Protein AF-A0A972YLS1-F1 (afdb_monomer)

Structure (mmCIF, N/CA/C/O backbone):
data_AF-A0A972YLS1-F1
#
_entry.id   AF-A0A972YLS1-F1
#
loop_
_atom_site.group_PDB
_atom_site.id
_atom_site.type_symbol
_atom_site.label_atom_id
_atom_site.label_alt_id
_atom_site.label_comp_id
_atom_site.label_asym_id
_atom_site.label_entity_id
_atom_site.label_seq_id
_atom_site.pdbx_PDB_ins_code
_atom_site.Cartn_x
_atom_site.Cartn_y
_atom_site.Cartn_z
_atom_site.occupancy
_atom_site.B_iso_or_equiv
_atom_site.auth_seq_id
_atom_site.auth_comp_id
_atom_site.auth_asym_id
_atom_site.auth_atom_id
_atom_site.pdbx_PDB_model_num
ATOM 1 N N . MET A 1 1 ? 6.551 23.654 -39.215 1.00 31.86 1 MET A N 1
ATOM 2 C CA . MET A 1 1 ? 6.642 23.480 -37.752 1.00 31.86 1 MET A CA 1
ATOM 3 C C . MET A 1 1 ? 7.076 22.045 -37.530 1.00 31.86 1 MET A C 1
ATOM 5 O O . MET A 1 1 ? 6.268 21.156 -37.745 1.00 31.86 1 MET A O 1
ATOM 9 N N . GLY A 1 2 ? 8.372 21.812 -37.316 1.00 35.03 2 GLY A N 1
ATOM 10 C CA . GLY A 1 2 ? 8.889 20.458 -37.106 1.00 35.03 2 GLY A CA 1
ATOM 11 C C . GLY A 1 2 ? 8.520 19.999 -35.703 1.00 35.03 2 GLY A C 1
ATOM 12 O O . GLY A 1 2 ? 8.729 20.754 -34.756 1.00 35.03 2 GLY A O 1
ATOM 13 N N . GLU A 1 3 ? 7.936 18.812 -35.577 1.00 37.06 3 GLU A N 1
ATOM 14 C CA . GLU A 1 3 ? 7.726 18.168 -34.283 1.00 37.06 3 GLU A CA 1
ATOM 15 C C . GLU A 1 3 ? 9.060 18.143 -33.523 1.00 37.06 3 GLU A C 1
ATOM 17 O O . GLU A 1 3 ? 10.070 17.659 -34.041 1.00 37.06 3 GLU A O 1
ATOM 22 N N . ASN A 1 4 ? 9.087 18.703 -32.310 1.00 47.91 4 ASN A N 1
ATOM 23 C CA . ASN A 1 4 ? 10.216 18.556 -31.395 1.00 47.91 4 ASN A CA 1
ATOM 24 C C . ASN A 1 4 ? 10.331 17.068 -31.040 1.00 47.91 4 ASN A C 1
ATOM 26 O O . ASN A 1 4 ? 9.698 16.597 -30.100 1.00 47.91 4 ASN A O 1
ATOM 30 N N . SER A 1 5 ? 11.098 16.306 -31.821 1.00 67.56 5 SER A N 1
ATOM 31 C CA . SER A 1 5 ? 11.339 14.894 -31.540 1.00 67.56 5 SER A CA 1
ATOM 32 C C . SER A 1 5 ? 12.106 14.782 -30.222 1.00 67.56 5 SER A C 1
ATOM 34 O O . SER A 1 5 ? 13.253 15.234 -30.145 1.00 67.56 5 SER A O 1
ATOM 36 N N . THR A 1 6 ? 11.489 14.186 -29.205 1.00 82.19 6 THR A N 1
ATOM 37 C CA . THR A 1 6 ? 12.120 13.870 -27.918 1.00 82.19 6 THR A CA 1
ATOM 38 C C . THR A 1 6 ? 13.398 13.055 -28.140 1.00 82.19 6 THR A C 1
ATOM 40 O O . THR A 1 6 ? 13.392 12.071 -28.883 1.00 82.19 6 THR A O 1
ATOM 43 N N . GLN A 1 7 ? 14.508 13.460 -27.529 1.00 91.81 7 GLN A N 1
ATOM 44 C CA . GLN A 1 7 ? 15.809 12.796 -27.603 1.00 91.81 7 GLN A CA 1
ATOM 45 C C . GLN A 1 7 ? 16.009 11.820 -26.441 1.00 91.81 7 GLN A C 1
ATOM 47 O O . GLN A 1 7 ? 16.564 10.743 -26.654 1.00 91.81 7 GLN A O 1
ATOM 52 N N . ILE A 1 8 ? 15.544 12.159 -25.234 1.00 91.88 8 ILE A N 1
ATOM 53 C CA . ILE A 1 8 ? 15.596 11.313 -24.039 1.00 91.88 8 ILE A CA 1
ATOM 54 C C . ILE A 1 8 ? 14.226 10.662 -23.848 1.00 91.88 8 ILE A C 1
ATOM 56 O O . ILE A 1 8 ? 13.275 11.275 -23.374 1.00 91.88 8 ILE A O 1
ATOM 60 N N . SER A 1 9 ? 14.129 9.376 -24.171 1.00 88.19 9 SER A N 1
ATOM 61 C CA . SER A 1 9 ? 12.915 8.596 -23.931 1.00 88.19 9 SER A CA 1
ATOM 62 C C . SER A 1 9 ? 12.669 8.402 -22.429 1.00 88.19 9 SER A C 1
ATOM 64 O O . SER A 1 9 ? 11.585 8.689 -21.922 1.00 88.19 9 SER A O 1
ATOM 66 N N . HIS A 1 10 ? 13.688 7.951 -21.691 1.00 86.81 10 HIS A N 1
ATOM 67 C CA . HIS A 1 10 ? 13.586 7.656 -20.260 1.00 86.81 10 HIS A CA 1
ATOM 68 C C . HIS A 1 10 ? 14.905 7.933 -19.538 1.00 86.81 10 HIS A C 1
ATOM 70 O O . HIS A 1 10 ? 15.981 7.829 -20.125 1.00 86.81 10 HIS A O 1
ATOM 76 N N . ALA A 1 11 ? 14.829 8.229 -18.243 1.00 89.31 11 ALA A N 1
ATOM 77 C CA . ALA A 1 11 ? 15.986 8.269 -17.360 1.00 89.31 11 ALA A CA 1
ATOM 78 C C . ALA A 1 11 ? 15.576 7.815 -15.952 1.00 89.31 11 ALA A C 1
ATOM 80 O O . ALA A 1 11 ? 14.484 8.147 -15.497 1.00 89.31 11 ALA A O 1
ATOM 81 N N . PHE A 1 12 ? 16.414 7.028 -15.275 1.00 83.81 12 PHE A N 1
ATOM 82 C CA . PHE A 1 12 ? 16.125 6.544 -13.919 1.00 83.81 12 PHE A CA 1
ATOM 83 C C . PHE A 1 12 ? 17.383 6.152 -13.143 1.00 83.81 12 PHE A C 1
ATOM 85 O O . PHE A 1 12 ? 18.420 5.829 -13.724 1.00 83.81 12 PHE A O 1
ATOM 92 N N . TRP A 1 13 ? 17.279 6.142 -11.814 1.00 83.69 13 TRP A N 1
ATOM 93 C CA . TRP A 1 13 ? 18.361 5.732 -10.921 1.00 83.69 13 TRP A CA 1
ATOM 94 C C . TRP A 1 13 ? 18.551 4.211 -10.854 1.00 83.69 13 TRP A C 1
ATOM 96 O O . TRP A 1 13 ? 17.606 3.425 -10.916 1.00 83.69 13 TRP A O 1
ATOM 106 N N . LYS A 1 14 ? 19.812 3.808 -10.701 1.00 77.12 14 LYS A N 1
ATOM 107 C CA . LYS A 1 14 ? 20.308 2.438 -10.479 1.00 77.12 14 LYS A CA 1
ATOM 108 C C . LYS A 1 14 ? 20.925 2.288 -9.094 1.00 77.12 14 LYS A C 1
ATOM 110 O O . LYS A 1 14 ? 20.751 1.248 -8.465 1.00 77.12 14 LYS A O 1
ATOM 115 N N . SER A 1 15 ? 21.594 3.326 -8.617 1.00 76.94 15 SER A N 1
ATOM 116 C CA . SER A 1 15 ? 22.037 3.522 -7.239 1.00 76.94 15 SER A CA 1
ATOM 117 C C . SER A 1 15 ? 22.037 5.028 -6.945 1.00 76.94 15 SER A C 1
ATOM 119 O O . SER A 1 15 ? 21.797 5.843 -7.836 1.00 76.94 15 SER A O 1
ATOM 121 N N . LYS A 1 16 ? 22.383 5.396 -5.713 1.00 78.00 16 LYS A N 1
ATOM 122 C CA . LYS A 1 16 ? 22.508 6.780 -5.244 1.00 78.00 16 LYS A CA 1
ATOM 123 C C . LYS A 1 16 ? 23.242 7.732 -6.199 1.00 78.00 16 LYS A C 1
ATOM 125 O O . LYS A 1 16 ? 22.870 8.888 -6.318 1.00 78.00 16 LYS A O 1
ATOM 130 N N . ASN A 1 17 ? 24.286 7.260 -6.871 1.00 86.50 17 ASN A N 1
ATOM 131 C CA . ASN A 1 17 ? 25.110 8.075 -7.762 1.00 86.50 17 ASN A CA 1
ATOM 132 C C . ASN A 1 17 ? 25.201 7.501 -9.182 1.00 86.50 17 ASN A C 1
ATOM 134 O O . ASN A 1 17 ? 26.021 7.957 -9.970 1.00 86.50 17 ASN A O 1
ATOM 138 N N . THR A 1 18 ? 24.406 6.483 -9.516 1.00 88.44 18 THR A N 1
ATOM 139 C CA . THR A 1 18 ? 24.448 5.819 -10.825 1.00 88.44 18 THR A CA 1
ATOM 140 C C . THR A 1 18 ? 23.043 5.705 -11.382 1.00 88.44 18 THR A C 1
ATOM 142 O O . THR A 1 18 ? 22.122 5.318 -10.669 1.00 88.44 18 THR A O 1
ATOM 145 N N . GLY A 1 19 ? 22.862 5.942 -12.675 1.00 89.19 19 GLY A N 1
ATOM 146 C CA . GLY A 1 19 ? 21.573 5.745 -13.335 1.00 89.19 19 GLY A CA 1
ATOM 147 C C . GLY A 1 19 ? 21.711 5.399 -14.808 1.00 89.19 19 GLY A C 1
ATOM 148 O O . GLY A 1 19 ? 22.816 5.229 -15.329 1.00 89.19 19 GLY A O 1
ATOM 149 N N . LEU A 1 20 ? 20.567 5.252 -15.469 1.00 90.81 20 LEU A N 1
ATOM 150 C CA . LEU A 1 20 ? 20.467 4.993 -16.898 1.00 90.81 20 LEU A CA 1
ATOM 151 C C . LEU A 1 20 ? 19.753 6.135 -17.607 1.00 90.81 20 LEU A C 1
ATOM 153 O O . LEU A 1 20 ? 18.802 6.706 -17.080 1.00 90.81 20 LEU A O 1
ATOM 157 N N . ILE A 1 21 ? 20.205 6.413 -18.825 1.00 94.12 21 ILE A N 1
ATOM 158 C CA . ILE A 1 21 ? 19.594 7.337 -19.777 1.00 94.12 21 ILE A CA 1
ATOM 159 C C . ILE A 1 21 ? 19.308 6.541 -21.043 1.00 94.12 21 ILE A C 1
ATOM 161 O O . ILE A 1 21 ? 20.196 5.880 -21.582 1.00 94.12 21 ILE A O 1
ATOM 165 N N . ILE A 1 22 ? 18.069 6.598 -21.505 1.00 92.50 22 ILE A N 1
ATOM 166 C CA . ILE A 1 22 ? 17.572 5.877 -22.672 1.00 92.50 22 ILE A CA 1
ATOM 167 C C . ILE A 1 22 ? 17.177 6.919 -23.699 1.00 92.50 22 ILE A C 1
ATOM 169 O O . ILE A 1 22 ? 16.265 7.715 -23.476 1.00 92.50 22 ILE A O 1
ATOM 173 N N . LEU A 1 23 ? 17.883 6.917 -24.820 1.00 93.81 23 LEU A N 1
ATOM 174 C CA . LEU A 1 23 ? 17.598 7.792 -25.942 1.00 93.81 23 LEU A CA 1
ATOM 175 C C . LEU A 1 23 ? 16.456 7.227 -26.788 1.00 93.81 23 LEU A C 1
ATOM 177 O O . LEU A 1 23 ? 16.231 6.018 -26.822 1.00 93.81 23 LEU A O 1
ATOM 181 N N . SER A 1 24 ? 15.747 8.102 -27.497 1.00 90.44 24 SER A N 1
ATOM 182 C CA . SER A 1 24 ? 14.668 7.706 -28.409 1.00 90.44 24 SER A CA 1
ATOM 183 C C . SER A 1 24 ? 15.159 6.877 -29.599 1.00 90.44 24 SER A C 1
ATOM 185 O O . SER A 1 24 ? 14.402 6.064 -30.125 1.00 90.44 24 SER A O 1
ATOM 187 N N . LYS A 1 25 ? 16.435 7.019 -29.970 1.00 91.25 25 LYS A N 1
ATOM 188 C CA . LYS A 1 25 ? 17.115 6.276 -31.037 1.00 91.25 25 LYS A CA 1
ATOM 189 C C . LYS A 1 25 ? 18.576 6.014 -30.692 1.00 91.25 25 LYS A C 1
ATOM 191 O O . LYS A 1 25 ? 19.135 6.634 -29.784 1.00 91.25 25 LYS A O 1
ATOM 196 N N . ASP A 1 26 ? 19.210 5.113 -31.431 1.00 92.69 26 ASP A N 1
ATOM 197 C CA . ASP A 1 26 ? 20.628 4.821 -31.265 1.00 92.69 26 ASP A CA 1
ATOM 198 C C . ASP A 1 26 ? 21.524 6.056 -31.445 1.00 92.69 26 ASP A C 1
ATOM 200 O O . ASP A 1 26 ? 21.317 6.914 -32.307 1.00 92.69 26 ASP A O 1
ATOM 204 N N . TRP A 1 27 ? 22.581 6.119 -30.632 1.00 92.06 27 TRP A N 1
ATOM 205 C CA . TRP A 1 27 ? 23.632 7.113 -30.801 1.00 92.06 27 TRP A CA 1
ATOM 206 C C . TRP A 1 27 ? 24.751 6.557 -31.689 1.00 92.06 27 TRP A C 1
ATOM 208 O O . TRP A 1 27 ? 25.539 5.699 -31.279 1.00 92.06 27 TRP A O 1
ATOM 218 N N . GLU A 1 28 ? 24.832 7.065 -32.918 1.00 85.00 28 GLU A N 1
ATOM 219 C CA . GLU A 1 28 ? 25.709 6.508 -33.957 1.00 85.00 28 GLU A CA 1
ATOM 220 C C . GLU A 1 28 ? 27.197 6.819 -33.762 1.00 85.00 28 GLU A C 1
ATOM 222 O O . GLU A 1 28 ? 28.062 6.064 -34.211 1.00 85.00 28 GLU A O 1
ATOM 227 N N . SER A 1 29 ? 27.541 7.900 -33.054 1.00 80.81 29 SER A N 1
ATOM 228 C CA . SER A 1 29 ? 28.949 8.250 -32.862 1.00 80.81 29 SER A CA 1
ATOM 229 C C . SER A 1 29 ? 29.641 7.241 -31.947 1.00 80.81 29 SER A C 1
ATOM 231 O O . SER A 1 29 ? 29.264 7.077 -30.788 1.00 80.81 29 SER A O 1
ATOM 233 N N . ALA A 1 30 ? 30.671 6.563 -32.458 1.00 64.44 30 ALA A N 1
ATOM 234 C CA . ALA A 1 30 ? 31.474 5.621 -31.676 1.00 64.44 30 ALA A CA 1
ATOM 235 C C . ALA A 1 30 ? 32.458 6.320 -30.720 1.00 64.44 30 ALA A C 1
ATOM 237 O O . ALA A 1 30 ? 32.847 5.733 -29.716 1.00 64.44 30 ALA A O 1
ATOM 238 N N . LYS A 1 31 ? 32.865 7.561 -31.029 1.00 64.31 31 LYS A N 1
ATOM 239 C CA . LYS A 1 31 ? 33.856 8.334 -30.251 1.00 64.31 31 LYS A CA 1
ATOM 240 C C . LYS A 1 31 ? 33.274 9.574 -29.564 1.00 64.31 31 LYS A C 1
ATOM 242 O O . LYS A 1 31 ? 33.839 10.043 -28.584 1.00 64.31 31 LYS A O 1
ATOM 247 N N . GLY A 1 32 ? 32.170 10.120 -30.072 1.00 73.50 32 GLY A N 1
ATOM 248 C CA . GLY A 1 32 ? 31.507 11.290 -29.499 1.00 73.50 32 GLY A CA 1
ATOM 249 C C . GLY A 1 32 ? 30.473 10.883 -28.460 1.00 73.50 32 GLY A C 1
ATOM 250 O O . GLY A 1 32 ? 29.642 10.013 -28.724 1.00 73.50 32 GLY A O 1
ATOM 251 N N . ARG A 1 33 ? 30.495 11.531 -27.295 1.00 82.62 33 ARG A N 1
ATOM 252 C CA . ARG A 1 33 ? 29.442 11.378 -26.285 1.00 82.62 33 ARG A CA 1
ATOM 253 C C . ARG A 1 33 ? 28.167 12.090 -26.759 1.00 82.62 33 ARG A C 1
ATOM 255 O O . ARG A 1 33 ? 28.280 13.130 -27.414 1.00 82.62 33 ARG A O 1
ATOM 262 N N . PRO A 1 34 ? 26.971 11.550 -26.470 1.00 91.06 34 PRO A N 1
ATOM 263 C CA . PRO A 1 34 ? 25.743 12.316 -26.638 1.00 91.06 34 PRO A CA 1
ATOM 264 C C . PRO A 1 34 ? 25.811 13.585 -25.773 1.00 91.06 34 PRO A C 1
ATOM 266 O O . PRO A 1 34 ? 26.491 13.573 -24.742 1.00 91.06 34 PRO A O 1
ATOM 269 N N . PRO A 1 35 ? 25.150 14.682 -26.178 1.00 93.31 35 PRO A N 1
ATOM 270 C CA . PRO A 1 35 ? 25.227 15.965 -25.487 1.00 93.31 35 PRO A CA 1
ATOM 271 C C . PRO A 1 35 ? 24.339 15.977 -24.230 1.00 93.31 35 PRO A C 1
ATOM 273 O O . PRO A 1 35 ? 23.399 16.762 -24.119 1.00 93.31 35 PRO A O 1
ATOM 276 N N . LEU A 1 36 ? 24.624 15.049 -23.319 1.00 95.06 36 LEU A N 1
ATOM 277 C CA . LEU A 1 36 ? 23.917 14.813 -22.069 1.00 95.06 36 LEU A CA 1
ATOM 278 C C . LEU A 1 36 ? 24.681 15.447 -20.909 1.00 95.06 36 LEU A C 1
ATOM 280 O O . LEU A 1 36 ? 25.903 15.320 -20.813 1.00 95.06 36 LEU A O 1
ATOM 284 N N . PHE A 1 37 ? 23.935 16.053 -19.998 1.00 94.81 37 PHE A N 1
ATOM 285 C CA . PHE A 1 37 ? 24.437 16.715 -18.804 1.00 94.81 37 PHE A CA 1
ATOM 286 C C . PHE A 1 37 ? 23.550 16.384 -17.604 1.00 94.81 37 PHE A C 1
ATOM 288 O O . PHE A 1 37 ? 22.393 15.990 -17.761 1.00 94.81 37 PHE A O 1
ATOM 295 N N . PHE A 1 38 ? 24.094 16.564 -16.407 1.00 93.56 38 PHE A N 1
ATOM 296 C CA . PHE A 1 38 ? 23.398 16.350 -15.148 1.00 93.56 38 PHE A CA 1
ATOM 297 C C . PHE A 1 38 ? 22.991 17.672 -14.494 1.00 93.56 38 PHE A C 1
ATOM 299 O O . PHE A 1 38 ? 23.802 18.590 -14.357 1.00 93.56 38 PHE A O 1
ATOM 306 N N . GLY A 1 39 ? 21.741 17.752 -14.042 1.00 88.69 39 GLY A N 1
ATOM 307 C CA . GLY A 1 39 ? 21.174 18.931 -13.397 1.00 88.69 39 GLY A CA 1
ATOM 308 C C . GLY A 1 39 ? 20.944 20.098 -14.362 1.00 88.69 39 GLY A C 1
ATOM 309 O O . GLY A 1 39 ? 21.550 20.200 -15.428 1.00 88.69 39 GLY A O 1
ATOM 310 N N . ARG A 1 40 ? 20.076 21.038 -13.972 1.00 82.94 40 ARG A N 1
ATOM 311 C CA . ARG A 1 40 ? 19.681 22.181 -14.824 1.00 82.94 40 ARG A CA 1
ATOM 312 C C . ARG A 1 40 ? 20.856 23.084 -15.211 1.00 82.94 40 ARG A C 1
ATOM 314 O O . ARG A 1 40 ? 20.868 23.647 -16.303 1.00 82.94 40 ARG A O 1
ATOM 321 N N . GLN A 1 41 ? 21.857 23.179 -14.335 1.00 82.62 41 GLN A N 1
ATOM 322 C CA . GLN A 1 41 ? 23.094 23.928 -14.583 1.00 82.62 41 GLN A CA 1
ATOM 323 C C . GLN A 1 41 ? 24.013 23.239 -15.608 1.00 82.62 41 GLN A C 1
ATOM 325 O O . GLN A 1 41 ? 24.871 23.890 -16.196 1.00 82.62 41 GLN A O 1
ATOM 330 N N . GLY A 1 42 ? 23.788 21.954 -15.900 1.00 82.38 42 GLY A N 1
ATOM 331 C CA . GLY A 1 42 ? 24.505 21.218 -16.937 1.00 82.38 42 GLY A CA 1
ATOM 332 C C . GLY A 1 42 ? 25.888 20.732 -16.504 1.00 82.38 42 GLY A C 1
ATOM 333 O O . GLY A 1 42 ? 26.857 20.905 -17.240 1.00 82.38 42 GLY A O 1
ATOM 334 N N . SER A 1 43 ? 25.985 20.117 -15.326 1.00 87.31 43 SER A N 1
ATOM 335 C CA . SER A 1 43 ? 27.220 19.498 -14.837 1.00 87.31 43 SER A CA 1
ATOM 336 C C . SER A 1 43 ? 27.597 18.267 -15.667 1.00 87.31 43 SER A C 1
ATOM 338 O O . SER A 1 43 ? 26.737 17.559 -16.196 1.00 87.31 43 SER A O 1
ATOM 340 N N . LEU A 1 44 ? 28.896 17.984 -15.768 1.00 88.56 44 LEU A N 1
ATOM 341 C CA . LEU A 1 44 ? 29.379 16.754 -16.395 1.00 88.56 44 LEU A CA 1
ATOM 342 C C . LEU A 1 44 ? 29.226 15.562 -15.443 1.00 88.56 44 LEU A C 1
ATOM 344 O O . LEU A 1 44 ? 29.407 15.688 -14.234 1.00 88.56 44 LEU A O 1
ATOM 348 N N . PHE A 1 45 ? 28.936 14.394 -16.012 1.00 93.25 45 PHE A N 1
ATOM 349 C CA . PHE A 1 45 ? 28.992 13.123 -15.291 1.00 93.25 45 PHE A CA 1
ATOM 350 C C . PHE A 1 45 ? 30.443 12.739 -14.974 1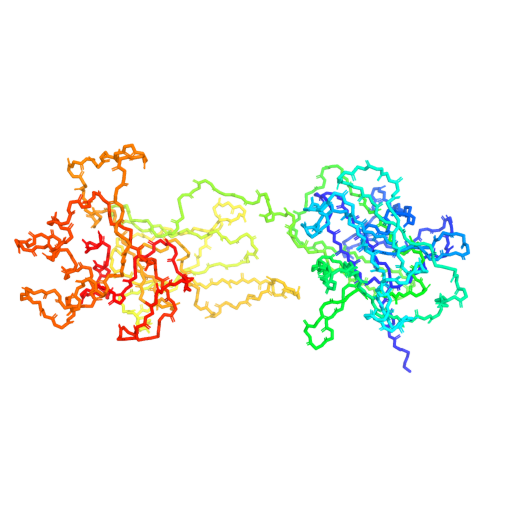.00 93.25 45 PHE A C 1
ATOM 352 O O . PHE A 1 45 ? 31.349 13.063 -15.747 1.00 93.25 45 PHE A O 1
ATOM 359 N N . ALA A 1 46 ? 30.655 11.982 -13.894 1.00 93.56 46 ALA A N 1
ATOM 360 C CA . ALA A 1 46 ? 31.945 11.355 -13.617 1.00 93.56 46 ALA A CA 1
ATOM 361 C C . ALA A 1 46 ? 32.282 10.331 -14.715 1.00 93.56 46 ALA A C 1
ATOM 363 O O . ALA A 1 46 ? 33.353 10.392 -15.322 1.00 93.56 46 ALA A O 1
ATOM 364 N N . THR A 1 47 ? 31.328 9.459 -15.057 1.00 94.56 47 THR A N 1
ATOM 365 C CA . THR A 1 47 ? 31.372 8.637 -16.275 1.00 94.56 47 THR A CA 1
ATOM 366 C C . THR A 1 47 ? 30.034 8.654 -17.004 1.00 94.56 47 THR A C 1
ATOM 368 O O . THR A 1 47 ? 28.977 8.850 -16.404 1.00 94.56 47 THR A O 1
ATOM 371 N N . LEU A 1 48 ? 30.085 8.470 -18.324 1.00 94.50 48 LEU A N 1
ATOM 372 C CA . LEU A 1 48 ? 28.913 8.313 -19.181 1.00 94.50 48 LEU A CA 1
ATOM 373 C C . LEU A 1 48 ? 29.245 7.265 -20.242 1.00 94.50 48 LEU A C 1
ATOM 375 O O . LEU A 1 48 ? 29.839 7.575 -21.278 1.00 94.50 48 LEU A O 1
ATOM 379 N N . ASP A 1 49 ? 28.872 6.026 -19.952 1.00 92.94 49 ASP A N 1
ATOM 380 C CA . ASP A 1 49 ? 29.296 4.843 -20.686 1.00 92.94 49 ASP A CA 1
ATOM 381 C C . ASP A 1 49 ? 28.114 4.238 -21.440 1.00 92.94 49 ASP A C 1
ATOM 383 O O . ASP A 1 49 ? 27.022 4.068 -20.896 1.00 92.94 49 ASP A O 1
ATOM 387 N N . ARG A 1 50 ? 28.310 3.897 -22.714 1.00 92.75 50 ARG A N 1
ATOM 388 C CA . ARG A 1 50 ? 27.300 3.154 -23.475 1.00 92.75 50 ARG A CA 1
ATOM 389 C C . ARG A 1 50 ? 27.232 1.724 -22.945 1.00 92.75 50 ARG A C 1
ATOM 391 O O . ARG A 1 50 ? 28.275 1.089 -22.806 1.00 92.75 50 ARG A O 1
ATOM 398 N N . LEU A 1 51 ? 26.026 1.208 -22.703 1.00 90.75 51 LEU A N 1
ATOM 399 C CA . LEU A 1 51 ? 25.875 -0.201 -22.338 1.00 90.75 51 LEU A CA 1
ATOM 400 C C . LEU A 1 51 ? 26.212 -1.110 -23.518 1.00 90.75 51 LEU A C 1
ATOM 402 O O . LEU A 1 51 ? 25.981 -0.769 -24.681 1.00 90.75 51 LEU A O 1
ATOM 406 N N . ASP A 1 52 ? 26.713 -2.302 -23.207 1.00 89.81 52 ASP A N 1
ATOM 407 C CA . ASP A 1 52 ? 26.786 -3.362 -24.203 1.00 89.81 52 ASP A CA 1
ATOM 408 C C . ASP A 1 52 ? 25.361 -3.711 -24.687 1.00 89.81 52 ASP A C 1
ATOM 410 O O . ASP A 1 52 ? 24.440 -3.773 -23.863 1.00 89.81 52 ASP A O 1
ATOM 414 N N . PRO A 1 53 ? 25.137 -3.965 -25.991 1.00 89.88 53 PRO A N 1
ATOM 415 C CA . PRO A 1 53 ? 23.812 -4.306 -26.503 1.00 89.88 53 PRO A CA 1
ATOM 416 C C . PRO A 1 53 ? 23.147 -5.483 -25.774 1.00 89.88 53 PRO A C 1
ATOM 418 O O . PRO A 1 53 ? 21.939 -5.449 -25.552 1.00 89.88 53 PRO A O 1
ATOM 421 N N . SER A 1 54 ? 23.910 -6.495 -25.345 1.00 87.38 54 SER A N 1
ATOM 422 C CA . SER A 1 54 ? 23.351 -7.619 -24.579 1.00 87.38 54 SER A CA 1
ATOM 423 C C . SER A 1 54 ? 22.832 -7.181 -23.207 1.00 87.38 54 SER A C 1
ATOM 425 O O . SER A 1 54 ? 21.792 -7.654 -22.747 1.00 87.38 54 SER A O 1
ATOM 427 N N . GLU A 1 55 ? 23.493 -6.208 -22.580 1.00 85.62 55 GLU A N 1
ATOM 428 C CA . GLU A 1 55 ? 23.035 -5.618 -21.330 1.00 85.62 55 GLU A CA 1
ATOM 429 C C . GLU A 1 55 ? 21.805 -4.726 -21.547 1.00 85.62 55 GLU A C 1
ATOM 431 O O . GLU A 1 55 ? 20.878 -4.769 -20.738 1.00 85.62 55 GLU A O 1
ATOM 436 N N . ALA A 1 56 ? 21.731 -3.991 -22.663 1.00 86.25 56 ALA A N 1
ATOM 437 C CA . ALA A 1 56 ? 20.528 -3.250 -23.055 1.00 86.25 56 ALA A CA 1
ATOM 438 C C . ALA A 1 56 ? 19.304 -4.179 -23.214 1.00 86.25 56 ALA A C 1
ATOM 440 O O . ALA A 1 56 ? 18.200 -3.845 -22.770 1.00 86.25 56 ALA A O 1
ATOM 441 N N . GLY A 1 57 ? 19.519 -5.398 -23.725 1.00 86.44 57 GLY A N 1
ATOM 442 C CA . GLY A 1 57 ? 18.507 -6.455 -23.801 1.00 86.44 57 GLY A CA 1
ATOM 443 C C . GLY A 1 57 ? 17.875 -6.824 -22.451 1.00 86.44 57 GLY A C 1
ATOM 444 O O . GLY A 1 57 ? 16.707 -7.212 -22.400 1.00 86.44 57 GLY A O 1
ATOM 445 N N . ARG A 1 58 ? 18.572 -6.615 -21.323 1.00 84.50 58 ARG A N 1
ATOM 446 C CA . ARG A 1 58 ? 18.007 -6.823 -19.974 1.00 84.50 58 ARG A CA 1
ATOM 447 C C . ARG A 1 58 ? 16.942 -5.797 -19.585 1.00 84.50 58 ARG A C 1
ATOM 449 O O . ARG A 1 58 ? 16.241 -6.020 -18.594 1.00 84.50 58 ARG A O 1
ATOM 456 N N . TYR A 1 59 ? 16.801 -4.706 -20.329 1.00 84.38 59 TYR A N 1
ATOM 457 C CA . TYR A 1 59 ? 15.770 -3.693 -20.105 1.00 84.38 59 TYR A CA 1
ATOM 458 C C . TYR A 1 59 ? 14.685 -3.793 -21.167 1.00 84.38 59 TYR A C 1
ATOM 460 O O . TYR A 1 59 ? 13.522 -3.965 -20.817 1.00 84.38 59 TYR A O 1
ATOM 468 N N . CYS A 1 60 ? 15.079 -3.778 -22.442 1.00 90.25 60 CYS A N 1
ATOM 469 C CA . CYS A 1 60 ? 14.132 -3.705 -23.555 1.00 90.25 60 CYS A CA 1
ATOM 470 C C . CYS A 1 60 ? 13.663 -5.074 -24.070 1.00 90.25 60 CYS A C 1
ATOM 472 O O . CYS A 1 60 ? 12.771 -5.137 -24.908 1.00 90.25 60 CYS A O 1
ATOM 474 N N . ARG A 1 61 ? 14.263 -6.177 -23.594 1.00 95.19 61 ARG A N 1
ATOM 475 C CA . ARG A 1 61 ? 14.041 -7.564 -24.061 1.00 95.19 61 ARG A CA 1
ATOM 476 C C . ARG A 1 61 ? 14.455 -7.851 -25.496 1.00 95.19 61 ARG A C 1
ATOM 478 O O . ARG A 1 61 ? 14.240 -8.964 -25.971 1.00 95.19 61 ARG A O 1
ATOM 485 N N . TYR A 1 62 ? 15.104 -6.905 -26.163 1.00 96.38 62 TYR A N 1
ATOM 486 C CA . TYR A 1 62 ? 15.746 -7.138 -27.445 1.00 96.38 62 TYR A CA 1
ATOM 487 C C . TYR A 1 62 ? 16.996 -6.274 -27.618 1.00 96.38 62 TYR A C 1
ATOM 489 O O . TYR A 1 62 ? 17.170 -5.260 -26.942 1.00 96.38 62 TYR A O 1
ATOM 497 N N . PHE A 1 63 ? 17.873 -6.694 -28.524 1.00 95.75 63 PHE A N 1
ATOM 498 C CA . PHE A 1 63 ? 19.021 -5.923 -28.999 1.00 95.75 63 PHE A CA 1
ATOM 499 C C . PHE A 1 63 ? 19.492 -6.447 -30.357 1.00 95.75 63 PHE A C 1
ATOM 501 O O . PHE A 1 63 ? 19.091 -7.528 -30.792 1.00 95.75 63 PHE A O 1
ATOM 508 N N . ARG A 1 64 ? 20.365 -5.713 -31.053 1.00 94.44 64 ARG A N 1
ATOM 509 C CA . ARG A 1 64 ? 20.930 -6.162 -32.332 1.00 94.44 64 ARG A CA 1
ATOM 510 C C . ARG A 1 64 ? 22.299 -6.793 -32.137 1.00 94.44 64 ARG A C 1
ATOM 512 O O . ARG A 1 64 ? 23.198 -6.207 -31.535 1.00 94.44 64 ARG A O 1
ATOM 519 N N . ARG A 1 65 ? 22.499 -7.958 -32.751 1.00 93.12 65 ARG A N 1
ATOM 520 C CA . ARG A 1 65 ? 23.796 -8.632 -32.835 1.00 93.12 65 ARG A CA 1
ATOM 521 C C . ARG A 1 65 ? 24.082 -9.022 -34.278 1.00 93.12 65 ARG A C 1
ATOM 523 O O . ARG A 1 65 ? 23.448 -9.920 -34.829 1.00 93.12 65 ARG A O 1
ATOM 530 N N . LYS A 1 66 ? 25.082 -8.376 -34.886 1.00 89.50 66 LYS A N 1
ATOM 531 C CA . LYS A 1 66 ? 25.431 -8.564 -36.306 1.00 89.50 66 LYS A CA 1
ATOM 532 C C . LYS A 1 66 ? 24.182 -8.372 -37.190 1.00 89.50 66 LYS A C 1
ATOM 534 O O . LYS A 1 66 ? 23.568 -7.314 -37.137 1.00 89.50 66 LYS A O 1
ATOM 539 N N . ASN A 1 67 ? 23.795 -9.389 -37.963 1.00 91.12 67 ASN A N 1
ATOM 540 C CA . ASN A 1 67 ? 22.663 -9.360 -38.893 1.00 91.12 67 ASN A CA 1
ATOM 541 C C . ASN A 1 67 ? 21.382 -9.983 -38.298 1.00 91.12 67 ASN A C 1
ATOM 543 O O . ASN A 1 67 ? 20.608 -10.648 -38.995 1.00 91.12 67 ASN A O 1
ATOM 547 N N . SER A 1 68 ? 21.177 -9.862 -36.985 1.00 94.69 68 SER A N 1
ATOM 548 C CA . SER A 1 68 ? 20.003 -10.414 -36.302 1.00 94.69 68 SER A CA 1
ATOM 549 C C . SER A 1 68 ? 19.578 -9.568 -35.108 1.00 94.69 68 SER A C 1
ATOM 551 O O . SER A 1 68 ? 20.413 -8.974 -34.422 1.00 94.69 68 SER A O 1
ATOM 553 N N . TRP A 1 69 ? 18.278 -9.576 -34.847 1.00 96.69 69 TRP A N 1
ATOM 554 C CA . TRP A 1 69 ? 17.691 -9.197 -33.573 1.00 96.69 69 TRP A CA 1
ATOM 555 C C . TRP A 1 69 ? 17.794 -10.370 -32.609 1.00 96.69 69 TRP A C 1
ATOM 557 O O . TRP A 1 69 ? 17.541 -11.514 -32.985 1.00 96.69 69 TRP A O 1
ATOM 567 N N . VAL A 1 70 ? 18.197 -10.097 -31.379 1.00 97.19 70 VAL A N 1
ATOM 568 C CA . VAL A 1 70 ? 18.201 -11.060 -30.285 1.00 97.19 70 VAL A CA 1
ATOM 569 C C . VAL A 1 70 ? 17.105 -10.640 -29.329 1.00 97.19 70 VAL A C 1
ATOM 571 O O . VAL A 1 70 ? 17.181 -9.541 -28.792 1.00 97.19 70 VAL A O 1
ATOM 574 N N . PHE A 1 71 ? 16.104 -11.492 -29.134 1.00 97.69 71 PHE A N 1
ATOM 575 C CA . PHE A 1 71 ? 15.075 -11.322 -28.110 1.00 97.69 71 PHE A CA 1
ATOM 576 C C . PHE A 1 71 ? 15.440 -12.167 -26.900 1.00 97.69 71 PHE A C 1
ATOM 578 O O . PHE A 1 71 ? 15.882 -13.303 -27.073 1.00 97.69 71 PHE A O 1
ATOM 585 N N . THR A 1 72 ? 15.282 -11.621 -25.696 1.00 95.31 72 THR A N 1
ATOM 586 C CA . THR A 1 72 ? 15.800 -12.252 -24.480 1.00 95.31 72 THR A CA 1
ATOM 587 C C . THR A 1 72 ? 14.926 -12.035 -23.250 1.00 95.31 72 THR A C 1
ATOM 589 O O . THR A 1 72 ? 14.362 -10.956 -23.060 1.00 95.31 72 THR A O 1
ATOM 592 N N . ILE A 1 73 ? 14.855 -13.056 -22.390 1.00 92.31 73 ILE A N 1
ATOM 593 C CA . ILE A 1 73 ? 14.210 -13.032 -21.068 1.00 92.31 73 ILE A CA 1
ATOM 594 C C . ILE A 1 73 ? 15.023 -13.852 -20.056 1.00 92.31 73 ILE A C 1
ATOM 596 O O . ILE A 1 73 ? 15.757 -14.757 -20.439 1.00 92.31 73 ILE A O 1
ATOM 600 N N . GLN A 1 74 ? 14.863 -13.565 -18.763 1.00 87.00 74 GLN A N 1
ATOM 601 C CA . GLN A 1 74 ? 15.453 -14.350 -17.669 1.00 87.00 74 GLN A CA 1
ATOM 602 C C . GLN A 1 74 ? 14.354 -15.114 -16.929 1.00 87.00 74 GLN A C 1
ATOM 604 O O . GLN A 1 74 ? 13.353 -14.493 -16.562 1.00 87.00 74 GLN A O 1
ATOM 609 N N . SER A 1 75 ? 14.541 -16.419 -16.697 1.00 85.62 75 SER A N 1
ATOM 610 C CA . SER A 1 75 ? 13.519 -17.283 -16.080 1.00 85.62 75 SER A CA 1
ATOM 611 C C . SER A 1 75 ? 13.144 -16.850 -14.670 1.00 85.62 75 SER A C 1
ATOM 613 O O . SER A 1 75 ? 11.962 -16.798 -14.361 1.00 85.62 75 SER A O 1
ATOM 615 N N . LYS A 1 76 ? 14.120 -16.431 -13.855 1.00 80.94 76 LYS A N 1
ATOM 616 C CA . LYS A 1 76 ? 13.942 -16.042 -12.444 1.00 80.94 76 LYS A CA 1
ATOM 617 C C . LYS A 1 76 ? 12.823 -15.026 -12.177 1.00 80.94 76 LYS A C 1
ATOM 619 O O . LYS A 1 76 ? 12.322 -14.927 -11.062 1.00 80.94 76 LYS A O 1
ATOM 624 N N . ARG A 1 77 ? 12.447 -14.226 -13.179 1.00 72.94 77 ARG A N 1
ATOM 625 C CA . ARG A 1 77 ? 11.365 -13.234 -13.067 1.00 72.94 77 ARG A CA 1
ATOM 626 C C . ARG A 1 77 ? 9.962 -13.799 -13.282 1.00 72.94 77 ARG A C 1
ATOM 628 O O . ARG A 1 77 ? 9.005 -13.086 -13.006 1.00 72.94 77 ARG A O 1
ATOM 635 N N . TYR A 1 78 ? 9.844 -15.021 -13.784 1.00 84.12 78 TYR A N 1
ATOM 636 C CA . TYR A 1 78 ? 8.588 -15.614 -14.217 1.00 84.12 78 TYR A CA 1
ATOM 637 C C . TYR A 1 78 ? 8.425 -16.976 -13.557 1.00 84.12 78 TYR A C 1
ATOM 639 O O . TYR A 1 78 ? 9.089 -17.943 -13.931 1.00 84.12 78 TYR A O 1
ATOM 647 N N . THR A 1 79 ? 7.522 -17.055 -12.583 1.00 83.25 79 THR A N 1
ATOM 648 C CA . THR A 1 79 ? 7.216 -18.299 -11.863 1.00 83.25 79 THR A CA 1
ATOM 649 C C . THR A 1 79 ? 6.762 -19.411 -12.806 1.00 83.25 79 THR A C 1
ATOM 651 O O . THR A 1 79 ? 7.086 -20.570 -12.576 1.00 83.25 79 THR A O 1
ATOM 654 N N . GLN A 1 80 ? 6.108 -19.056 -13.917 1.00 85.56 80 GLN A N 1
ATOM 655 C CA . GLN A 1 80 ? 5.698 -19.971 -14.987 1.00 85.56 80 GLN A CA 1
ATOM 656 C C . GLN A 1 80 ? 6.882 -20.690 -15.655 1.00 85.56 80 GLN A C 1
ATOM 658 O O . GLN A 1 80 ? 6.720 -21.759 -16.236 1.00 85.56 80 GLN A O 1
ATOM 663 N N . LEU A 1 81 ? 8.077 -20.090 -15.617 1.00 85.50 81 LEU A N 1
ATOM 664 C CA . LEU A 1 81 ? 9.289 -20.674 -16.191 1.00 85.50 81 LEU A CA 1
ATOM 665 C C . LEU A 1 81 ? 10.115 -21.438 -15.154 1.00 85.50 81 LEU A C 1
ATOM 667 O O . LEU A 1 81 ? 10.850 -22.340 -15.533 1.00 85.50 81 LEU A O 1
ATOM 671 N N . THR A 1 82 ? 10.017 -21.100 -13.867 1.00 82.62 82 THR A N 1
ATOM 672 C CA . THR A 1 82 ? 10.794 -21.766 -12.808 1.00 82.62 82 THR A CA 1
ATOM 673 C C . THR A 1 82 ? 10.075 -22.965 -12.188 1.00 82.62 82 THR A C 1
ATOM 675 O O . THR A 1 82 ? 10.727 -23.810 -11.581 1.00 82.62 82 THR A O 1
ATOM 678 N N . SER A 1 83 ? 8.754 -23.078 -12.351 1.00 77.75 83 SER A N 1
ATOM 679 C CA . SER A 1 83 ? 7.949 -24.203 -11.850 1.00 77.75 83 SER A CA 1
ATOM 680 C C . SER A 1 83 ? 7.995 -25.458 -12.733 1.00 77.75 83 SER A C 1
ATOM 682 O O . SER A 1 83 ? 7.455 -26.496 -12.354 1.00 77.75 83 SER A O 1
ATOM 684 N N . VAL A 1 84 ? 8.637 -25.383 -13.904 1.00 78.88 84 VAL A N 1
ATOM 685 C CA . VAL A 1 84 ? 8.707 -26.459 -14.902 1.00 78.88 84 VAL A CA 1
ATOM 686 C C . VAL A 1 84 ? 10.169 -26.783 -15.195 1.00 78.88 84 VAL A C 1
ATOM 688 O O . VAL A 1 84 ? 10.968 -25.884 -15.424 1.00 78.88 84 VAL A O 1
ATOM 691 N N . GLU A 1 85 ? 10.530 -28.067 -15.246 1.00 76.56 85 GLU A N 1
ATOM 692 C CA . GLU A 1 85 ? 11.926 -28.507 -15.428 1.00 76.56 85 GLU A CA 1
ATOM 693 C C . GLU A 1 85 ? 12.522 -28.090 -16.790 1.00 76.56 85 GLU A C 1
ATOM 695 O O . GLU A 1 85 ? 13.723 -27.866 -16.915 1.00 76.56 85 GLU A O 1
ATOM 700 N N . ARG A 1 86 ? 11.688 -27.982 -17.835 1.00 82.50 86 ARG A N 1
ATOM 701 C CA . ARG A 1 86 ? 12.097 -27.612 -19.203 1.00 82.50 86 ARG A CA 1
ATOM 702 C C . ARG A 1 86 ? 11.043 -26.736 -19.878 1.00 82.50 86 ARG A C 1
ATOM 704 O O . ARG A 1 86 ? 10.337 -27.208 -20.777 1.00 82.50 86 ARG A O 1
ATOM 711 N N . PRO A 1 87 ? 10.895 -25.473 -19.456 1.00 88.75 87 PRO A N 1
ATOM 712 C CA . PRO A 1 87 ? 9.869 -24.611 -20.008 1.00 88.75 87 PRO A CA 1
ATOM 713 C C . PRO A 1 87 ? 10.188 -24.302 -21.476 1.00 88.75 87 PRO A C 1
ATOM 715 O O . PRO A 1 87 ? 11.331 -24.029 -21.856 1.00 88.75 87 PRO A O 1
ATOM 718 N N . LYS A 1 88 ? 9.159 -24.318 -22.323 1.00 94.06 88 LYS A N 1
ATOM 719 C CA . LYS A 1 88 ? 9.252 -23.787 -23.683 1.00 94.06 88 LYS A CA 1
ATOM 720 C C . LYS A 1 88 ? 8.567 -22.435 -23.726 1.00 94.06 88 LYS A C 1
ATOM 722 O O . LYS A 1 88 ? 7.403 -22.311 -23.351 1.00 94.06 88 LYS A O 1
ATOM 727 N N . VAL A 1 89 ? 9.296 -21.445 -24.221 1.00 96.00 89 VAL A N 1
ATOM 728 C CA . VAL A 1 89 ? 8.828 -20.068 -24.343 1.00 96.00 89 VAL A CA 1
ATOM 729 C C . VAL A 1 89 ? 9.026 -19.570 -25.768 1.00 96.00 89 VAL A C 1
ATOM 731 O O . VAL A 1 89 ? 10.027 -19.878 -26.423 1.00 96.00 89 VAL A O 1
ATOM 734 N N . TYR A 1 90 ? 8.048 -18.814 -26.250 1.00 98.31 90 TYR A N 1
ATOM 735 C CA . TYR A 1 90 ? 7.966 -18.331 -27.620 1.00 98.31 90 TYR A CA 1
ATOM 736 C C . TYR A 1 90 ? 7.888 -16.807 -27.638 1.00 98.31 90 TYR A C 1
ATOM 738 O O . TYR A 1 90 ? 7.284 -16.189 -26.760 1.00 98.31 90 TYR A O 1
ATOM 746 N N . LEU A 1 91 ? 8.510 -16.206 -28.649 1.00 98.38 91 LEU A N 1
ATOM 747 C CA . LEU A 1 91 ? 8.347 -14.797 -28.980 1.00 98.38 91 LEU A CA 1
ATOM 748 C C . LEU A 1 91 ? 7.057 -14.636 -29.782 1.00 98.38 91 LEU A C 1
ATOM 750 O O . LEU A 1 91 ? 6.920 -15.250 -30.838 1.00 98.38 91 LEU A O 1
ATOM 754 N N . ALA A 1 92 ? 6.159 -13.775 -29.327 1.00 97.94 92 ALA A N 1
ATOM 755 C CA . ALA A 1 92 ? 4.882 -13.496 -29.973 1.00 97.94 92 ALA A CA 1
ATOM 756 C C . ALA A 1 92 ? 4.724 -11.984 -30.161 1.00 97.94 92 ALA A C 1
ATOM 758 O O . ALA A 1 92 ? 5.012 -11.222 -29.244 1.00 97.94 92 ALA A O 1
ATOM 759 N N . GLY A 1 93 ? 4.292 -11.537 -31.335 1.00 96.50 93 GLY A N 1
ATOM 760 C CA . GLY A 1 93 ? 4.102 -10.119 -31.626 1.00 96.50 93 GLY A CA 1
ATOM 761 C C . GLY A 1 93 ? 3.526 -9.863 -33.014 1.00 96.50 93 GLY A C 1
ATOM 762 O O . GLY A 1 93 ? 3.192 -10.795 -33.754 1.00 96.50 93 GLY A O 1
ATOM 763 N N . ASP A 1 94 ? 3.459 -8.589 -33.395 1.00 95.12 94 ASP A N 1
ATOM 764 C CA . ASP A 1 94 ? 2.830 -8.157 -34.655 1.00 95.12 94 ASP A CA 1
ATOM 765 C C . ASP A 1 94 ? 3.479 -8.789 -35.898 1.00 95.12 94 ASP A C 1
ATOM 767 O O . ASP A 1 94 ? 2.824 -9.030 -36.908 1.00 95.12 94 ASP A O 1
ATOM 771 N N . PHE A 1 95 ? 4.771 -9.116 -35.824 1.00 94.06 95 PHE A N 1
ATOM 772 C CA . PHE A 1 95 ? 5.541 -9.707 -36.923 1.00 94.06 95 PHE A CA 1
ATOM 773 C C . PHE A 1 95 ? 5.330 -11.220 -37.111 1.00 94.06 95 PHE A C 1
ATOM 775 O O . PHE A 1 95 ? 5.916 -11.806 -38.025 1.00 94.06 95 PHE A O 1
ATOM 782 N N . ASN A 1 96 ? 4.553 -11.892 -36.253 1.00 95.19 96 ASN A N 1
ATOM 783 C CA . ASN A 1 96 ? 4.364 -13.344 -36.348 1.00 95.19 96 ASN A CA 1
ATOM 784 C C . ASN A 1 96 ? 2.969 -13.869 -35.978 1.00 95.19 96 ASN A C 1
ATOM 786 O O . ASN A 1 96 ? 2.816 -15.085 -35.841 1.00 95.19 96 ASN A O 1
ATOM 790 N N . GLY A 1 97 ? 1.973 -12.986 -35.876 1.00 95.50 97 GLY A N 1
ATOM 791 C CA . GLY A 1 97 ? 0.585 -13.371 -35.603 1.00 95.50 97 GLY A CA 1
ATOM 792 C C . GLY A 1 97 ? 0.315 -13.710 -34.135 1.00 95.50 97 GLY A C 1
ATOM 793 O O . GLY A 1 97 ? -0.611 -14.462 -33.845 1.00 95.50 97 GLY A O 1
ATOM 794 N N . TRP A 1 98 ? 1.110 -13.174 -33.201 1.00 96.88 98 TRP A N 1
ATOM 795 C CA . TRP A 1 98 ? 0.915 -13.356 -31.758 1.00 96.88 98 TRP A CA 1
ATOM 796 C C . TRP A 1 98 ? 0.839 -14.836 -31.334 1.00 96.88 98 TRP A C 1
ATOM 798 O O . TRP A 1 98 ? 1.856 -15.529 -31.354 1.00 96.88 98 TRP A O 1
ATOM 808 N N . ALA A 1 99 ? -0.343 -15.326 -30.941 1.00 96.62 99 ALA A N 1
ATOM 809 C CA . ALA A 1 99 ? -0.555 -16.700 -30.478 1.00 96.62 99 ALA A CA 1
ATOM 810 C C . ALA A 1 99 ? -0.186 -17.750 -31.542 1.00 96.62 99 ALA A C 1
ATOM 812 O O . ALA A 1 99 ? 0.243 -18.850 -31.198 1.00 96.62 99 ALA A O 1
ATOM 813 N N . ASP A 1 100 ? -0.234 -17.386 -32.827 1.00 97.38 100 ASP A N 1
ATOM 814 C CA . ASP A 1 100 ? 0.187 -18.250 -33.930 1.00 97.38 100 ASP A CA 1
ATOM 815 C C . ASP A 1 100 ? 1.665 -18.658 -33.844 1.00 97.38 100 ASP A C 1
ATOM 817 O O . ASP A 1 100 ? 2.088 -19.584 -34.540 1.00 97.38 100 ASP A O 1
ATOM 821 N N . ALA A 1 101 ? 2.489 -17.965 -33.054 1.00 96.06 101 ALA A N 1
ATOM 822 C CA . ALA A 1 101 ? 3.895 -18.299 -32.857 1.00 96.06 101 ALA A CA 1
ATOM 823 C C . ALA A 1 101 ? 4.114 -19.528 -31.956 1.00 96.06 101 ALA A C 1
ATOM 825 O O . ALA A 1 101 ? 5.185 -20.142 -32.020 1.00 96.06 101 ALA A O 1
ATOM 826 N N . ILE A 1 102 ? 3.123 -19.897 -31.138 1.00 97.56 102 ILE A N 1
ATOM 827 C CA . ILE A 1 102 ? 3.218 -21.008 -30.185 1.00 97.56 102 ILE A CA 1
ATOM 828 C C . ILE A 1 102 ? 3.438 -22.320 -30.949 1.00 97.56 102 ILE A C 1
ATOM 830 O O . ILE A 1 102 ? 2.829 -22.584 -31.984 1.00 97.56 102 ILE A O 1
ATOM 834 N N . GLY A 1 103 ? 4.386 -23.130 -30.477 1.00 96.00 103 GLY A N 1
ATOM 835 C CA . GLY A 1 103 ? 4.754 -24.400 -31.110 1.00 96.00 103 GLY A CA 1
ATOM 836 C C . GLY A 1 103 ? 5.629 -24.273 -32.364 1.00 96.00 103 GLY A C 1
ATOM 837 O O . GLY A 1 103 ? 6.210 -25.269 -32.792 1.00 96.00 103 GLY A O 1
ATOM 838 N N . LYS A 1 104 ? 5.818 -23.073 -32.938 1.00 97.06 104 LYS A N 1
ATOM 839 C CA . LYS A 1 104 ? 6.668 -22.876 -34.126 1.00 97.06 104 LYS A CA 1
ATOM 840 C C . LYS A 1 104 ? 8.149 -22.766 -33.724 1.00 97.06 104 LYS A C 1
ATOM 842 O O . LYS A 1 104 ? 8.532 -21.776 -33.095 1.00 97.06 104 LYS A O 1
ATOM 847 N N . PRO A 1 105 ? 9.041 -23.683 -34.159 1.00 96.06 105 PRO A N 1
ATOM 848 C CA . PRO A 1 105 ? 10.457 -23.656 -33.765 1.00 96.06 105 PRO A CA 1
ATOM 849 C C . PRO A 1 105 ? 11.193 -22.366 -34.145 1.00 96.06 105 PRO A C 1
ATOM 851 O O . PRO A 1 105 ? 12.143 -21.973 -33.477 1.00 96.06 105 PRO A O 1
ATOM 854 N N . ALA A 1 106 ? 10.738 -21.681 -35.199 1.00 95.81 106 ALA A N 1
ATOM 855 C CA . ALA A 1 106 ? 11.308 -20.415 -35.656 1.00 95.81 106 ALA A CA 1
ATOM 856 C C . ALA A 1 106 ? 11.133 -19.248 -34.665 1.00 95.81 106 ALA A C 1
ATOM 858 O O . ALA A 1 106 ? 11.805 -18.230 -34.833 1.00 95.81 106 ALA A O 1
ATOM 859 N N . TRP A 1 107 ? 10.236 -19.387 -33.683 1.00 97.69 107 TRP A N 1
ATOM 860 C CA . TRP A 1 107 ? 9.912 -18.369 -32.680 1.00 97.69 107 TRP A CA 1
ATOM 861 C C . TRP A 1 107 ? 10.176 -18.833 -31.246 1.00 97.69 107 TRP A C 1
ATOM 863 O O . TRP A 1 107 ? 9.921 -18.089 -30.304 1.00 97.69 107 TRP A O 1
ATOM 873 N N . GLN A 1 108 ? 10.702 -20.045 -31.070 1.00 97.75 108 GLN A N 1
ATOM 874 C CA . GLN A 1 108 ? 11.016 -20.591 -29.758 1.00 97.75 108 GLN A CA 1
ATOM 875 C C . GLN A 1 108 ? 12.352 -20.035 -29.257 1.00 97.75 108 GLN A C 1
ATOM 877 O O . GLN A 1 108 ? 13.379 -20.202 -29.920 1.00 97.75 108 GLN A O 1
ATOM 882 N N . LEU A 1 109 ? 12.360 -19.438 -28.067 1.00 97.19 109 LEU A N 1
ATOM 883 C CA . LEU A 1 109 ? 13.608 -19.062 -27.416 1.00 97.19 109 LEU A CA 1
ATOM 884 C C . LEU A 1 109 ? 14.317 -20.315 -26.890 1.00 97.19 109 LEU A C 1
ATOM 886 O O . LEU A 1 109 ? 13.689 -21.306 -26.506 1.00 97.19 109 LEU A O 1
ATOM 890 N N . LYS A 1 110 ? 15.646 -20.267 -26.872 1.00 94.69 110 LYS A N 1
ATOM 891 C CA . LYS A 1 110 ? 16.510 -21.337 -26.376 1.00 94.69 110 LYS A CA 1
ATOM 892 C C . LYS A 1 110 ? 17.263 -20.860 -25.137 1.00 94.69 110 LYS A C 1
ATOM 894 O O . LYS A 1 110 ? 17.718 -19.716 -25.143 1.00 94.69 110 LYS A O 1
ATOM 899 N N . PRO A 1 111 ? 17.385 -21.693 -24.094 1.00 91.06 111 PRO A N 1
ATOM 900 C CA . PRO A 1 111 ? 18.216 -21.356 -22.949 1.00 91.06 111 PRO A CA 1
ATOM 901 C C . PRO A 1 111 ? 19.682 -21.244 -23.391 1.00 91.06 111 PRO A C 1
ATOM 903 O O . PRO A 1 111 ? 20.127 -21.982 -24.273 1.00 91.06 111 PRO A O 1
ATOM 906 N N . ILE A 1 112 ? 20.414 -20.287 -22.822 1.00 85.88 112 ILE A N 1
ATOM 907 C CA . ILE A 1 112 ? 21.862 -20.142 -23.041 1.00 85.88 112 ILE A CA 1
ATOM 908 C C . ILE A 1 112 ? 22.634 -21.130 -22.151 1.00 85.88 112 ILE A C 1
ATOM 910 O O . ILE A 1 112 ? 23.685 -21.620 -22.557 1.00 85.88 112 ILE A O 1
ATOM 914 N N . GLU A 1 113 ? 22.095 -21.430 -20.968 1.00 75.19 113 GLU A N 1
ATOM 915 C CA . GLU A 1 113 ? 22.658 -22.333 -19.955 1.00 75.19 113 GLU A CA 1
ATOM 916 C C . GLU A 1 113 ? 21.594 -23.349 -19.505 1.00 75.19 113 GLU A C 1
ATOM 918 O O . GLU A 1 113 ? 20.410 -23.011 -19.451 1.00 75.19 113 GLU A O 1
ATOM 923 N N . ASP A 1 114 ? 21.993 -24.570 -19.150 1.00 61.06 114 ASP A N 1
ATOM 924 C CA . ASP A 1 114 ? 21.086 -25.627 -18.669 1.00 61.06 114 ASP A CA 1
ATOM 925 C C . ASP A 1 114 ? 20.864 -25.531 -17.141 1.00 61.06 114 ASP A C 1
ATOM 927 O O . ASP A 1 114 ? 21.107 -26.479 -16.396 1.00 61.06 114 ASP A O 1
ATOM 931 N N . GLU A 1 115 ? 20.417 -24.364 -16.663 1.00 60.09 115 GLU A N 1
ATOM 932 C CA . GLU A 1 115 ? 20.131 -24.082 -15.245 1.00 60.09 115 GLU A CA 1
ATOM 933 C C . GLU A 1 115 ? 18.699 -23.547 -15.034 1.00 60.09 115 GLU A C 1
ATOM 935 O O . GLU A 1 115 ? 18.088 -22.971 -15.935 1.00 60.09 115 GLU A O 1
ATOM 940 N N . ILE A 1 116 ? 18.160 -23.694 -13.816 1.00 55.25 116 ILE A N 1
ATOM 941 C CA . ILE A 1 116 ? 16.796 -23.251 -13.443 1.00 55.25 116 ILE A CA 1
ATOM 942 C C . ILE A 1 116 ? 16.645 -21.712 -13.558 1.00 55.25 116 ILE A C 1
ATOM 944 O O . ILE A 1 116 ? 15.579 -21.207 -13.920 1.00 55.25 116 ILE A O 1
ATOM 948 N N . ASP A 1 117 ? 17.738 -20.961 -13.379 1.00 65.75 117 ASP A N 1
ATOM 949 C CA . ASP A 1 117 ? 17.813 -19.492 -13.477 1.00 65.75 117 ASP A CA 1
ATOM 950 C C . ASP A 1 117 ? 18.438 -19.004 -14.808 1.00 65.75 117 ASP A C 1
ATOM 952 O O . ASP A 1 117 ? 19.166 -18.010 -14.865 1.00 65.75 117 ASP A O 1
ATOM 956 N N . THR A 1 118 ? 18.150 -19.701 -15.911 1.00 81.88 118 THR A N 1
ATOM 957 C CA . THR A 1 118 ? 18.751 -19.422 -17.223 1.00 81.88 118 THR A CA 1
ATOM 958 C C . THR A 1 118 ? 18.165 -18.211 -17.966 1.00 81.88 118 THR A C 1
ATOM 960 O O . THR A 1 118 ? 17.024 -17.766 -17.781 1.00 81.88 118 THR A O 1
ATOM 963 N N . THR A 1 119 ? 18.977 -17.670 -18.875 1.00 88.69 119 THR A N 1
ATOM 964 C CA . THR A 1 119 ? 18.554 -16.676 -19.867 1.00 88.69 119 THR A CA 1
ATOM 965 C C . THR A 1 119 ? 18.108 -17.389 -21.136 1.00 88.69 119 THR A C 1
ATOM 967 O O . THR A 1 119 ? 18.845 -18.194 -21.696 1.00 88.69 119 THR A O 1
ATOM 970 N N . PHE A 1 120 ? 16.921 -17.054 -21.629 1.00 94.06 120 PHE A N 1
ATOM 971 C CA . PHE A 1 120 ? 16.405 -17.533 -22.904 1.00 94.06 120 PHE A CA 1
ATOM 972 C C . PHE A 1 120 ? 16.692 -16.506 -23.999 1.00 94.06 120 PHE A C 1
ATOM 974 O O . PHE A 1 120 ? 16.480 -15.309 -23.799 1.00 94.06 120 PHE A O 1
ATOM 981 N N . GLU A 1 121 ? 17.134 -16.967 -25.167 1.00 96.12 121 GLU A N 1
ATOM 982 C CA . GLU A 1 121 ? 17.391 -16.141 -26.346 1.00 96.12 121 GLU A CA 1
ATOM 983 C C . GLU A 1 121 ? 16.752 -16.713 -27.614 1.00 96.12 121 GLU A C 1
ATOM 985 O O . GLU A 1 121 ? 16.793 -17.912 -27.882 1.00 96.12 121 GLU A O 1
ATOM 990 N N . LEU A 1 122 ? 16.233 -15.827 -28.461 1.00 97.25 122 LEU A N 1
ATOM 991 C CA . LEU A 1 122 ? 15.895 -16.128 -29.849 1.00 97.25 122 LEU A CA 1
ATOM 992 C C . LEU A 1 122 ? 16.628 -15.159 -30.772 1.00 97.25 122 LEU A C 1
ATOM 994 O O . LEU A 1 122 ? 16.541 -13.944 -30.605 1.00 97.25 122 LEU A O 1
ATOM 998 N N . ARG A 1 123 ? 17.291 -15.696 -31.800 1.00 96.69 123 ARG A N 1
ATOM 999 C CA . ARG A 1 123 ? 17.903 -14.897 -32.868 1.00 96.69 123 ARG A CA 1
ATOM 1000 C C . ARG A 1 123 ? 17.002 -14.858 -34.092 1.00 96.69 123 ARG A C 1
ATOM 1002 O O . ARG A 1 123 ? 16.786 -15.876 -34.745 1.00 96.69 123 ARG A O 1
ATOM 1009 N N . VAL A 1 124 ? 16.534 -13.665 -34.435 1.00 96.12 124 VAL A N 1
ATOM 1010 C CA . VAL A 1 124 ? 15.674 -13.405 -35.590 1.00 96.12 124 VAL A CA 1
ATOM 1011 C C . VAL A 1 124 ? 16.471 -12.630 -36.648 1.00 96.12 124 VAL A C 1
ATOM 1013 O O . VAL A 1 124 ? 16.951 -11.532 -36.367 1.00 96.12 124 VAL A O 1
ATOM 1016 N N . PRO A 1 125 ? 16.648 -13.159 -37.873 1.00 94.50 125 PRO A N 1
ATOM 1017 C CA . PRO A 1 125 ? 17.328 -12.433 -38.947 1.00 94.50 125 PRO A CA 1
ATOM 1018 C C . PRO A 1 125 ? 16.645 -11.097 -39.274 1.00 94.50 125 PRO A C 1
ATOM 1020 O O . PRO A 1 125 ? 15.418 -11.058 -39.339 1.00 94.50 125 PRO A O 1
ATOM 1023 N N . LEU A 1 126 ? 17.415 -10.041 -39.583 1.00 91.75 126 LEU A N 1
ATOM 1024 C CA . LEU A 1 126 ? 16.861 -8.702 -39.888 1.00 91.75 126 LEU A CA 1
ATOM 1025 C C . LEU A 1 126 ? 15.815 -8.715 -41.016 1.00 91.75 126 LEU A C 1
ATOM 1027 O O . LEU A 1 126 ? 14.874 -7.938 -41.000 1.00 91.75 126 LEU A O 1
ATOM 1031 N N . LYS A 1 127 ? 15.924 -9.643 -41.974 1.00 89.69 127 LYS A N 1
ATOM 1032 C CA . LYS A 1 127 ? 14.937 -9.801 -43.056 1.00 89.69 127 LYS A CA 1
ATOM 1033 C C . LYS A 1 127 ? 13.524 -10.180 -42.585 1.00 89.69 127 LYS A C 1
ATOM 1035 O O . LYS A 1 127 ? 12.590 -10.050 -43.363 1.00 89.69 127 LYS A O 1
ATOM 1040 N N . LYS A 1 128 ? 13.375 -10.722 -41.369 1.00 88.94 128 LYS A N 1
ATOM 1041 C CA . LYS A 1 128 ? 12.072 -11.087 -40.790 1.00 88.94 128 LYS A CA 1
ATOM 1042 C C . LYS A 1 128 ? 11.446 -9.951 -39.979 1.00 88.94 128 LYS A C 1
ATOM 1044 O O . LYS A 1 128 ? 10.233 -9.931 -39.848 1.00 88.94 128 LYS A O 1
ATOM 1049 N N . ILE A 1 129 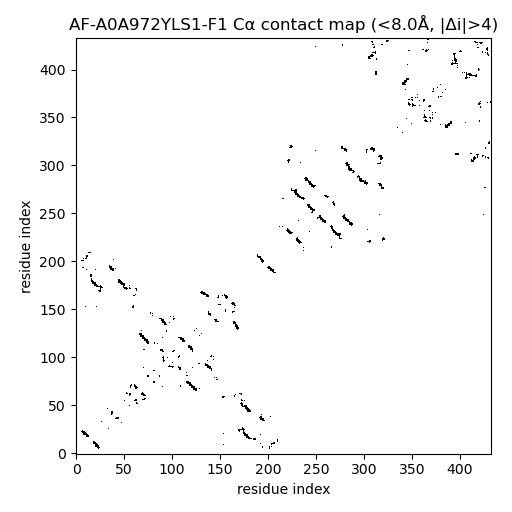? 12.271 -9.064 -39.423 1.00 90.06 129 ILE A N 1
ATOM 1050 C CA . ILE A 1 129 ? 11.850 -7.881 -38.664 1.00 90.06 129 ILE A CA 1
ATOM 1051 C C . ILE A 1 129 ? 12.768 -6.728 -39.104 1.00 90.06 129 ILE A C 1
ATOM 1053 O O . ILE A 1 129 ? 13.887 -6.609 -38.581 1.00 90.06 129 ILE A O 1
ATOM 1057 N N . PRO A 1 130 ? 12.359 -5.948 -40.121 1.00 82.38 130 PRO A N 1
ATOM 1058 C CA . PRO A 1 130 ? 13.134 -4.825 -40.638 1.00 82.38 130 PRO A CA 1
ATOM 1059 C C . PRO A 1 130 ? 13.486 -3.780 -39.568 1.00 82.38 130 PRO A C 1
ATOM 1061 O O . PRO A 1 130 ? 12.804 -3.636 -38.556 1.00 82.38 130 PRO A O 1
ATOM 1064 N N . ALA A 1 131 ? 14.586 -3.052 -39.777 1.00 79.19 131 ALA A N 1
ATOM 1065 C CA . ALA A 1 131 ? 15.117 -2.091 -38.800 1.00 79.19 131 ALA A CA 1
ATOM 1066 C C . ALA A 1 131 ? 14.379 -0.738 -38.776 1.00 79.19 131 ALA A C 1
ATOM 1068 O O . ALA A 1 131 ? 14.654 0.097 -37.927 1.00 79.19 131 ALA A O 1
ATOM 1069 N N . ASP A 1 132 ? 13.454 -0.514 -39.694 1.00 80.50 132 ASP A N 1
ATOM 1070 C CA . ASP A 1 132 ? 12.535 0.623 -39.740 1.00 80.50 132 ASP A CA 1
ATOM 1071 C C . ASP A 1 132 ? 11.163 0.287 -39.129 1.00 80.50 132 ASP A C 1
ATOM 1073 O O . ASP A 1 132 ? 10.299 1.154 -39.010 1.00 80.50 132 ASP A O 1
ATOM 1077 N N . GLN A 1 133 ? 10.955 -0.963 -38.703 1.00 87.56 133 GLN A N 1
ATOM 1078 C CA . GLN A 1 133 ? 9.690 -1.407 -38.137 1.00 87.56 133 GLN A CA 1
ATOM 1079 C C . GLN A 1 133 ? 9.527 -0.966 -36.674 1.00 87.56 133 GLN A C 1
ATOM 1081 O O . GLN A 1 133 ? 10.458 -1.040 -35.863 1.00 87.56 133 GLN A O 1
ATOM 1086 N N . ARG A 1 134 ? 8.292 -0.590 -36.328 1.00 93.25 134 ARG A N 1
ATOM 1087 C CA . ARG A 1 134 ? 7.773 -0.607 -34.956 1.00 93.25 134 ARG A CA 1
ATOM 1088 C C . ARG A 1 134 ? 6.772 -1.743 -34.812 1.00 93.25 134 ARG A C 1
ATOM 1090 O O . ARG A 1 134 ? 5.979 -1.975 -35.723 1.00 93.25 134 ARG A O 1
ATOM 1097 N N . ALA A 1 135 ? 6.845 -2.472 -33.708 1.00 95.06 135 ALA A N 1
ATOM 1098 C CA . ALA A 1 135 ? 5.977 -3.619 -33.461 1.00 95.06 135 ALA A CA 1
ATOM 1099 C C . ALA A 1 135 ? 5.806 -3.849 -31.964 1.00 95.06 135 ALA A C 1
ATOM 1101 O O . ALA A 1 135 ? 6.730 -3.617 -31.192 1.00 95.06 135 ALA A O 1
ATOM 1102 N N . GLN A 1 136 ? 4.663 -4.367 -31.551 1.00 96.94 136 GLN A N 1
ATOM 1103 C CA . GLN A 1 136 ? 4.467 -4.860 -30.198 1.00 96.94 136 GLN A CA 1
ATOM 1104 C C . GLN A 1 136 ? 4.822 -6.342 -30.110 1.00 96.94 136 GLN A C 1
ATOM 1106 O O . GLN A 1 136 ? 4.670 -7.098 -31.074 1.00 96.94 136 GLN A O 1
ATOM 1111 N N . PHE A 1 137 ? 5.323 -6.758 -28.949 1.00 97.81 137 PHE A N 1
ATOM 1112 C CA . PHE A 1 137 ? 5.629 -8.153 -28.670 1.00 97.81 137 PHE A CA 1
ATOM 1113 C C . PHE A 1 137 ? 5.530 -8.492 -27.179 1.00 97.81 137 PHE A C 1
ATOM 1115 O O . PHE A 1 137 ? 5.600 -7.630 -26.299 1.00 97.81 137 PHE A O 1
ATOM 1122 N N . LYS A 1 138 ? 5.403 -9.787 -26.901 1.00 97.12 138 LYS A N 1
ATOM 1123 C CA . LYS A 1 138 ? 5.418 -10.405 -25.577 1.00 97.12 138 LYS A CA 1
ATOM 1124 C C . LYS A 1 138 ? 6.021 -11.811 -25.685 1.00 97.12 138 LYS A C 1
ATOM 1126 O O . LYS A 1 138 ? 6.406 -12.274 -26.763 1.00 97.12 138 LYS A O 1
ATOM 1131 N N . PHE A 1 139 ? 6.122 -12.484 -24.550 1.00 97.75 139 PHE A N 1
ATOM 1132 C CA . PHE A 1 139 ? 6.562 -13.869 -24.462 1.00 97.75 139 PHE A CA 1
ATOM 1133 C C . PHE A 1 139 ? 5.425 -14.728 -23.928 1.00 97.75 139 PHE A C 1
ATOM 1135 O O . PHE A 1 139 ? 4.633 -14.267 -23.107 1.00 97.75 139 PHE A O 1
ATOM 1142 N N . VAL A 1 140 ? 5.342 -15.964 -24.405 1.00 97.44 140 VAL A N 1
ATOM 1143 C CA . VAL A 1 140 ? 4.256 -16.886 -24.067 1.00 97.44 140 VAL A CA 1
ATOM 1144 C C . VAL A 1 140 ? 4.799 -18.299 -23.892 1.00 97.44 140 VAL A C 1
ATOM 1146 O O . VAL A 1 140 ? 5.710 -18.711 -24.620 1.00 97.44 140 VAL A O 1
ATOM 1149 N N . THR A 1 141 ? 4.290 -19.028 -22.903 1.00 96.56 141 THR A N 1
ATOM 1150 C CA . THR A 1 141 ? 4.648 -20.435 -22.681 1.00 96.56 141 THR A CA 1
ATOM 1151 C C . THR A 1 141 ? 3.983 -21.342 -23.721 1.00 96.56 141 THR A C 1
ATOM 1153 O O . THR A 1 141 ? 3.049 -20.943 -24.416 1.00 96.56 141 THR A O 1
ATOM 1156 N N . GLU A 1 142 ? 4.437 -22.593 -23.839 1.00 95.38 142 GLU A N 1
ATOM 1157 C CA . GLU A 1 142 ? 3.764 -23.602 -24.680 1.00 95.38 142 GLU A CA 1
ATOM 1158 C C . GLU A 1 142 ? 2.295 -23.826 -24.284 1.00 95.38 142 GLU A C 1
ATOM 1160 O O . GLU A 1 142 ? 1.473 -24.105 -25.152 1.00 95.38 142 GLU A O 1
ATOM 1165 N N . GLY A 1 143 ? 1.958 -23.647 -23.001 1.00 93.06 143 GLY A N 1
ATOM 1166 C CA . GLY A 1 143 ? 0.592 -23.753 -22.480 1.00 93.06 143 GLY A CA 1
ATOM 1167 C C . GLY A 1 143 ? -0.300 -22.536 -22.756 1.00 93.06 143 GLY A C 1
ATOM 1168 O O . GLY A 1 143 ? -1.466 -22.555 -22.376 1.00 93.06 143 GLY A O 1
ATOM 1169 N N . GLY A 1 144 ? 0.217 -21.484 -23.404 1.00 94.94 144 GLY A N 1
ATOM 1170 C CA . GLY A 1 144 ? -0.542 -20.264 -23.702 1.00 94.94 144 GLY A CA 1
ATOM 1171 C C . GLY A 1 144 ? -0.551 -19.223 -22.579 1.00 94.94 144 GLY A C 1
ATOM 1172 O O . GLY A 1 144 ? -1.314 -18.260 -22.645 1.00 94.94 144 GLY A O 1
ATOM 1173 N N . GLU A 1 145 ? 0.300 -19.374 -21.562 1.00 94.88 145 GLU A N 1
ATOM 1174 C CA . GLU A 1 145 ? 0.418 -18.398 -20.476 1.00 94.88 145 GLU A CA 1
ATOM 1175 C C . GLU A 1 145 ? 1.318 -17.235 -20.908 1.00 94.88 145 GLU A C 1
ATOM 1177 O O . GLU A 1 145 ? 2.489 -17.419 -21.255 1.00 94.88 145 GLU A O 1
ATOM 1182 N N . TRP A 1 146 ? 0.773 -16.021 -20.899 1.00 95.38 146 TRP A N 1
ATOM 1183 C CA . TRP A 1 146 ? 1.493 -14.812 -21.291 1.00 95.38 146 TRP A CA 1
ATOM 1184 C C . TRP A 1 146 ? 2.376 -14.303 -20.152 1.00 95.38 146 TRP A C 1
ATOM 1186 O O . TRP A 1 146 ? 1.896 -14.064 -19.049 1.00 95.38 146 TRP A O 1
ATOM 1196 N N . LEU A 1 147 ? 3.658 -14.068 -20.432 1.00 94.50 147 LEU A N 1
ATOM 1197 C CA . LEU A 1 147 ? 4.617 -13.591 -19.434 1.00 94.50 147 LEU A CA 1
ATOM 1198 C C . LEU A 1 147 ? 4.538 -12.076 -19.277 1.00 94.50 147 LEU A C 1
ATOM 1200 O O . LEU A 1 147 ? 4.713 -11.351 -20.257 1.00 94.50 147 LEU A O 1
ATOM 1204 N N . ASP A 1 148 ? 4.310 -11.598 -18.057 1.00 90.56 148 ASP A N 1
ATOM 1205 C CA . ASP A 1 148 ? 4.058 -10.183 -17.789 1.00 90.56 148 ASP A CA 1
ATOM 1206 C C . ASP A 1 148 ? 5.181 -9.229 -18.203 1.00 90.56 148 ASP A C 1
ATOM 1208 O O . ASP A 1 148 ? 6.371 -9.543 -18.205 1.00 90.56 148 ASP A O 1
ATOM 1212 N N . VAL A 1 149 ? 4.776 -8.009 -18.552 1.00 90.25 149 VAL A N 1
ATOM 1213 C CA . VAL A 1 149 ? 5.692 -6.917 -18.881 1.00 90.25 149 VAL A CA 1
ATOM 1214 C C . VAL A 1 149 ? 5.897 -6.083 -17.621 1.00 90.25 149 VAL A C 1
ATOM 1216 O O . VAL A 1 149 ? 4.930 -5.495 -17.139 1.00 90.25 149 VAL A O 1
ATOM 1219 N N . PRO A 1 150 ? 7.125 -5.992 -17.079 1.00 81.12 150 PRO A N 1
ATOM 1220 C CA . PRO A 1 150 ? 7.373 -5.190 -15.888 1.00 81.12 150 PRO A CA 1
ATOM 1221 C C . PRO A 1 150 ? 7.018 -3.722 -16.124 1.00 81.12 150 PRO A C 1
ATOM 1223 O O . PRO A 1 150 ? 7.423 -3.160 -17.139 1.00 81.12 150 PRO A O 1
ATOM 1226 N N . ASP A 1 151 ? 6.381 -3.067 -15.153 1.00 76.69 151 ASP A N 1
ATOM 1227 C CA . ASP A 1 151 ? 6.069 -1.627 -15.233 1.00 76.69 151 ASP A CA 1
ATOM 1228 C C . ASP A 1 151 ? 7.317 -0.747 -15.389 1.00 76.69 151 ASP A C 1
ATOM 1230 O O . ASP A 1 151 ? 7.258 0.350 -15.933 1.00 76.69 151 ASP A O 1
ATOM 1234 N N . SER A 1 152 ? 8.472 -1.263 -14.967 1.00 73.38 152 SER A N 1
ATOM 1235 C CA . SER A 1 152 ? 9.779 -0.620 -15.125 1.00 73.38 152 SER A CA 1
ATOM 1236 C C . SER A 1 152 ? 10.435 -0.836 -16.496 1.00 73.38 152 SER A C 1
ATOM 1238 O O . SER A 1 152 ? 11.538 -0.333 -16.719 1.00 73.38 152 SER A O 1
ATOM 1240 N N . ALA A 1 153 ? 9.828 -1.608 -17.404 1.00 83.56 153 ALA A N 1
ATOM 1241 C CA . ALA A 1 153 ? 10.385 -1.826 -18.733 1.00 83.56 153 ALA A CA 1
ATOM 1242 C C . ALA A 1 153 ? 10.317 -0.524 -19.559 1.00 83.56 153 ALA A C 1
ATOM 1244 O O . ALA A 1 153 ? 9.223 -0.003 -19.775 1.00 83.56 153 ALA A O 1
ATOM 1245 N N . PRO A 1 154 ? 11.450 -0.002 -20.066 1.00 83.62 154 PRO A N 1
ATOM 1246 C CA . PRO A 1 154 ? 11.476 1.305 -20.733 1.00 83.62 154 PRO A CA 1
ATOM 1247 C C . PRO A 1 154 ? 10.684 1.386 -22.037 1.00 83.62 154 PRO A C 1
ATOM 1249 O O . PRO A 1 154 ? 10.354 2.468 -22.504 1.00 83.62 154 PRO A O 1
ATOM 1252 N N . ASN A 1 155 ? 10.431 0.238 -22.651 1.00 91.56 155 ASN A N 1
ATOM 1253 C CA . ASN A 1 155 ? 9.655 0.098 -23.871 1.00 91.56 155 ASN A CA 1
ATOM 1254 C C . ASN A 1 155 ? 8.296 -0.562 -23.599 1.00 91.56 155 ASN A C 1
ATOM 1256 O O . ASN A 1 155 ? 7.758 -1.224 -24.479 1.00 91.56 155 ASN A O 1
ATOM 1260 N N . ARG A 1 156 ? 7.754 -0.454 -22.381 1.00 92.56 156 ARG A N 1
ATOM 1261 C CA . ARG A 1 156 ? 6.395 -0.915 -22.083 1.00 92.56 156 ARG A CA 1
ATOM 1262 C C . ARG A 1 156 ? 5.373 0.012 -22.731 1.00 92.56 156 ARG A C 1
ATOM 1264 O O . ARG A 1 156 ? 5.427 1.225 -22.552 1.00 92.56 156 ARG A O 1
ATOM 1271 N N . VAL A 1 157 ? 4.382 -0.578 -23.381 1.00 92.44 157 VAL A N 1
ATOM 1272 C CA . VAL A 1 157 ? 3.177 0.097 -23.873 1.00 92.44 157 VAL A CA 1
ATOM 1273 C C . VAL A 1 157 ? 1.943 -0.630 -23.351 1.00 92.44 157 VAL A C 1
ATOM 1275 O O . VAL A 1 157 ? 1.998 -1.833 -23.102 1.00 92.44 157 VAL A O 1
ATOM 1278 N N . SER A 1 158 ? 0.842 0.096 -23.150 1.00 91.88 158 SER A N 1
ATOM 1279 C CA . SER A 1 158 ? -0.409 -0.468 -22.618 1.00 91.88 158 SER A CA 1
ATOM 1280 C C . SER A 1 158 ? -1.623 -0.078 -23.470 1.00 91.88 158 SER A C 1
ATOM 1282 O O . SER A 1 158 ? -2.504 0.656 -23.012 1.00 91.88 158 SER A O 1
ATOM 1284 N N . PRO A 1 159 ? -1.674 -0.478 -24.755 1.00 87.38 159 PRO A N 1
ATOM 1285 C CA . PRO A 1 159 ? -2.860 -0.241 -25.566 1.00 87.38 159 PRO A CA 1
ATOM 1286 C C . PRO A 1 159 ? -4.062 -0.958 -24.945 1.00 87.38 159 PRO A C 1
ATOM 1288 O O . PRO A 1 159 ? -4.023 -2.164 -24.710 1.00 87.38 159 PRO A O 1
ATOM 1291 N N . GLN A 1 160 ? -5.134 -0.208 -24.677 1.00 84.88 160 GLN A N 1
ATOM 1292 C CA . GLN A 1 160 ? -6.398 -0.755 -24.159 1.00 84.88 160 GLN A CA 1
ATOM 1293 C C . GLN A 1 160 ? -6.230 -1.555 -22.847 1.00 84.88 160 GLN A C 1
ATOM 1295 O O . GLN A 1 160 ? -6.996 -2.473 -22.572 1.00 84.88 160 GLN A O 1
ATOM 1300 N N . GLY A 1 161 ? -5.219 -1.210 -22.037 1.00 85.00 161 GLY A N 1
ATOM 1301 C CA . GLY A 1 161 ? -4.938 -1.847 -20.745 1.00 85.00 161 GLY A CA 1
ATOM 1302 C C . GLY A 1 161 ? -4.102 -3.131 -20.813 1.00 85.00 161 GLY A C 1
ATOM 1303 O O . GLY A 1 161 ? -3.786 -3.698 -19.769 1.00 85.00 161 GLY A O 1
ATOM 1304 N N . VAL A 1 162 ? -3.704 -3.590 -22.006 1.00 88.62 162 VAL A N 1
ATOM 1305 C CA . VAL A 1 162 ? -2.861 -4.786 -22.171 1.00 88.62 162 VAL A CA 1
ATOM 1306 C C . VAL A 1 162 ? -1.395 -4.387 -22.273 1.00 88.62 162 VAL A C 1
ATOM 1308 O O . VAL A 1 162 ? -0.992 -3.717 -23.218 1.00 88.62 162 VAL A O 1
ATOM 1311 N N . ASN A 1 163 ? -0.572 -4.837 -21.325 1.00 93.75 163 ASN A N 1
ATOM 1312 C CA . ASN A 1 163 ? 0.852 -4.500 -21.304 1.00 93.75 163 ASN A CA 1
ATOM 1313 C C . ASN A 1 163 ? 1.669 -5.358 -22.280 1.00 93.75 163 ASN A C 1
ATOM 1315 O O . ASN A 1 163 ? 1.722 -6.584 -22.139 1.00 93.75 163 ASN A O 1
ATOM 1319 N N . ASN A 1 164 ? 2.369 -4.683 -23.195 1.00 97.06 164 ASN A N 1
ATOM 1320 C CA . ASN A 1 164 ? 3.272 -5.253 -24.194 1.00 97.06 164 ASN A CA 1
ATOM 1321 C C . ASN A 1 164 ? 4.635 -4.548 -24.167 1.00 97.06 164 ASN A C 1
ATOM 1323 O O . ASN A 1 164 ? 4.758 -3.417 -23.693 1.00 97.06 164 ASN A O 1
ATOM 1327 N N . PHE A 1 165 ? 5.663 -5.207 -24.700 1.00 96.38 165 PHE A N 1
ATOM 1328 C CA . PHE A 1 165 ? 6.896 -4.529 -25.083 1.00 96.38 165 PHE A CA 1
ATOM 1329 C C . PHE A 1 165 ? 6.724 -3.920 -26.474 1.00 96.38 165 PHE A C 1
ATOM 1331 O O . PHE A 1 165 ? 6.096 -4.513 -27.348 1.00 96.38 165 PHE A O 1
ATOM 1338 N N . GLU A 1 166 ? 7.332 -2.766 -26.702 1.00 95.81 166 GLU A N 1
ATOM 1339 C CA . GLU A 1 166 ? 7.423 -2.122 -28.002 1.00 95.81 166 GLU A CA 1
ATOM 1340 C C . GLU A 1 166 ? 8.839 -2.294 -28.562 1.00 95.81 166 GLU A C 1
ATOM 1342 O O . GLU A 1 166 ? 9.854 -1.977 -27.933 1.00 95.81 166 GLU A O 1
ATOM 1347 N N . PHE A 1 167 ? 8.915 -2.855 -29.755 1.00 95.62 167 PHE A N 1
ATOM 1348 C CA . PHE A 1 167 ? 10.115 -2.959 -30.558 1.00 95.62 167 PHE A CA 1
ATOM 1349 C C . PHE A 1 167 ? 10.262 -1.701 -31.415 1.00 95.62 167 PHE A C 1
ATOM 1351 O O . PHE A 1 167 ? 9.329 -1.311 -32.118 1.00 95.62 167 PHE A O 1
ATOM 1358 N N . HIS A 1 168 ? 11.460 -1.119 -31.399 1.00 93.25 168 HIS A N 1
ATOM 1359 C CA . HIS A 1 168 ? 11.857 0.008 -32.236 1.00 93.25 168 HIS A CA 1
ATOM 1360 C C . HIS A 1 168 ? 13.116 -0.379 -33.005 1.00 93.25 168 HIS A C 1
ATOM 1362 O O . HIS A 1 168 ? 14.187 -0.542 -32.422 1.00 93.25 168 HIS A O 1
ATOM 1368 N N . GLY A 1 169 ? 13.031 -0.512 -34.326 1.00 90.81 169 GLY A N 1
ATOM 1369 C CA . GLY A 1 169 ? 14.192 -0.936 -35.112 1.00 90.81 169 GLY A CA 1
ATOM 1370 C C . GLY A 1 169 ? 15.374 0.058 -35.106 1.00 90.81 169 GLY A C 1
ATOM 1371 O O . GLY A 1 169 ? 16.523 -0.350 -35.293 1.00 90.81 169 GLY A O 1
ATOM 1372 N N . GLU A 1 170 ? 15.129 1.333 -34.780 1.00 89.94 170 GLU A N 1
ATOM 1373 C CA . GLU A 1 170 ? 16.165 2.362 -34.567 1.00 89.94 170 GLU A CA 1
ATOM 1374 C C . GLU A 1 170 ? 16.895 2.234 -33.213 1.00 89.94 170 GLU A C 1
ATOM 1376 O O . GLU A 1 170 ? 17.849 2.965 -32.938 1.00 89.94 170 GLU A O 1
ATOM 1381 N N . GLN A 1 171 ? 16.464 1.305 -32.357 1.00 92.62 171 GLN A N 1
ATOM 1382 C CA . GLN A 1 171 ? 16.998 1.054 -31.021 1.00 92.62 171 GLN A CA 1
ATOM 1383 C C . GLN A 1 171 ? 17.742 -0.285 -30.987 1.00 92.62 171 GLN A C 1
ATOM 1385 O O . GLN A 1 171 ? 17.333 -1.265 -30.369 1.00 92.62 171 GLN A O 1
ATOM 1390 N N . SER A 1 172 ? 18.915 -0.342 -31.614 1.00 91.75 172 SER A N 1
ATOM 1391 C CA . SER A 1 172 ? 19.690 -1.579 -31.755 1.00 91.75 172 SER A CA 1
ATOM 1392 C C . SER A 1 172 ? 20.437 -2.026 -30.486 1.00 91.75 172 SER A C 1
ATOM 1394 O O . SER A 1 172 ? 21.189 -3.002 -30.507 1.00 91.75 172 SER A O 1
ATOM 1396 N N . GLY A 1 173 ? 20.207 -1.333 -29.370 1.00 90.62 173 GLY A N 1
ATOM 1397 C CA . GLY A 1 173 ? 20.906 -1.495 -28.093 1.00 90.62 173 GLY A CA 1
ATOM 1398 C C . GLY A 1 173 ? 22.013 -0.461 -27.863 1.00 90.62 173 GLY A C 1
ATOM 1399 O O . GLY A 1 173 ? 22.718 -0.550 -26.866 1.00 90.62 173 GLY A O 1
ATOM 1400 N N . LYS A 1 174 ? 22.178 0.532 -28.753 1.00 91.94 174 LYS A N 1
ATOM 1401 C CA . LYS A 1 174 ? 23.187 1.604 -28.619 1.00 91.94 174 LYS A CA 1
ATOM 1402 C C . LYS A 1 174 ? 22.615 2.923 -28.083 1.00 91.94 174 LYS A C 1
ATOM 1404 O O . LYS A 1 174 ? 23.330 3.922 -28.024 1.00 91.94 174 LYS A O 1
ATOM 1409 N N . HIS A 1 175 ? 21.338 2.934 -27.726 1.00 93.19 175 HIS A N 1
ATOM 1410 C CA . HIS A 1 175 ? 20.590 4.087 -27.228 1.00 93.19 175 HIS A CA 1
ATOM 1411 C C . HIS A 1 175 ? 20.603 4.199 -25.695 1.00 93.19 175 HIS A C 1
ATOM 1413 O O . HIS A 1 175 ? 20.110 5.191 -25.169 1.00 93.19 175 HIS A O 1
ATOM 1419 N N . ILE A 1 176 ? 21.160 3.222 -24.964 1.00 93.19 176 ILE A N 1
ATOM 1420 C CA . ILE A 1 176 ? 21.198 3.245 -23.494 1.00 93.19 176 ILE A CA 1
ATOM 1421 C C . ILE A 1 176 ? 22.602 3.585 -22.994 1.00 93.19 176 ILE A C 1
ATOM 1423 O O . ILE A 1 176 ? 23.593 2.951 -23.367 1.00 93.19 176 ILE A O 1
ATOM 1427 N N . PHE A 1 177 ? 22.665 4.569 -22.104 1.00 94.56 177 PHE A N 1
ATOM 1428 C CA . PHE A 1 177 ? 23.876 5.025 -21.439 1.00 94.56 177 PHE A CA 1
ATOM 1429 C C . PHE A 1 177 ? 23.736 4.881 -19.928 1.00 94.56 177 PHE A C 1
ATOM 1431 O O . PHE A 1 177 ? 22.686 5.170 -19.359 1.00 94.56 177 PHE A O 1
ATOM 1438 N N . ARG A 1 178 ? 24.813 4.455 -19.275 1.00 93.88 178 ARG A N 1
ATOM 1439 C CA . ARG A 1 178 ? 24.979 4.494 -17.828 1.00 93.88 178 ARG A CA 1
ATOM 1440 C C . ARG A 1 178 ? 25.739 5.747 -17.467 1.00 93.88 178 ARG A C 1
ATOM 1442 O O . ARG A 1 178 ? 26.812 5.978 -18.014 1.00 93.88 178 ARG A O 1
ATOM 1449 N N . PHE A 1 179 ? 25.207 6.518 -16.534 1.00 95.00 179 PHE A N 1
ATOM 1450 C CA . PHE A 1 179 ? 25.947 7.622 -15.947 1.00 95.00 179 PHE A CA 1
ATOM 1451 C C . PHE A 1 179 ? 26.369 7.288 -14.523 1.00 95.00 179 PHE A C 1
ATOM 1453 O O . PHE A 1 179 ? 25.653 6.576 -13.816 1.00 95.00 179 PHE A O 1
ATOM 1460 N N . THR A 1 180 ? 27.505 7.837 -14.107 1.00 94.44 180 THR A N 1
ATOM 1461 C CA . THR A 1 180 ? 27.933 7.886 -12.709 1.00 94.44 180 THR A CA 1
ATOM 1462 C C . THR A 1 180 ? 28.211 9.331 -12.308 1.00 94.44 180 THR A C 1
ATOM 1464 O O . THR A 1 180 ? 28.650 10.151 -13.119 1.00 94.44 180 THR A O 1
ATOM 1467 N N . LEU A 1 181 ? 27.922 9.656 -11.056 1.00 93.25 181 LEU A N 1
ATOM 1468 C CA . LEU A 1 181 ? 28.226 10.929 -10.411 1.00 93.25 181 LEU A CA 1
ATOM 1469 C C . LEU A 1 181 ? 29.363 10.730 -9.408 1.00 93.25 181 LEU A C 1
ATOM 1471 O O . LEU A 1 181 ? 29.865 9.617 -9.236 1.00 93.25 181 LEU A O 1
ATOM 1475 N N . ALA A 1 182 ? 29.785 11.816 -8.763 1.00 91.06 182 ALA A N 1
ATOM 1476 C CA . ALA A 1 182 ? 30.825 11.753 -7.748 1.00 91.06 182 ALA A CA 1
ATOM 1477 C C . ALA A 1 182 ? 30.470 10.719 -6.648 1.00 91.06 182 ALA A C 1
ATOM 1479 O O . ALA A 1 182 ? 29.288 10.541 -6.333 1.00 91.06 182 ALA A O 1
ATOM 1480 N N . PRO A 1 183 ? 31.448 9.987 -6.082 1.00 85.94 183 PRO A N 1
ATOM 1481 C CA . PRO A 1 183 ? 31.186 8.979 -5.048 1.00 85.94 183 PRO A CA 1
ATOM 1482 C C . PRO A 1 183 ? 30.463 9.516 -3.805 1.00 85.94 183 PRO A C 1
ATOM 1484 O O . PRO A 1 183 ? 29.713 8.782 -3.172 1.00 85.94 183 PRO A O 1
ATOM 1487 N N . ASP A 1 184 ? 30.676 10.789 -3.488 1.00 85.88 184 ASP A N 1
ATOM 1488 C CA . ASP A 1 184 ? 30.079 11.548 -2.389 1.00 85.88 184 ASP A CA 1
ATOM 1489 C C . ASP A 1 184 ? 28.786 12.285 -2.785 1.00 85.88 184 ASP A C 1
ATOM 1491 O O . ASP A 1 184 ? 28.257 13.070 -2.003 1.00 85.88 184 ASP A O 1
ATOM 1495 N N . PHE A 1 185 ? 28.255 12.042 -3.989 1.00 84.88 185 PHE A N 1
ATOM 1496 C CA . PHE A 1 185 ? 27.002 12.648 -4.425 1.00 84.88 185 PHE A CA 1
ATOM 1497 C C . PHE A 1 185 ? 25.813 12.152 -3.587 1.00 84.88 185 PHE A C 1
ATOM 1499 O O . PHE A 1 185 ? 25.556 10.949 -3.481 1.00 84.88 185 PHE A O 1
ATOM 1506 N N . GLU A 1 186 ? 25.046 13.104 -3.060 1.00 78.38 186 GLU A N 1
ATOM 1507 C CA . GLU A 1 186 ? 23.793 12.889 -2.339 1.00 78.38 186 GLU A CA 1
ATOM 1508 C C . GLU A 1 186 ? 22.618 13.397 -3.188 1.00 78.38 186 GLU A C 1
ATOM 1510 O O . GLU A 1 186 ? 22.534 14.605 -3.427 1.00 78.38 186 GLU A O 1
ATOM 1515 N N . PRO A 1 187 ? 21.700 12.521 -3.640 1.00 75.62 187 PRO A N 1
ATOM 1516 C CA . PRO A 1 187 ? 20.454 12.957 -4.254 1.00 75.62 187 PRO A CA 1
ATOM 1517 C C . PRO A 1 187 ? 19.626 13.788 -3.269 1.00 75.62 187 PRO A C 1
ATOM 1519 O O . PRO A 1 187 ? 19.350 13.360 -2.150 1.00 75.62 187 PRO A O 1
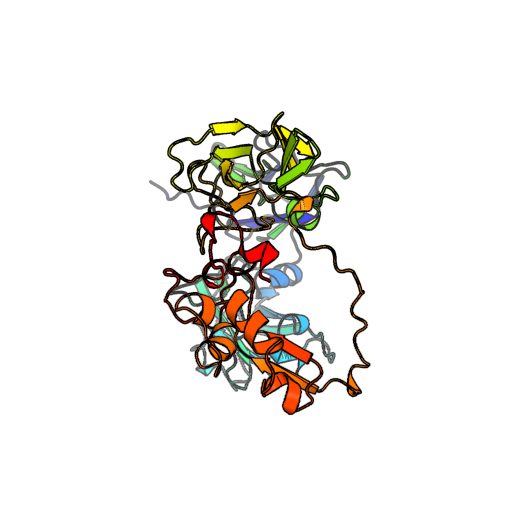ATOM 1522 N N . VAL A 1 188 ? 19.198 14.959 -3.714 1.00 72.50 188 VAL A N 1
ATOM 1523 C CA . VAL A 1 188 ? 18.292 15.886 -3.034 1.00 72.50 188 VAL A CA 1
ATOM 1524 C C . VAL A 1 188 ? 16.878 15.863 -3.633 1.00 72.50 188 VAL A C 1
ATOM 1526 O O . VAL A 1 188 ? 15.983 16.522 -3.110 1.00 72.50 188 VAL A O 1
ATOM 1529 N N . GLY A 1 189 ? 16.658 15.097 -4.707 1.00 69.06 189 GLY A N 1
ATOM 1530 C CA . GLY A 1 189 ? 15.351 14.782 -5.287 1.00 69.06 189 GLY A CA 1
ATOM 1531 C C . GLY A 1 189 ? 15.005 15.582 -6.542 1.00 69.06 189 GLY A C 1
ATOM 1532 O O . GLY A 1 189 ? 14.217 15.131 -7.356 1.00 69.06 189 GLY A O 1
ATOM 1533 N N . ASN A 1 190 ? 15.614 16.739 -6.789 1.00 73.44 190 ASN A N 1
ATOM 1534 C CA . ASN A 1 190 ? 15.291 17.568 -7.960 1.00 73.44 190 ASN A CA 1
ATOM 1535 C C . ASN A 1 190 ? 16.209 17.312 -9.172 1.00 73.44 190 ASN A C 1
ATOM 1537 O O . ASN A 1 190 ? 16.387 18.188 -10.029 1.00 73.44 190 ASN A O 1
ATOM 1541 N N . GLU A 1 191 ? 16.835 16.137 -9.231 1.00 86.25 191 GLU A N 1
ATOM 1542 C CA . GLU A 1 191 ? 17.803 15.822 -10.270 1.00 86.25 191 GLU A CA 1
ATOM 1543 C C . GLU A 1 191 ? 17.135 15.628 -11.629 1.00 86.25 191 GLU A C 1
ATOM 1545 O O . GLU A 1 191 ? 16.039 15.089 -11.758 1.00 86.25 191 GLU A O 1
ATOM 1550 N N . CYS A 1 192 ? 17.846 16.026 -12.678 1.00 90.75 192 CYS A N 1
ATOM 1551 C CA . CYS A 1 192 ? 17.400 15.863 -14.051 1.00 90.75 192 CYS A CA 1
ATOM 1552 C C . CYS A 1 192 ? 18.580 15.580 -14.977 1.00 90.75 192 CYS A C 1
ATOM 1554 O O . CYS A 1 192 ? 19.737 15.877 -14.668 1.00 90.75 192 CYS A O 1
ATOM 1556 N N . ILE A 1 193 ? 18.267 15.016 -16.133 1.00 94.50 193 ILE A N 1
ATOM 1557 C CA . ILE A 1 193 ? 19.167 14.846 -17.262 1.00 94.50 193 ILE A CA 1
ATOM 1558 C C . ILE A 1 193 ? 18.815 15.902 -18.298 1.00 94.50 193 ILE A C 1
ATOM 1560 O O . ILE A 1 193 ? 17.655 16.056 -18.671 1.00 94.50 193 ILE A O 1
ATOM 1564 N N . VAL A 1 194 ? 19.823 16.621 -18.774 1.00 94.38 194 VAL A N 1
ATOM 1565 C CA . VAL A 1 194 ? 19.666 17.672 -19.775 1.00 94.38 194 VAL A CA 1
ATOM 1566 C C . VAL A 1 194 ? 20.330 17.229 -21.067 1.00 94.38 194 VAL A C 1
ATOM 1568 O O . VAL A 1 194 ? 21.517 16.918 -21.082 1.00 94.38 194 VAL A O 1
ATOM 1571 N N . TRP A 1 195 ? 19.587 17.239 -22.165 1.00 94.12 195 TRP A N 1
ATOM 1572 C CA . TRP A 1 195 ? 20.141 17.189 -23.511 1.00 94.12 195 TRP A CA 1
ATOM 1573 C C . TRP A 1 195 ? 20.318 18.616 -24.031 1.00 94.12 195 TRP A C 1
ATOM 1575 O O . TRP A 1 195 ? 19.371 19.400 -23.983 1.00 94.12 195 TRP A O 1
ATOM 1585 N N . ARG A 1 196 ? 21.502 18.972 -24.547 1.00 92.19 196 ARG A N 1
ATOM 1586 C CA . ARG A 1 196 ? 21.764 20.321 -25.089 1.00 92.19 196 ARG A CA 1
ATOM 1587 C C . ARG A 1 196 ? 22.600 20.298 -26.364 1.00 92.19 196 ARG A C 1
ATOM 1589 O O . ARG A 1 196 ? 23.801 20.051 -26.314 1.00 92.19 196 ARG A O 1
ATOM 1596 N N . ARG A 1 197 ? 22.006 20.638 -27.510 1.00 88.25 197 ARG A N 1
ATOM 1597 C CA . ARG A 1 197 ? 22.716 20.722 -28.799 1.00 88.25 197 ARG A CA 1
ATOM 1598 C C . ARG A 1 197 ? 22.379 22.025 -29.521 1.00 88.25 197 ARG A C 1
ATOM 1600 O O . ARG A 1 197 ? 21.278 22.165 -30.046 1.00 88.25 197 ARG A O 1
ATOM 1607 N N . GLY A 1 198 ? 23.342 22.947 -29.588 1.00 85.50 198 GLY A N 1
ATOM 1608 C CA . GLY A 1 198 ? 23.074 24.313 -30.056 1.00 85.50 198 GLY A CA 1
ATOM 1609 C C . GLY A 1 198 ? 22.038 24.977 -29.147 1.00 85.50 198 GLY A C 1
ATOM 1610 O O . GLY A 1 198 ? 22.170 24.892 -27.927 1.00 85.50 198 GLY A O 1
ATOM 1611 N N . ASP A 1 199 ? 20.982 25.533 -29.740 1.00 82.94 199 ASP A N 1
ATOM 1612 C CA . ASP A 1 199 ? 19.876 26.175 -29.011 1.00 82.94 199 ASP A CA 1
ATOM 1613 C C . ASP A 1 199 ? 18.795 25.185 -28.530 1.00 82.94 199 ASP A C 1
ATOM 1615 O O . ASP A 1 199 ? 17.883 25.558 -27.795 1.00 82.94 199 ASP A O 1
ATOM 1619 N N . SER A 1 200 ? 18.875 23.908 -28.926 1.00 86.50 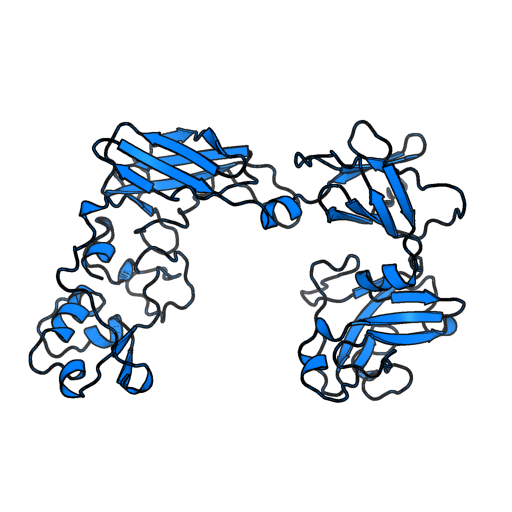200 SER A N 1
ATOM 1620 C CA . SER A 1 200 ? 17.915 22.880 -28.510 1.00 86.50 200 SER A CA 1
ATOM 1621 C C . SER A 1 200 ? 18.272 22.336 -27.127 1.00 86.50 200 SER A C 1
ATOM 1623 O O . SER A 1 200 ? 19.358 21.774 -26.937 1.00 86.50 200 SER A O 1
ATOM 1625 N N . VAL A 1 201 ? 17.343 22.487 -26.178 1.00 89.94 201 VAL A N 1
ATOM 1626 C CA . VAL A 1 201 ? 17.436 21.966 -24.810 1.00 89.94 201 VAL A CA 1
ATOM 1627 C C . VAL A 1 201 ? 16.224 21.093 -24.507 1.00 89.94 201 VAL A C 1
ATOM 1629 O O . VAL A 1 201 ? 15.088 21.510 -24.707 1.00 89.94 201 VAL A O 1
ATOM 1632 N N . GLU A 1 202 ? 16.475 19.905 -23.973 1.00 92.62 202 GLU A N 1
ATOM 1633 C CA . GLU A 1 202 ? 15.455 19.005 -23.439 1.00 92.62 202 GLU A CA 1
ATOM 1634 C C . GLU A 1 202 ? 15.863 18.580 -22.028 1.00 92.62 202 GLU A C 1
ATOM 1636 O O . GLU A 1 202 ? 17.039 18.330 -21.765 1.00 92.62 202 GLU A O 1
ATOM 1641 N N . ILE A 1 203 ? 14.900 18.532 -21.108 1.00 89.62 203 ILE A N 1
ATOM 1642 C CA . ILE A 1 203 ? 15.121 18.191 -19.701 1.00 89.62 203 ILE A CA 1
ATOM 1643 C C . ILE A 1 203 ? 14.245 16.990 -19.361 1.00 89.62 203 ILE A C 1
ATOM 1645 O O . ILE A 1 203 ? 13.047 16.995 -19.642 1.00 89.62 203 ILE A O 1
ATOM 1649 N N . ARG A 1 204 ? 14.843 15.974 -18.739 1.00 89.12 204 ARG A N 1
ATOM 1650 C CA . ARG A 1 204 ? 14.158 14.786 -18.231 1.00 89.12 204 ARG A CA 1
ATOM 1651 C C . ARG A 1 204 ? 14.456 14.629 -16.747 1.00 89.12 204 ARG A C 1
ATOM 1653 O O . ARG A 1 204 ? 15.597 14.353 -16.382 1.00 89.12 204 ARG A O 1
ATOM 1660 N N . ASP A 1 205 ? 13.451 14.802 -15.902 1.00 85.75 205 ASP A N 1
ATOM 1661 C CA . ASP A 1 205 ? 13.612 14.644 -14.456 1.00 85.75 205 ASP A CA 1
ATOM 1662 C C . ASP A 1 205 ? 13.881 13.176 -14.086 1.00 85.75 205 ASP A C 1
ATOM 1664 O O . ASP A 1 205 ? 13.388 12.250 -14.739 1.00 85.75 205 ASP A O 1
ATOM 1668 N N . LEU A 1 206 ? 14.699 12.956 -13.054 1.00 82.62 206 LEU A N 1
ATOM 1669 C CA . LEU A 1 206 ? 14.980 11.628 -12.522 1.00 82.62 206 LEU A CA 1
ATOM 1670 C C . LEU A 1 206 ? 13.965 11.277 -11.412 1.00 82.62 206 LEU A C 1
ATOM 1672 O O . LEU A 1 206 ? 13.728 12.074 -10.503 1.00 82.62 206 LEU A O 1
ATOM 1676 N N . PRO A 1 207 ? 13.363 10.075 -11.438 1.00 69.06 207 PRO A N 1
ATOM 1677 C CA . PRO A 1 207 ? 12.367 9.661 -10.451 1.00 69.06 207 PRO A CA 1
ATOM 1678 C C . PRO A 1 207 ? 12.990 9.477 -9.061 1.00 69.06 207 PRO A C 1
ATOM 1680 O O . PRO A 1 207 ? 14.036 8.856 -8.931 1.00 69.06 207 PRO A O 1
ATOM 1683 N N . HIS A 1 208 ? 12.323 9.914 -7.991 1.00 67.88 208 HIS A N 1
ATOM 1684 C CA . HIS A 1 208 ? 12.868 9.928 -6.617 1.00 67.88 208 HIS A CA 1
ATOM 1685 C C . HIS A 1 208 ? 12.960 8.538 -5.930 1.00 67.88 208 HIS A C 1
ATOM 1687 O O . HIS A 1 208 ? 13.109 8.437 -4.712 1.00 67.88 208 HIS A O 1
ATOM 1693 N N . THR A 1 209 ? 12.801 7.434 -6.664 1.00 53.62 209 THR A N 1
ATOM 1694 C CA . THR A 1 209 ? 12.330 6.151 -6.104 1.00 53.62 209 THR A CA 1
ATOM 1695 C C . THR A 1 209 ? 13.334 5.386 -5.243 1.00 53.62 209 THR A C 1
ATOM 1697 O O . THR A 1 209 ? 12.914 4.579 -4.419 1.00 53.62 209 THR A O 1
ATOM 1700 N N . GLN A 1 210 ? 14.640 5.631 -5.356 1.00 53.69 210 GLN A N 1
ATOM 1701 C CA . GLN A 1 210 ? 15.623 4.897 -4.544 1.00 53.69 210 GLN A CA 1
ATOM 1702 C C . GLN A 1 210 ? 15.721 5.376 -3.098 1.00 53.69 210 GLN A C 1
ATOM 1704 O O . GLN A 1 210 ? 15.988 4.562 -2.218 1.00 53.69 210 GLN A O 1
ATOM 1709 N N . PHE A 1 211 ? 15.430 6.652 -2.838 1.00 60.47 211 PHE A N 1
ATOM 1710 C CA . PHE A 1 211 ? 15.319 7.167 -1.475 1.00 60.47 211 PHE A CA 1
ATOM 1711 C C . PHE A 1 211 ? 14.235 6.417 -0.690 1.00 60.47 211 PHE A C 1
ATOM 1713 O O . PHE A 1 211 ? 14.475 6.028 0.449 1.00 60.47 211 PHE A O 1
ATOM 1720 N N . LEU A 1 212 ? 13.092 6.116 -1.320 1.00 64.06 212 LEU A N 1
ATOM 1721 C CA . LEU A 1 212 ? 11.947 5.467 -0.667 1.00 64.06 212 LEU A CA 1
ATOM 1722 C C . LEU A 1 212 ? 12.248 4.063 -0.133 1.00 64.06 212 LEU A C 1
ATOM 1724 O O . LEU A 1 212 ? 11.689 3.686 0.887 1.00 64.06 212 LEU A O 1
ATOM 1728 N N . LEU A 1 213 ? 13.134 3.303 -0.786 1.00 65.62 213 LEU A N 1
ATOM 1729 C CA . LEU A 1 213 ? 13.501 1.953 -0.331 1.00 65.62 213 LEU A CA 1
ATOM 1730 C C . LEU A 1 213 ? 14.443 1.964 0.882 1.00 65.62 213 LEU A C 1
ATOM 1732 O O . LEU A 1 213 ? 14.589 0.949 1.555 1.00 65.62 213 LEU A O 1
ATOM 1736 N N . SER A 1 214 ? 15.098 3.096 1.142 1.00 71.19 214 SER A N 1
ATOM 1737 C CA . SER A 1 214 ? 15.984 3.297 2.297 1.00 71.19 214 SER A CA 1
ATOM 1738 C C . SER A 1 214 ? 15.391 4.207 3.373 1.00 71.19 214 SER A C 1
ATOM 1740 O O . SER A 1 214 ? 15.895 4.235 4.496 1.00 71.19 214 SER A O 1
ATOM 1742 N N . ALA A 1 215 ? 14.355 4.977 3.032 1.00 78.50 215 ALA A N 1
ATOM 1743 C CA . ALA A 1 215 ? 13.694 5.887 3.945 1.00 78.50 215 ALA A CA 1
ATOM 1744 C C . ALA A 1 215 ? 12.979 5.070 5.020 1.00 78.50 215 ALA A C 1
ATOM 1746 O O . ALA A 1 215 ? 12.108 4.254 4.739 1.00 78.50 215 ALA A O 1
ATOM 1747 N N . GLN A 1 216 ? 13.361 5.311 6.263 1.00 88.25 216 GLN A N 1
ATOM 1748 C CA . GLN A 1 216 ? 12.786 4.674 7.433 1.00 88.25 216 GLN A CA 1
ATOM 1749 C C . GLN A 1 216 ? 12.833 5.660 8.591 1.00 88.25 216 GLN A C 1
ATOM 1751 O O . GLN A 1 216 ? 13.600 6.624 8.572 1.00 88.25 216 GLN A O 1
ATOM 1756 N N . THR A 1 217 ? 12.036 5.389 9.609 1.00 91.31 217 THR A N 1
ATOM 1757 C CA . THR A 1 217 ? 12.078 6.084 10.889 1.00 91.31 217 THR A CA 1
ATOM 1758 C C . THR A 1 217 ? 11.803 5.068 11.988 1.00 91.31 217 THR A C 1
ATOM 1760 O O . THR A 1 217 ? 11.121 4.068 11.761 1.00 91.31 217 THR A O 1
ATOM 1763 N N . LYS A 1 218 ? 12.375 5.294 13.170 1.00 95.06 218 LYS A N 1
ATOM 1764 C CA . LYS A 1 218 ? 12.101 4.489 14.372 1.00 95.06 218 LYS A CA 1
ATOM 1765 C C . LYS A 1 218 ? 11.161 5.200 15.343 1.00 95.06 218 LYS A C 1
ATOM 1767 O O . LYS A 1 218 ? 10.864 4.660 16.405 1.00 95.06 218 LYS A O 1
ATOM 1772 N N . LEU A 1 219 ? 10.741 6.418 15.010 1.00 95.88 219 LEU A N 1
ATOM 1773 C CA . LEU A 1 219 ? 9.831 7.193 15.837 1.00 95.88 219 LEU A CA 1
ATOM 1774 C C . LEU A 1 219 ? 8.437 6.534 15.840 1.00 95.88 219 LEU A C 1
ATOM 1776 O O . LEU A 1 219 ? 8.034 5.975 14.8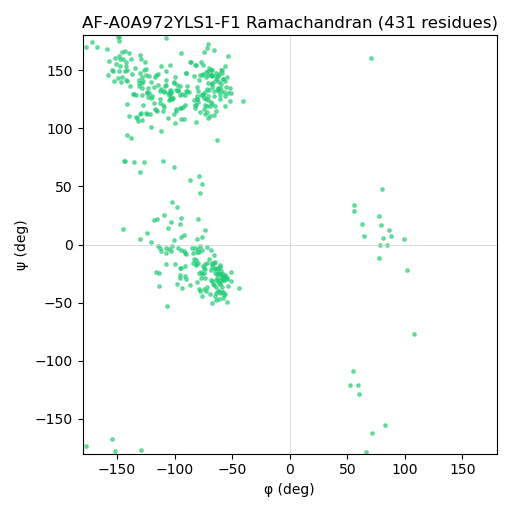19 1.00 95.88 219 LEU A O 1
ATOM 1780 N N . PRO A 1 220 ? 7.675 6.592 16.947 1.00 95.56 220 PRO A N 1
ATOM 1781 C CA . PRO A 1 220 ? 6.298 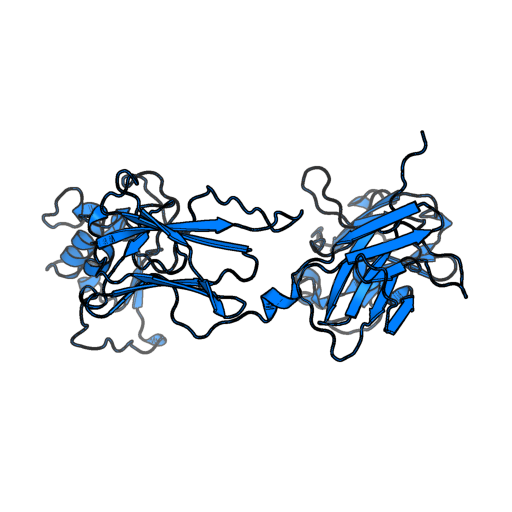6.099 16.957 1.00 95.56 220 PRO A CA 1
ATOM 1782 C C . PRO A 1 220 ? 5.409 6.944 16.034 1.00 95.56 220 PRO A C 1
ATOM 1784 O O . PRO A 1 220 ? 5.476 8.169 16.065 1.00 95.56 220 PRO A O 1
ATOM 1787 N N . MET A 1 221 ? 4.603 6.320 15.181 1.00 97.75 221 MET A N 1
ATOM 1788 C CA . MET A 1 221 ? 3.759 7.034 14.214 1.00 97.75 221 MET A CA 1
ATOM 1789 C C . MET A 1 221 ? 2.341 7.276 14.745 1.00 97.75 221 MET A C 1
ATOM 1791 O O . MET A 1 221 ? 1.911 6.653 15.716 1.00 97.75 221 MET A O 1
ATOM 1795 N N . GLY A 1 222 ? 1.625 8.175 14.073 1.00 98.06 222 GLY A N 1
ATOM 1796 C CA . GLY A 1 222 ? 0.230 8.506 14.331 1.00 98.06 222 GLY A CA 1
ATOM 1797 C C . GLY A 1 222 ? 0.024 9.514 15.459 1.00 98.06 222 GLY A C 1
ATOM 1798 O O . GLY A 1 222 ? 0.911 10.322 15.753 1.00 98.06 222 GLY A O 1
ATOM 1799 N N . ALA A 1 223 ? -1.159 9.492 16.078 1.00 98.25 223 ALA A N 1
ATOM 1800 C CA . ALA A 1 223 ? -1.508 10.350 17.210 1.00 98.25 223 ALA A CA 1
ATOM 1801 C C . ALA A 1 223 ? -1.172 9.683 18.558 1.00 98.25 223 ALA A C 1
ATOM 1803 O O . ALA A 1 223 ? -1.697 8.621 18.907 1.00 98.25 223 ALA A O 1
ATOM 1804 N N . THR A 1 224 ? -0.305 10.324 19.342 1.00 97.75 224 THR A N 1
ATOM 1805 C CA . THR A 1 224 ? 0.103 9.867 20.680 1.00 97.75 224 THR A CA 1
ATOM 1806 C C . THR A 1 224 ? -0.260 10.911 21.725 1.00 97.75 224 THR A C 1
ATOM 1808 O O . THR A 1 224 ? 0.095 12.076 21.582 1.00 97.75 224 THR A O 1
ATOM 1811 N N . VAL A 1 225 ? -0.965 10.486 22.774 1.00 98.12 225 VAL A N 1
ATOM 1812 C CA . VAL A 1 225 ? -1.364 11.340 23.900 1.00 98.12 225 VAL A CA 1
ATOM 1813 C C . VAL A 1 225 ? -0.480 11.030 25.102 1.00 98.12 225 VAL A C 1
ATOM 1815 O O . VAL A 1 225 ? -0.423 9.878 25.543 1.00 98.12 225 VAL A O 1
ATOM 1818 N N . GLU A 1 226 ? 0.168 12.058 25.646 1.00 96.62 226 GLU A N 1
ATOM 1819 C CA . GLU A 1 226 ? 1.014 11.990 26.839 1.00 96.62 226 GLU A CA 1
ATOM 1820 C C . GLU A 1 226 ? 0.671 13.154 27.778 1.00 96.62 226 GLU A C 1
ATOM 1822 O O . GLU A 1 226 ? 0.946 14.317 27.486 1.00 96.62 226 GLU A O 1
ATOM 1827 N N . GLY A 1 227 ? 0.040 12.849 28.917 1.00 95.31 227 GLY A N 1
ATOM 1828 C CA . GLY A 1 227 ? -0.412 13.871 29.866 1.00 95.31 227 GLY A CA 1
ATOM 1829 C C . GLY A 1 227 ? -1.396 14.855 29.223 1.00 95.31 227 GLY A C 1
ATOM 1830 O O . GLY A 1 227 ? -2.447 14.446 28.727 1.00 95.31 227 GLY A O 1
ATOM 1831 N N . ASP A 1 228 ? -1.029 16.137 29.228 1.00 97.00 228 ASP A N 1
ATOM 1832 C CA . ASP A 1 228 ? -1.804 17.236 28.640 1.00 97.00 228 ASP A CA 1
ATOM 1833 C C . ASP A 1 228 ? -1.359 17.589 27.212 1.00 97.00 228 ASP A C 1
ATOM 1835 O O . ASP A 1 228 ? -1.668 18.671 26.725 1.00 97.00 228 ASP A O 1
ATOM 1839 N N . GLN A 1 229 ? -0.625 16.704 26.531 1.00 98.31 229 GLN A N 1
ATOM 1840 C CA . GLN A 1 229 ? -0.120 16.936 25.178 1.00 98.31 229 GLN A CA 1
ATOM 1841 C C . GLN A 1 229 ? -0.537 15.830 24.209 1.00 98.31 229 GLN A C 1
ATOM 1843 O O . GLN A 1 229 ? -0.691 14.664 24.581 1.00 98.31 229 GLN A O 1
ATOM 1848 N N . THR A 1 230 ? -0.672 16.204 22.937 1.00 98.75 230 THR A N 1
ATOM 1849 C CA . THR A 1 230 ? -0.898 15.273 21.829 1.00 98.75 230 THR A CA 1
ATOM 1850 C C . THR A 1 230 ? 0.129 15.521 20.734 1.00 98.75 230 THR A C 1
ATOM 1852 O O . THR A 1 230 ? 0.183 16.611 20.160 1.00 98.75 230 THR A O 1
ATOM 1855 N N . THR A 1 231 ? 0.927 14.508 20.414 1.00 98.69 231 THR A N 1
ATOM 1856 C CA . THR A 1 231 ? 1.893 14.537 19.314 1.00 98.69 231 THR A CA 1
ATOM 1857 C C . THR A 1 231 ? 1.333 13.790 18.114 1.00 98.69 231 THR A C 1
ATOM 1859 O O . THR A 1 231 ? 0.954 12.624 18.216 1.00 98.69 231 THR A O 1
ATOM 1862 N N . PHE A 1 232 ? 1.316 14.454 16.962 1.00 98.81 232 PHE A N 1
ATOM 1863 C CA . PHE A 1 232 ? 0.978 13.857 15.675 1.00 98.81 232 PHE A CA 1
ATOM 1864 C C . PHE A 1 232 ? 2.253 13.629 14.879 1.00 98.81 232 PHE A C 1
ATOM 1866 O O . PHE A 1 232 ? 3.050 14.560 14.730 1.00 98.81 232 PHE A O 1
ATOM 1873 N N . ARG A 1 233 ? 2.421 12.430 14.314 1.00 98.56 233 ARG A N 1
ATOM 1874 C CA . ARG A 1 233 ? 3.580 12.103 13.481 1.00 98.56 233 ARG A CA 1
ATOM 1875 C C . ARG A 1 233 ? 3.183 11.347 12.215 1.00 98.56 233 ARG A C 1
ATOM 1877 O O . ARG A 1 233 ? 2.497 10.335 12.292 1.00 98.56 233 ARG A O 1
ATOM 1884 N N . LEU A 1 234 ? 3.658 11.819 11.060 1.00 98.38 234 LEU A N 1
ATOM 1885 C CA . LEU A 1 234 ? 3.380 11.220 9.751 1.00 98.38 234 LEU A CA 1
ATOM 1886 C C . LEU A 1 234 ? 4.675 10.965 8.972 1.00 98.38 234 LEU A C 1
ATOM 1888 O O . LEU A 1 234 ? 5.486 11.873 8.768 1.00 98.38 234 LEU A O 1
ATOM 1892 N N . PHE A 1 235 ? 4.840 9.740 8.476 1.00 96.19 235 PHE A N 1
ATOM 1893 C CA . PHE A 1 235 ? 5.907 9.392 7.541 1.00 96.19 235 PHE A CA 1
ATOM 1894 C C . PHE A 1 235 ? 5.508 9.796 6.114 1.00 96.19 235 PHE A C 1
ATOM 1896 O O . PHE A 1 235 ? 4.666 9.160 5.483 1.00 96.19 235 PHE A O 1
ATOM 1903 N N . ALA A 1 236 ? 6.104 10.872 5.601 1.00 92.56 236 ALA A N 1
ATOM 1904 C CA . ALA A 1 236 ? 5.802 11.422 4.279 1.00 92.56 236 ALA A CA 1
ATOM 1905 C C . ALA A 1 236 ? 7.077 11.978 3.606 1.00 92.56 236 ALA A C 1
ATOM 1907 O O . ALA A 1 236 ? 7.236 13.196 3.472 1.00 92.56 236 ALA A O 1
ATOM 1908 N N . PRO A 1 237 ? 7.997 11.097 3.160 1.00 85.62 237 PRO A N 1
ATOM 1909 C CA . PRO A 1 237 ? 9.320 11.471 2.644 1.00 85.62 237 PRO A CA 1
ATOM 1910 C C . PRO A 1 237 ? 9.316 12.351 1.394 1.00 85.62 237 PRO A C 1
ATOM 1912 O O . PRO A 1 237 ? 10.272 13.079 1.149 1.00 85.62 237 PRO A O 1
ATOM 1915 N N . ARG A 1 238 ? 8.249 12.281 0.594 1.00 80.81 238 ARG A N 1
ATOM 1916 C CA . ARG A 1 238 ? 8.104 13.065 -0.641 1.00 80.81 238 ARG A CA 1
ATOM 1917 C C . ARG A 1 238 ? 7.333 14.371 -0.456 1.00 80.81 238 ARG A C 1
ATOM 1919 O O . ARG A 1 238 ? 7.153 15.084 -1.433 1.00 80.81 238 ARG A O 1
ATOM 1926 N N . ALA A 1 239 ? 6.794 14.627 0.734 1.00 87.44 239 ALA A N 1
ATOM 1927 C CA . ALA A 1 239 ? 5.993 15.819 0.962 1.00 87.44 239 ALA A CA 1
ATOM 1928 C C . ALA A 1 239 ? 6.886 17.065 1.072 1.00 87.44 239 ALA A C 1
ATOM 1930 O O . ALA A 1 239 ? 7.991 17.014 1.629 1.00 87.44 239 ALA A O 1
ATOM 1931 N N . ASP A 1 240 ? 6.350 18.186 0.601 1.00 84.25 240 ASP A N 1
ATOM 1932 C CA . ASP A 1 240 ? 6.896 19.534 0.788 1.00 84.25 240 ASP A CA 1
ATOM 1933 C C . ASP A 1 240 ? 6.237 20.242 1.983 1.00 84.25 240 ASP A C 1
ATOM 1935 O O . ASP A 1 240 ? 6.798 21.174 2.567 1.00 84.25 240 ASP A O 1
ATOM 1939 N N . GLY A 1 241 ? 5.056 19.771 2.389 1.00 91.12 241 GLY A N 1
ATOM 1940 C CA . GLY A 1 241 ? 4.324 20.269 3.544 1.00 91.12 241 GLY A CA 1
ATOM 1941 C C . GLY A 1 241 ? 3.339 19.238 4.075 1.00 91.12 241 GLY A C 1
ATOM 1942 O O . GLY A 1 241 ? 2.732 18.490 3.314 1.00 91.12 241 GLY A O 1
ATOM 1943 N N . VAL A 1 242 ? 3.153 19.218 5.393 1.00 97.94 242 VAL A N 1
ATOM 1944 C CA . VAL A 1 242 ? 2.072 18.464 6.031 1.00 97.94 242 VAL A CA 1
ATOM 1945 C C . VAL A 1 242 ? 1.347 19.377 7.010 1.00 97.94 242 VAL A C 1
ATOM 1947 O O . VAL A 1 242 ? 1.971 20.131 7.765 1.00 97.94 242 VAL A O 1
ATOM 1950 N N . ARG A 1 243 ? 0.017 19.318 6.992 1.00 98.44 243 ARG A N 1
ATOM 1951 C CA . ARG A 1 243 ? -0.844 19.923 8.008 1.00 98.44 243 ARG A CA 1
ATOM 1952 C C . ARG A 1 243 ? -1.649 18.831 8.698 1.00 98.44 243 ARG A C 1
ATOM 1954 O O . ARG A 1 243 ? -2.203 17.968 8.023 1.00 98.44 243 ARG A O 1
ATOM 1961 N N . VAL A 1 244 ? -1.740 18.902 10.021 1.00 98.56 244 VAL A N 1
ATOM 1962 C CA . VAL A 1 244 ? -2.761 18.175 10.779 1.00 98.56 244 VAL A CA 1
ATOM 1963 C C . VAL A 1 244 ? -3.997 19.063 10.895 1.00 98.56 244 VAL A C 1
ATOM 1965 O O . VAL A 1 244 ? -3.887 20.273 11.128 1.00 98.56 244 VAL A O 1
ATOM 1968 N N . CYS A 1 245 ? -5.158 18.457 10.690 1.00 98.00 245 CYS A N 1
ATOM 1969 C CA . CYS A 1 245 ? -6.469 19.071 10.826 1.00 98.00 245 CYS A CA 1
ATOM 1970 C C . CYS A 1 245 ? -7.194 18.317 11.935 1.00 98.00 245 CYS A C 1
ATOM 1972 O O . CYS A 1 245 ? -7.311 17.102 11.817 1.00 98.00 245 CYS A O 1
ATOM 1974 N N . TYR A 1 246 ? -7.631 18.988 12.998 1.00 98.44 246 TYR A N 1
ATOM 1975 C CA . TYR A 1 246 ? -8.310 18.328 14.119 1.00 98.44 246 TYR A CA 1
ATOM 1976 C C . TYR A 1 246 ? -9.451 19.172 14.689 1.00 98.44 246 TYR A C 1
ATOM 1978 O O . TYR A 1 246 ? -9.416 20.398 14.591 1.00 98.44 246 TYR A O 1
ATOM 1986 N N . GLY A 1 247 ? -10.446 18.519 15.286 1.00 98.06 247 GLY A N 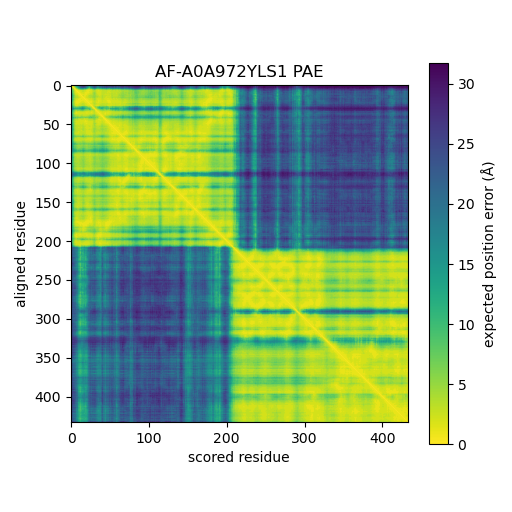1
ATOM 1987 C CA . GLY A 1 247 ? -11.646 19.149 15.846 1.00 98.06 247 GLY A CA 1
ATOM 1988 C C . GLY A 1 247 ? -12.437 18.183 16.730 1.00 98.06 247 GLY A C 1
ATOM 1989 O O . GLY A 1 247 ? -12.137 16.991 16.782 1.00 98.06 247 GLY A O 1
ATOM 1990 N N . LYS A 1 248 ? -13.430 18.693 17.458 1.00 97.50 248 LYS A N 1
ATOM 1991 C CA . LYS A 1 248 ? -14.341 17.890 18.285 1.00 97.50 248 LYS A CA 1
ATOM 1992 C C . LYS A 1 248 ? -15.500 17.305 17.497 1.00 97.50 248 LYS A C 1
ATOM 1994 O O . LYS A 1 248 ? -16.155 16.417 18.024 1.00 97.50 248 LYS A O 1
ATOM 1999 N N . ASN A 1 249 ? -15.777 17.806 16.295 1.00 95.94 249 ASN A N 1
ATOM 2000 C CA . ASN A 1 249 ? -16.873 17.328 15.461 1.00 95.94 249 ASN A CA 1
ATOM 2001 C C . ASN A 1 249 ? -16.326 16.542 14.261 1.00 95.94 249 ASN A C 1
ATOM 2003 O O . ASN A 1 249 ? -15.381 16.981 13.601 1.00 95.94 249 ASN A O 1
ATOM 2007 N N . SER A 1 250 ? -16.939 15.398 13.947 1.00 92.25 250 SER A N 1
ATOM 2008 C CA . SER A 1 250 ? -16.518 14.536 12.832 1.00 92.25 250 SER A CA 1
ATOM 2009 C C . SER A 1 250 ? -16.768 15.158 11.452 1.00 92.25 250 SER A C 1
ATOM 2011 O O . SER A 1 250 ? -16.075 14.829 10.491 1.00 92.25 250 SER A O 1
ATOM 2013 N N . ASP A 1 251 ? -17.691 16.119 11.353 1.00 89.56 251 ASP A N 1
ATOM 2014 C CA . ASP A 1 251 ? -18.031 16.855 10.126 1.00 89.56 251 ASP A CA 1
ATOM 2015 C C . ASP A 1 251 ? -17.065 18.009 9.785 1.00 89.56 251 ASP A C 1
ATOM 2017 O O . ASP A 1 251 ? -17.294 18.757 8.833 1.00 89.56 251 ASP A O 1
ATOM 2021 N N . SER A 1 252 ? -15.985 18.166 10.558 1.00 87.56 252 SER A N 1
ATOM 2022 C CA . SER A 1 252 ? -14.994 19.243 10.422 1.00 87.56 252 SER A CA 1
ATOM 2023 C C . SER A 1 252 ? -15.536 20.666 10.636 1.00 87.56 252 SER A C 1
ATOM 2025 O O . SER A 1 252 ? -14.864 21.635 10.277 1.00 87.56 252 SER A O 1
ATOM 2027 N N . SER A 1 253 ? -16.709 20.838 11.253 1.00 92.62 253 SER A N 1
ATOM 2028 C CA . SER A 1 253 ? -17.297 22.163 11.516 1.00 92.62 253 SER A CA 1
ATOM 2029 C C . SER A 1 253 ? -16.468 23.047 12.459 1.00 92.62 253 SER A C 1
ATOM 2031 O O . SER A 1 253 ? -16.549 24.273 12.369 1.00 92.62 253 SER A O 1
ATOM 2033 N N . ASP A 1 254 ? -15.643 22.456 13.329 1.00 96.62 254 ASP A N 1
ATOM 2034 C CA . ASP A 1 254 ? -14.758 23.153 14.272 1.00 96.62 254 ASP A CA 1
ATOM 2035 C C . ASP A 1 254 ? -13.259 22.926 13.989 1.00 96.62 254 ASP A C 1
ATOM 2037 O O . ASP A 1 254 ? -12.404 23.103 14.862 1.00 96.62 254 ASP A O 1
ATOM 2041 N N . VAL A 1 255 ? -12.928 22.545 12.751 1.00 96.00 255 VAL A N 1
ATOM 2042 C CA . VAL A 1 255 ? -11.575 22.133 12.369 1.00 96.00 255 VAL A CA 1
ATOM 2043 C C . VAL A 1 255 ? -10.523 23.226 12.589 1.00 96.00 255 VAL A C 1
ATOM 2045 O O . VAL A 1 255 ? -10.638 24.373 12.151 1.00 96.00 255 VAL A O 1
ATOM 2048 N N . THR A 1 256 ? -9.424 22.832 13.223 1.00 97.44 256 THR A N 1
ATOM 2049 C CA . THR A 1 256 ? -8.211 23.628 13.386 1.00 97.44 256 THR A CA 1
ATOM 2050 C C . THR A 1 256 ? -7.091 23.065 12.522 1.00 97.44 256 THR A C 1
ATOM 2052 O O . THR A 1 256 ? -6.787 21.877 12.573 1.00 97.44 256 THR A O 1
ATOM 2055 N N . TYR A 1 257 ? -6.419 23.943 11.774 1.00 96.94 257 TYR A N 1
ATOM 2056 C CA . TYR A 1 257 ? -5.267 23.592 10.942 1.00 96.94 257 TYR A CA 1
ATOM 2057 C C . TYR A 1 257 ? -3.959 23.941 11.652 1.00 96.94 257 TYR A C 1
ATOM 2059 O O . TYR A 1 257 ? -3.776 25.061 12.154 1.00 96.94 257 TYR A O 1
ATOM 2067 N N . ARG A 1 258 ? -3.005 23.008 11.649 1.00 98.31 258 ARG A N 1
ATOM 2068 C CA . ARG A 1 258 ? -1.642 23.247 12.135 1.00 98.31 258 ARG A CA 1
ATOM 2069 C C . ARG A 1 258 ? -0.608 22.672 11.180 1.00 98.31 258 ARG A C 1
ATOM 2071 O O . ARG A 1 258 ? -0.683 21.511 10.791 1.00 98.31 258 ARG A O 1
ATOM 2078 N N . ARG A 1 259 ? 0.371 23.499 10.808 1.00 97.94 259 ARG A N 1
ATOM 2079 C CA . ARG A 1 259 ? 1.504 23.079 9.979 1.00 97.94 259 ARG A CA 1
ATOM 2080 C C . ARG A 1 259 ? 2.481 22.269 10.822 1.00 97.94 259 ARG A C 1
ATOM 2082 O O . ARG A 1 259 ? 2.895 22.723 11.883 1.00 97.94 259 ARG A O 1
ATOM 2089 N N . MET A 1 260 ? 2.845 21.098 10.325 1.00 98.50 260 MET A N 1
ATOM 2090 C CA . MET A 1 260 ? 3.842 20.224 10.933 1.00 98.50 260 MET A CA 1
ATOM 2091 C C . MET A 1 260 ? 5.242 20.625 10.462 1.00 98.50 260 MET A C 1
ATOM 2093 O O . MET A 1 260 ? 5.407 21.233 9.400 1.00 98.50 260 MET A O 1
ATOM 2097 N N . HIS A 1 261 ? 6.257 20.278 11.244 1.00 95.44 261 HIS A N 1
ATOM 2098 C CA . HIS A 1 261 ? 7.660 20.483 10.896 1.00 95.44 261 HIS A CA 1
ATOM 2099 C C . HIS A 1 261 ? 8.346 19.135 10.662 1.00 95.44 261 HIS A C 1
ATOM 2101 O O . HIS A 1 261 ? 7.913 18.112 11.186 1.00 95.44 261 HIS A O 1
ATOM 2107 N N . LYS A 1 262 ? 9.406 19.109 9.848 1.00 90.94 262 LYS A N 1
ATOM 2108 C CA . LYS A 1 262 ? 10.204 17.891 9.664 1.00 90.94 262 LYS A CA 1
ATOM 2109 C C . LYS A 1 262 ? 11.048 17.655 10.915 1.00 90.94 262 LYS A C 1
ATOM 2111 O O . LYS A 1 262 ? 11.865 18.506 11.256 1.00 90.94 262 LYS A O 1
ATOM 2116 N N . VAL A 1 263 ? 10.856 16.510 11.565 1.00 93.12 263 VAL A N 1
ATOM 2117 C CA . VAL A 1 263 ? 11.709 16.042 12.674 1.00 93.12 263 VAL A CA 1
ATOM 2118 C C . VAL A 1 263 ? 12.869 15.187 12.149 1.00 93.12 263 VAL A C 1
ATOM 2120 O O . VAL A 1 263 ? 13.973 15.219 12.681 1.00 93.12 263 VAL A O 1
ATOM 2123 N N . GLU A 1 264 ? 12.645 14.494 11.032 1.00 85.94 264 GLU A N 1
ATOM 2124 C CA . GLU A 1 264 ? 13.641 13.754 10.252 1.00 85.94 264 GLU A CA 1
ATOM 2125 C C . GLU A 1 264 ? 13.355 13.988 8.754 1.00 85.94 264 GLU A C 1
ATOM 2127 O O . GLU A 1 264 ? 12.249 14.421 8.414 1.00 85.94 264 GLU A O 1
ATOM 2132 N N . PRO A 1 265 ? 14.281 13.682 7.819 1.00 78.25 265 PRO A N 1
ATOM 2133 C CA . PRO A 1 265 ? 14.053 13.891 6.381 1.00 78.25 265 PRO A CA 1
ATOM 2134 C C . PRO A 1 265 ? 12.744 13.287 5.849 1.00 78.25 265 PRO A C 1
ATOM 2136 O O . PRO A 1 265 ? 12.136 13.838 4.929 1.00 78.25 265 PRO A O 1
ATOM 2139 N N . SER A 1 266 ? 12.307 12.183 6.458 1.00 87.00 266 SER A N 1
ATOM 2140 C CA . SER A 1 266 ? 11.148 11.393 6.041 1.00 87.00 266 SER A CA 1
ATOM 2141 C C . SER A 1 266 ? 9.896 11.603 6.901 1.00 87.00 266 SER A C 1
ATOM 2143 O O . SER A 1 266 ? 8.840 11.058 6.577 1.00 87.00 266 SER A O 1
ATOM 2145 N N . THR A 1 267 ? 10.004 12.365 7.992 1.00 94.44 267 THR A N 1
ATOM 2146 C CA . THR A 1 267 ? 9.045 12.319 9.101 1.00 94.44 267 THR A CA 1
ATOM 2147 C C . THR A 1 267 ? 8.628 13.718 9.527 1.00 94.44 267 THR A C 1
ATOM 2149 O O . THR A 1 267 ? 9.467 14.577 9.809 1.00 94.44 267 THR A O 1
ATOM 2152 N N . TRP A 1 268 ? 7.319 13.928 9.608 1.00 98.12 268 TRP A N 1
ATOM 2153 C CA . TRP A 1 268 ? 6.691 15.183 10.001 1.00 98.12 268 TRP A CA 1
ATOM 2154 C C . TRP A 1 268 ? 6.094 15.062 11.389 1.00 98.12 268 TRP A C 1
ATOM 2156 O O . TRP A 1 268 ? 5.491 14.038 11.700 1.00 98.12 268 TRP A O 1
ATOM 2166 N N . GLU A 1 269 ? 6.205 16.117 12.186 1.00 98.62 269 GLU A N 1
ATOM 2167 C CA . GLU A 1 269 ? 5.746 16.144 13.567 1.00 98.62 269 GLU A CA 1
ATOM 2168 C C . GLU A 1 269 ? 5.112 17.486 13.944 1.00 98.62 269 GLU A C 1
ATOM 2170 O O . GLU A 1 269 ? 5.472 18.551 13.433 1.00 98.62 269 GLU A O 1
ATOM 2175 N N . ILE A 1 270 ? 4.161 17.429 14.869 1.00 98.75 270 ILE A N 1
ATOM 2176 C CA . ILE A 1 270 ? 3.788 18.558 15.715 1.00 98.75 270 ILE A CA 1
ATOM 2177 C C . ILE A 1 270 ? 3.294 18.043 17.067 1.00 98.75 270 ILE A C 1
ATOM 2179 O O . ILE A 1 270 ? 2.583 17.040 17.123 1.00 98.75 270 ILE A O 1
ATOM 2183 N N . THR A 1 271 ? 3.620 18.766 18.134 1.00 98.69 271 THR A N 1
ATOM 2184 C CA . THR A 1 271 ? 3.020 18.579 19.458 1.00 98.69 271 THR A CA 1
ATOM 2185 C C . THR A 1 271 ? 2.049 19.718 19.733 1.00 98.69 271 THR A C 1
ATOM 2187 O O . THR A 1 271 ? 2.375 20.887 19.524 1.00 98.69 271 THR A O 1
ATOM 2190 N N . ILE A 1 272 ? 0.842 19.365 20.160 1.00 98.62 272 ILE A N 1
ATOM 2191 C CA . ILE A 1 272 ? -0.192 20.288 20.613 1.00 98.62 272 ILE A CA 1
ATOM 2192 C C . ILE A 1 272 ? -0.240 20.217 22.136 1.00 98.62 272 ILE A C 1
ATOM 2194 O O . ILE A 1 272 ? -0.347 19.123 22.690 1.00 98.62 272 ILE A O 1
ATOM 2198 N N . ASP A 1 273 ? -0.206 21.375 22.797 1.00 98.06 273 ASP A N 1
ATOM 2199 C CA . ASP A 1 273 ? -0.312 21.515 24.258 1.00 98.06 273 ASP A CA 1
ATOM 2200 C C . ASP A 1 273 ? -1.757 21.329 24.749 1.00 98.06 273 ASP A C 1
ATOM 2202 O O . ASP A 1 273 ? -2.339 22.190 25.409 1.00 98.06 273 ASP A O 1
ATOM 2206 N N . GLN A 1 274 ? -2.369 20.223 24.332 1.00 98.19 274 GLN A N 1
ATOM 2207 C CA . GLN A 1 274 ? -3.685 19.788 24.763 1.00 98.19 274 GLN A CA 1
ATOM 2208 C C . GLN A 1 274 ? -3.800 18.262 24.660 1.00 98.19 274 GLN A C 1
ATOM 2210 O O . GLN A 1 274 ? -3.362 17.652 23.679 1.00 98.19 274 GLN A O 1
ATOM 2215 N N . ASN A 1 275 ? -4.456 17.645 25.641 1.00 98.12 275 ASN A N 1
ATOM 2216 C CA . ASN A 1 275 ? -4.943 16.278 25.522 1.00 98.12 275 ASN A CA 1
ATOM 2217 C C . ASN A 1 275 ? -6.161 16.262 24.585 1.00 98.12 275 ASN A C 1
ATOM 2219 O O . ASN A 1 275 ? -7.204 16.842 24.902 1.00 98.12 275 ASN A O 1
ATOM 2223 N N . LEU A 1 276 ? -6.002 15.641 23.417 1.00 98.31 276 LEU A N 1
ATOM 2224 C CA . LEU A 1 276 ? -7.017 15.590 22.366 1.00 98.31 276 LEU A CA 1
ATOM 2225 C C . LEU A 1 276 ? -7.737 14.236 22.312 1.00 98.31 276 LEU A C 1
ATOM 2227 O O . LEU A 1 276 ? -8.312 13.913 21.282 1.00 98.31 276 LEU A O 1
ATOM 2231 N N . ASP A 1 277 ? -7.709 13.427 23.374 1.00 98.00 277 ASP A N 1
ATOM 2232 C CA . ASP A 1 277 ? -8.434 12.150 23.410 1.00 98.00 277 ASP A CA 1
ATOM 2233 C C . ASP A 1 277 ? -9.913 12.314 23.013 1.00 98.00 277 ASP A C 1
ATOM 2235 O O . ASP A 1 277 ? -10.609 13.212 23.495 1.00 98.00 277 ASP A O 1
ATOM 2239 N N . GLY A 1 278 ? -10.376 11.464 22.097 1.00 97.44 278 GLY A N 1
ATOM 2240 C CA . GLY A 1 278 ? -11.718 11.509 21.516 1.00 97.44 278 GLY A CA 1
ATOM 2241 C C . GLY A 1 278 ? -11.936 12.569 20.430 1.00 97.44 278 GLY A C 1
ATOM 2242 O O . GLY A 1 278 ? -13.038 12.650 19.900 1.00 97.44 278 GLY A O 1
ATOM 2243 N N . TRP A 1 279 ? -10.934 13.381 20.079 1.00 98.31 279 TRP A N 1
ATOM 2244 C CA . TRP A 1 279 ? -11.052 14.342 18.977 1.00 98.31 279 TRP A CA 1
ATOM 2245 C C . TRP A 1 279 ? -10.792 13.674 17.631 1.00 98.31 279 TRP A C 1
ATOM 2247 O O . TRP A 1 279 ? -10.038 12.704 17.528 1.00 98.31 279 TRP A O 1
ATOM 2257 N N . TYR A 1 280 ? -11.362 14.250 16.580 1.00 98.56 280 TYR A N 1
ATOM 2258 C CA . TYR A 1 280 ? -11.189 13.787 15.212 1.00 98.56 280 TYR A CA 1
ATOM 2259 C C . TYR A 1 280 ? -10.001 14.469 14.555 1.00 98.56 280 TYR A C 1
ATOM 2261 O O . TYR A 1 280 ? -9.718 15.638 14.833 1.00 98.56 280 TYR A O 1
ATOM 2269 N N . TYR A 1 281 ? -9.319 13.762 13.657 1.00 98.62 281 TYR A N 1
ATOM 2270 C CA . TYR A 1 281 ? -8.223 14.332 12.888 1.00 98.62 281 TYR A CA 1
ATOM 2271 C C . TYR A 1 281 ? -8.025 13.697 11.507 1.00 98.62 281 TYR A C 1
ATOM 2273 O O . TYR A 1 281 ? -8.359 12.539 11.253 1.00 98.62 281 TYR A O 1
ATOM 2281 N N . THR A 1 282 ? -7.433 14.485 10.611 1.00 98.12 282 THR A N 1
ATOM 2282 C CA . THR A 1 282 ? -6.929 14.076 9.294 1.00 98.12 282 THR A CA 1
ATOM 2283 C C . THR A 1 282 ? -5.636 14.824 8.969 1.00 98.12 282 THR A C 1
ATOM 2285 O O . THR A 1 282 ? -5.290 15.826 9.604 1.00 98.12 282 THR A O 1
ATOM 2288 N N . TYR A 1 283 ? -4.921 14.371 7.943 1.00 98.25 283 TYR A N 1
ATOM 2289 C CA . TYR A 1 283 ? -3.793 15.094 7.369 1.00 98.25 283 TYR A CA 1
ATOM 2290 C C . TYR A 1 283 ? -4.162 15.762 6.041 1.00 98.25 283 TYR A C 1
ATOM 2292 O O . TYR A 1 283 ? -5.065 15.337 5.319 1.00 98.25 283 TYR A O 1
ATOM 2300 N N . ARG A 1 284 ? -3.429 16.827 5.714 1.00 96.56 284 ARG A N 1
ATOM 2301 C CA . ARG A 1 284 ? -3.302 17.386 4.364 1.00 96.56 284 ARG A CA 1
ATOM 2302 C C . ARG A 1 284 ? -1.840 17.338 3.970 1.00 96.56 284 ARG A C 1
ATOM 2304 O O . ARG A 1 284 ? -0.995 17.843 4.712 1.00 96.56 284 ARG A O 1
ATOM 2311 N N . VAL A 1 285 ? -1.550 16.733 2.824 1.00 94.75 285 VAL A N 1
ATOM 2312 C CA . VAL A 1 285 ? -0.179 16.491 2.370 1.00 94.75 285 VAL A CA 1
ATOM 2313 C C . VAL A 1 285 ? 0.062 17.252 1.074 1.00 94.75 285 VAL A C 1
ATOM 2315 O O . VAL A 1 285 ? -0.571 17.005 0.053 1.00 94.75 285 VAL A O 1
ATOM 2318 N N . GLU A 1 286 ? 0.993 18.191 1.128 1.00 88.44 286 GLU A N 1
ATOM 2319 C CA . GLU A 1 286 ? 1.405 19.034 0.013 1.00 88.44 286 GLU A CA 1
ATOM 2320 C C . GLU A 1 286 ? 2.690 18.485 -0.604 1.00 88.44 286 GLU A C 1
ATOM 2322 O O . GLU A 1 286 ? 3.575 17.992 0.101 1.00 88.44 286 GLU A O 1
ATOM 2327 N N . GLY A 1 287 ? 2.813 18.604 -1.921 1.00 80.94 287 GLY A N 1
ATOM 2328 C CA . GLY A 1 287 ? 4.016 18.202 -2.629 1.00 80.94 287 GLY A CA 1
ATOM 2329 C C . GLY A 1 287 ? 3.950 18.494 -4.122 1.00 80.94 287 GLY A C 1
ATOM 2330 O O . GLY A 1 287 ? 2.891 18.811 -4.669 1.00 80.94 287 GLY A O 1
ATOM 2331 N N . HIS A 1 288 ? 5.081 18.350 -4.799 1.00 70.12 288 HIS A N 1
ATOM 2332 C CA . HIS A 1 288 ? 5.137 18.389 -6.255 1.00 70.12 288 HIS A CA 1
ATOM 2333 C C . HIS A 1 288 ? 4.530 17.124 -6.895 1.00 70.12 288 HIS A C 1
ATOM 2335 O O . HIS A 1 288 ? 5.010 16.002 -6.710 1.00 70.12 288 HIS A O 1
ATOM 2341 N N . THR A 1 289 ? 3.482 17.308 -7.701 1.00 59.53 289 THR A N 1
ATOM 2342 C CA . THR A 1 289 ? 2.875 16.256 -8.534 1.00 59.53 289 THR A CA 1
ATOM 2343 C C . THR A 1 289 ? 3.732 16.033 -9.779 1.00 59.53 289 THR A C 1
ATOM 2345 O O . THR A 1 289 ? 3.864 16.922 -10.617 1.00 59.53 289 THR A O 1
ATOM 2348 N N . LEU A 1 290 ? 4.335 14.848 -9.879 1.00 54.19 290 LEU A N 1
ATOM 2349 C CA . LEU A 1 290 ? 5.127 14.392 -11.022 1.00 54.19 290 LEU A CA 1
ATOM 2350 C C . LEU A 1 290 ? 4.386 13.209 -11.653 1.00 54.19 290 LEU A C 1
ATOM 2352 O O . LEU A 1 290 ? 3.739 12.427 -10.956 1.00 54.19 290 LEU A O 1
ATOM 2356 N N . GLU A 1 291 ? 4.477 13.058 -12.971 1.00 43.28 291 GLU A N 1
ATOM 2357 C CA . GLU A 1 291 ? 3.828 11.944 -13.667 1.00 43.28 291 GLU A CA 1
ATOM 2358 C C . GLU A 1 291 ? 4.273 10.579 -13.093 1.00 43.28 291 GLU A C 1
ATOM 2360 O O . GLU A 1 291 ? 5.438 10.371 -12.745 1.00 43.28 291 GLU A O 1
ATOM 2365 N N . GLY A 1 292 ? 3.336 9.631 -12.985 1.00 61.06 292 GLY A N 1
ATOM 2366 C CA . GLY A 1 292 ? 3.599 8.258 -12.547 1.00 61.06 292 GLY A CA 1
ATOM 2367 C C . GLY A 1 292 ? 3.070 7.934 -11.149 1.00 61.06 292 GLY A C 1
ATOM 2368 O O . GLY A 1 292 ? 2.076 7.230 -11.033 1.00 61.06 292 GLY A O 1
ATOM 2369 N N . THR A 1 293 ? 3.743 8.386 -10.082 1.00 54.84 293 THR A N 1
ATOM 2370 C CA . THR A 1 293 ? 3.447 7.933 -8.697 1.00 54.84 293 THR A CA 1
ATOM 2371 C C . THR A 1 293 ? 3.265 9.052 -7.669 1.00 54.84 293 THR A C 1
ATOM 2373 O O . THR A 1 293 ? 3.139 8.763 -6.474 1.00 54.84 293 THR A O 1
ATOM 2376 N N . SER A 1 294 ? 3.288 10.326 -8.062 1.00 58.47 294 SER A N 1
ATOM 2377 C CA . SER A 1 294 ? 2.981 11.448 -7.166 1.00 58.47 294 SER A CA 1
ATOM 2378 C C . SER A 1 294 ? 1.724 12.166 -7.639 1.00 58.47 294 SER A C 1
ATOM 2380 O O . SER A 1 294 ? 1.709 12.776 -8.696 1.00 58.47 294 SER A O 1
ATOM 2382 N N . HIS A 1 295 ? 0.679 12.102 -6.816 1.00 70.81 295 HIS A N 1
ATOM 2383 C CA . HIS A 1 295 ? -0.581 12.821 -6.986 1.00 70.81 295 HIS A CA 1
ATOM 2384 C C . HIS A 1 295 ? -0.862 13.590 -5.695 1.00 70.81 295 HIS A C 1
ATOM 2386 O O . HIS A 1 295 ? -1.694 13.184 -4.889 1.00 70.81 295 HIS A O 1
ATOM 2392 N N . PHE A 1 296 ? -0.085 14.641 -5.440 1.00 77.06 296 PHE A N 1
ATOM 2393 C CA . PHE A 1 296 ? -0.300 15.463 -4.257 1.00 77.06 296 PHE A CA 1
ATOM 2394 C C . PHE A 1 296 ? -1.487 16.393 -4.475 1.00 77.06 296 PHE A C 1
ATOM 2396 O O . PHE A 1 296 ? -1.536 17.135 -5.458 1.00 77.06 296 PHE A O 1
ATOM 2403 N N . ASP A 1 297 ? -2.403 16.373 -3.515 1.00 82.94 297 ASP A N 1
ATOM 2404 C CA . ASP A 1 297 ? -3.489 17.330 -3.378 1.00 82.94 297 ASP A CA 1
ATOM 2405 C C . ASP A 1 297 ? -3.519 17.802 -1.919 1.00 82.94 297 ASP A C 1
ATOM 2407 O O . ASP A 1 297 ? -3.932 17.080 -1.013 1.00 82.94 297 ASP A O 1
ATOM 2411 N N . GLY A 1 298 ? -3.066 19.038 -1.692 1.00 86.75 298 GLY A N 1
ATOM 2412 C CA . GLY A 1 298 ? -3.024 19.646 -0.361 1.00 86.75 298 GLY A CA 1
ATOM 2413 C C . GLY A 1 298 ? -4.403 19.950 0.236 1.00 86.75 298 GLY A C 1
ATOM 2414 O O . GLY A 1 298 ? -4.473 20.406 1.377 1.00 86.75 298 GLY A O 1
ATOM 2415 N N . MET A 1 299 ? -5.489 19.737 -0.510 1.00 85.94 299 MET A N 1
ATOM 2416 C CA . MET A 1 299 ? -6.863 19.854 -0.021 1.00 85.94 299 MET A CA 1
ATOM 2417 C C . MET A 1 299 ? -7.487 18.499 0.315 1.00 85.94 299 MET A C 1
ATOM 2419 O O . MET A 1 299 ? -8.464 18.466 1.065 1.00 85.94 299 MET A O 1
ATOM 2423 N N . PHE A 1 300 ? -6.906 17.398 -0.167 1.00 89.44 300 PHE A N 1
ATOM 2424 C CA . PHE A 1 300 ? -7.425 16.052 0.039 1.00 89.44 300 PHE A CA 1
ATOM 2425 C C . PHE A 1 300 ? -7.205 15.547 1.471 1.00 89.44 300 PHE A C 1
ATOM 2427 O O . PHE A 1 300 ? -6.098 15.617 2.010 1.00 89.44 300 PHE A O 1
ATOM 2434 N N . GLU A 1 301 ? -8.268 15.009 2.070 1.00 92.50 301 GLU A N 1
ATOM 2435 C CA . GLU A 1 301 ? -8.270 14.385 3.395 1.00 92.50 301 GLU A CA 1
ATOM 2436 C C . GLU A 1 301 ? -7.538 13.053 3.389 1.00 92.50 301 GLU A C 1
ATOM 2438 O O . GLU A 1 301 ? -8.030 12.059 2.865 1.00 92.50 301 GLU A O 1
ATOM 2443 N N . VAL A 1 302 ? -6.360 13.025 4.009 1.00 94.88 302 VAL A N 1
ATOM 2444 C CA . VAL A 1 302 ? -5.610 11.788 4.206 1.00 94.88 302 VAL A CA 1
ATOM 2445 C C . VAL A 1 302 ? -5.870 11.285 5.621 1.00 94.88 302 VAL A C 1
ATOM 2447 O O . VAL A 1 302 ? -5.490 11.936 6.598 1.00 94.88 302 VAL A O 1
ATOM 2450 N N . MET A 1 303 ? -6.519 10.127 5.730 1.00 95.94 303 MET A N 1
ATOM 2451 C CA . MET A 1 303 ? -6.632 9.397 6.991 1.00 95.94 303 MET A CA 1
ATOM 2452 C C . MET A 1 303 ? -5.244 8.940 7.448 1.00 95.94 303 MET A C 1
ATOM 2454 O O . MET A 1 303 ? -4.414 8.533 6.634 1.00 95.94 303 MET A O 1
ATOM 2458 N N . ASP A 1 304 ? -4.989 9.013 8.751 1.00 97.81 304 ASP A N 1
ATOM 2459 C CA . ASP A 1 304 ? -3.743 8.527 9.333 1.00 97.81 304 ASP A CA 1
ATOM 2460 C C . ASP A 1 304 ? -3.630 6.998 9.176 1.00 97.81 304 ASP A C 1
ATOM 2462 O O . ASP A 1 304 ? -4.463 6.271 9.727 1.00 97.81 304 ASP A O 1
ATOM 2466 N N . PRO A 1 305 ? -2.597 6.482 8.479 1.00 97.12 305 PRO A N 1
ATOM 2467 C CA . PRO A 1 305 ? -2.377 5.042 8.358 1.00 97.12 305 PRO A CA 1
ATOM 2468 C C . PRO A 1 305 ? -2.159 4.338 9.702 1.00 97.12 305 PRO A C 1
ATOM 2470 O O . PRO A 1 305 ? -2.299 3.124 9.763 1.00 97.12 305 PRO A O 1
ATOM 2473 N N . TYR A 1 306 ? -1.802 5.085 10.751 1.00 97.94 306 TYR A N 1
ATOM 2474 C CA . TYR A 1 306 ? -1.578 4.608 12.117 1.00 97.94 306 TYR A CA 1
ATOM 2475 C C . TYR A 1 306 ? -2.712 4.996 13.080 1.00 97.94 306 TYR A C 1
ATOM 2477 O O . TYR A 1 306 ? -2.536 4.913 14.299 1.00 97.94 306 TYR A O 1
ATOM 2485 N N . ALA A 1 307 ? -3.869 5.429 12.565 1.00 97.94 307 ALA A N 1
ATOM 2486 C CA . ALA A 1 307 ? -5.037 5.688 13.399 1.00 97.94 307 ALA A CA 1
ATOM 2487 C C . ALA A 1 307 ? -5.419 4.428 14.191 1.00 97.94 307 ALA A C 1
ATOM 2489 O O . ALA A 1 307 ? -5.541 3.341 13.630 1.00 97.94 307 ALA A O 1
ATOM 2490 N N . LYS A 1 308 ? -5.627 4.586 15.500 1.00 97.00 308 LYS A N 1
ATOM 2491 C CA . LYS A 1 308 ? -6.091 3.502 16.388 1.00 97.00 308 LYS A CA 1
ATOM 2492 C C . LYS A 1 308 ? -7.607 3.295 16.321 1.00 97.00 308 LYS A C 1
ATOM 2494 O O . LYS A 1 308 ? -8.111 2.282 16.791 1.00 97.00 308 LYS A O 1
ATOM 2499 N N . ALA A 1 309 ? -8.318 4.287 15.799 1.00 97.75 309 ALA A N 1
ATOM 2500 C CA . ALA A 1 309 ? -9.744 4.275 15.527 1.00 97.75 309 ALA A CA 1
ATOM 2501 C C . ALA A 1 309 ? -10.043 5.279 14.406 1.00 97.75 309 ALA A C 1
ATOM 2503 O O . ALA A 1 309 ? -9.370 6.310 14.296 1.00 97.75 309 ALA A O 1
ATOM 2504 N N . CYS A 1 310 ? -11.073 5.013 13.613 1.00 97.12 310 CYS A N 1
ATOM 2505 C CA . CYS A 1 310 ? -11.598 5.925 12.603 1.00 97.12 310 CYS A CA 1
ATOM 2506 C C . CYS A 1 310 ? -13.111 5.740 12.442 1.00 97.12 310 CYS A C 1
ATOM 2508 O O . CYS A 1 310 ? -13.717 4.891 13.099 1.00 97.12 310 CYS A O 1
ATOM 2510 N N . LEU A 1 311 ? -13.713 6.588 11.611 1.00 95.06 311 LEU A N 1
ATOM 2511 C CA . LEU A 1 311 ? -15.123 6.523 11.247 1.00 95.06 311 LEU A CA 1
ATOM 2512 C C . LEU A 1 311 ? -15.276 6.141 9.780 1.00 95.06 311 LEU A C 1
ATOM 2514 O O . LEU A 1 311 ? -15.193 6.994 8.896 1.00 95.06 311 LEU A O 1
ATOM 2518 N N . GLY A 1 312 ? -15.515 4.862 9.516 1.00 92.12 312 GLY A N 1
ATOM 2519 C CA . GLY A 1 312 ? -15.734 4.374 8.165 1.00 92.12 312 GLY A CA 1
ATOM 2520 C C . GLY A 1 312 ? -14.506 4.478 7.260 1.00 92.12 312 GLY A C 1
ATOM 2521 O O . GLY A 1 312 ? -13.435 4.997 7.602 1.00 92.12 312 GLY A O 1
ATOM 2522 N N . PHE A 1 313 ? -14.712 4.066 6.012 1.00 89.81 313 PHE A N 1
ATOM 2523 C CA . PHE A 1 313 ? -13.641 3.924 5.029 1.00 89.81 313 PHE A CA 1
ATOM 2524 C C . PHE A 1 313 ? -12.917 5.213 4.603 1.00 89.81 313 PHE A C 1
ATOM 2526 O O . PHE A 1 313 ? -11.859 5.151 3.972 1.00 89.81 313 PHE A O 1
ATOM 2533 N N . ARG A 1 314 ? -13.482 6.391 4.900 1.00 90.19 314 ARG A N 1
ATOM 2534 C CA . ARG A 1 314 ? -12.873 7.705 4.607 1.00 90.19 314 ARG A CA 1
ATOM 2535 C C . ARG A 1 314 ? -12.352 8.424 5.850 1.00 90.19 314 ARG A C 1
ATOM 2537 O O . ARG A 1 314 ? -11.755 9.491 5.709 1.00 90.19 314 ARG A O 1
ATOM 2544 N N . GLY A 1 315 ? -12.544 7.855 7.037 1.00 92.56 315 GLY A N 1
ATOM 2545 C CA . GLY A 1 315 ? -12.313 8.552 8.293 1.00 92.56 315 GLY A CA 1
ATOM 2546 C C . GLY A 1 315 ? -13.368 9.638 8.577 1.00 92.56 315 GLY A C 1
ATOM 2547 O O . GLY A 1 315 ? -14.432 9.649 7.957 1.00 92.56 315 GLY A O 1
ATOM 2548 N N . PRO A 1 316 ? -13.082 10.581 9.496 1.00 96.62 316 PRO A N 1
ATOM 2549 C CA . PRO A 1 316 ? -11.763 10.913 10.050 1.00 96.62 316 PRO A CA 1
ATOM 2550 C C . PRO A 1 316 ? -11.197 9.853 11.009 1.00 96.62 316 PRO A C 1
ATOM 2552 O O . PRO A 1 316 ? -11.896 8.933 11.428 1.00 96.62 316 PRO A O 1
ATOM 2555 N N . GLY A 1 317 ? -9.914 9.985 11.363 1.00 97.88 317 GLY A N 1
ATOM 2556 C CA . GLY A 1 317 ? -9.330 9.245 12.485 1.00 97.88 317 GLY A CA 1
ATOM 2557 C C . GLY A 1 317 ? -9.773 9.843 13.821 1.00 97.88 317 GLY A C 1
ATOM 2558 O O . GLY A 1 317 ? -10.077 11.033 13.888 1.00 97.88 317 GLY A O 1
ATOM 2559 N N . VAL A 1 318 ? -9.777 9.044 14.888 1.00 98.31 318 VAL A N 1
ATOM 2560 C CA . VAL A 1 318 ? -10.056 9.487 16.262 1.00 98.31 318 VAL A CA 1
ATOM 2561 C C . VAL A 1 318 ? -8.784 9.355 17.093 1.00 98.31 318 VAL A C 1
ATOM 2563 O O . VAL A 1 318 ? -8.100 8.330 17.058 1.00 98.31 318 VAL A O 1
ATOM 2566 N N . VAL A 1 319 ? -8.434 10.396 17.844 1.00 98.31 319 VAL A N 1
ATOM 2567 C CA . VAL A 1 319 ? -7.319 10.348 18.793 1.00 98.31 319 VAL A CA 1
ATOM 2568 C C . VAL A 1 319 ? -7.721 9.455 19.966 1.00 98.31 319 VAL A C 1
ATOM 2570 O O . VAL A 1 319 ? -8.732 9.699 20.619 1.00 98.31 319 VAL A O 1
ATOM 2573 N N . VAL A 1 320 ? -6.917 8.429 20.248 1.00 97.50 320 VAL A N 1
ATOM 2574 C CA . VAL A 1 320 ? -7.172 7.465 21.329 1.00 97.50 320 VAL A CA 1
ATOM 2575 C C . VAL A 1 320 ? -6.008 7.472 22.313 1.00 97.50 320 VAL A C 1
ATOM 2577 O O . VAL A 1 320 ? -4.888 7.041 21.993 1.00 97.50 320 VAL A O 1
ATOM 2580 N N . ALA A 1 321 ? -6.271 7.946 23.530 1.00 96.06 321 ALA A N 1
ATOM 2581 C CA . ALA A 1 321 ? -5.296 7.944 24.607 1.00 96.06 321 ALA A CA 1
ATOM 2582 C C . ALA A 1 321 ? -4.962 6.512 25.068 1.00 96.06 321 ALA A C 1
ATOM 2584 O O . ALA A 1 321 ? -5.844 5.652 25.126 1.00 96.06 321 ALA A O 1
ATOM 2585 N N . PRO A 1 322 ? -3.708 6.235 25.480 1.00 90.31 322 PRO A N 1
ATOM 2586 C CA . PRO A 1 322 ? -3.298 4.900 25.927 1.00 90.31 322 PRO A CA 1
ATOM 2587 C C . PRO A 1 322 ? -4.149 4.314 27.064 1.00 90.31 322 PRO A C 1
ATOM 2589 O O . PRO A 1 322 ? -4.268 3.097 27.170 1.00 90.31 322 PRO A O 1
ATOM 2592 N N . GLY A 1 323 ? -4.746 5.165 27.908 1.00 88.25 323 GLY A N 1
ATOM 2593 C CA . GLY A 1 323 ? -5.598 4.745 29.025 1.00 88.25 323 GLY A CA 1
ATOM 2594 C C . GLY A 1 323 ? -6.922 4.093 28.615 1.00 88.25 323 GLY A C 1
ATOM 2595 O O . GLY A 1 323 ? -7.531 3.431 29.450 1.00 88.25 323 GLY A O 1
ATOM 2596 N N . ARG A 1 324 ? -7.346 4.250 27.356 1.00 89.12 324 ARG A N 1
ATOM 2597 C CA . ARG A 1 324 ? -8.579 3.653 26.826 1.00 89.12 324 ARG A CA 1
ATOM 2598 C C . ARG A 1 324 ? -8.434 2.178 26.469 1.00 89.12 324 ARG A C 1
ATOM 2600 O O . ARG A 1 324 ? -9.414 1.447 26.483 1.00 89.12 324 ARG A O 1
ATOM 2607 N N . MET A 1 325 ? -7.214 1.720 26.186 1.00 82.44 325 MET A N 1
ATOM 2608 C CA . MET A 1 325 ? -6.988 0.314 25.864 1.00 82.44 325 MET A CA 1
ATOM 2609 C C . MET A 1 325 ? -7.124 -0.547 27.131 1.00 82.44 325 MET A C 1
ATOM 2611 O O . MET A 1 325 ? -6.427 -0.288 28.124 1.00 82.44 325 MET A O 1
ATOM 2615 N N . PRO A 1 326 ? -7.988 -1.578 27.130 1.00 76.00 326 PRO A N 1
ATOM 2616 C CA . PRO A 1 326 ? -8.201 -2.410 28.303 1.00 76.00 326 PRO A CA 1
ATOM 2617 C C . PRO A 1 326 ? -6.911 -3.139 28.695 1.00 76.00 326 PRO A C 1
ATOM 2619 O O . PRO A 1 326 ? -6.239 -3.771 27.880 1.00 76.00 326 PRO A O 1
ATOM 2622 N N . ARG A 1 327 ? -6.555 -3.087 29.984 1.00 78.94 327 ARG A N 1
ATOM 2623 C CA . ARG A 1 327 ? -5.420 -3.860 30.504 1.00 78.94 327 ARG A CA 1
ATOM 2624 C C . ARG A 1 327 ? -5.808 -5.331 30.619 1.00 78.94 327 ARG A C 1
ATOM 2626 O O . ARG A 1 327 ? -6.661 -5.691 31.430 1.00 78.94 327 ARG A O 1
ATOM 2633 N N . ILE A 1 328 ? -5.132 -6.183 29.857 1.00 79.38 328 ILE A N 1
ATOM 2634 C CA . ILE A 1 328 ? -5.257 -7.638 29.962 1.00 79.38 328 ILE A CA 1
ATOM 2635 C C . ILE A 1 328 ? -4.635 -8.086 31.296 1.00 79.38 328 ILE A C 1
ATOM 2637 O O . ILE A 1 328 ? -3.424 -8.005 31.490 1.00 79.38 328 ILE A O 1
ATOM 2641 N N . SER A 1 329 ? -5.465 -8.536 32.239 1.00 77.00 329 SER A N 1
ATOM 2642 C CA . SER A 1 329 ? -5.020 -8.945 33.583 1.00 77.00 329 SER A CA 1
ATOM 2643 C C . SER A 1 329 ? -4.358 -10.325 33.620 1.00 77.00 329 SER A C 1
ATOM 2645 O O . SER A 1 329 ? -3.576 -10.607 34.527 1.00 77.00 329 SER A O 1
ATOM 2647 N N . LYS A 1 330 ? -4.662 -11.183 32.640 1.00 82.44 330 LYS A N 1
ATOM 2648 C CA . LYS A 1 330 ? -4.049 -12.500 32.448 1.00 82.44 330 LYS A CA 1
ATOM 2649 C C . LYS A 1 330 ? -3.577 -12.616 31.002 1.00 82.44 330 LYS A C 1
ATOM 2651 O O . LYS A 1 330 ? -4.438 -12.626 30.122 1.00 82.44 330 LYS A O 1
ATOM 2656 N N . PRO A 1 331 ? -2.262 -12.686 30.746 1.00 80.19 331 PRO A N 1
ATOM 2657 C CA . PRO A 1 331 ? -1.750 -12.922 29.404 1.00 80.19 331 PRO A CA 1
ATOM 2658 C C . PRO A 1 331 ? -2.355 -14.210 28.842 1.00 80.19 331 PRO A C 1
ATOM 2660 O O . PRO A 1 331 ? -2.451 -15.209 29.554 1.00 80.19 331 PRO A O 1
ATOM 2663 N N . PHE A 1 332 ? -2.789 -14.176 27.586 1.00 82.88 332 PHE A N 1
ATOM 2664 C CA . PHE A 1 332 ? -3.200 -15.384 26.884 1.00 82.88 332 PHE A CA 1
ATOM 2665 C C . PHE A 1 332 ? -1.953 -16.189 26.507 1.00 82.88 332 PHE A C 1
ATOM 2667 O O . PHE A 1 332 ? -1.042 -15.657 25.873 1.00 82.88 332 PHE A O 1
ATOM 2674 N N . GLU A 1 333 ? -1.917 -17.463 26.889 1.00 87.38 333 GLU A N 1
ATOM 2675 C CA . GLU A 1 333 ? -0.913 -18.418 26.425 1.00 87.38 333 GLU A CA 1
ATOM 2676 C C . GLU A 1 333 ? -1.542 -19.265 25.321 1.00 87.38 333 GLU A C 1
ATOM 2678 O O . GLU A 1 333 ? -2.479 -20.027 25.568 1.00 87.38 333 GLU A O 1
ATOM 2683 N N . ALA A 1 334 ? -1.057 -19.097 24.090 1.00 87.12 334 ALA A N 1
ATOM 2684 C CA . ALA A 1 334 ? -1.545 -19.876 22.963 1.00 87.12 334 ALA A CA 1
ATOM 2685 C C . ALA A 1 334 ? -1.147 -21.355 23.129 1.00 87.12 334 ALA A C 1
ATOM 2687 O O . ALA A 1 334 ? 0.009 -21.632 23.470 1.00 87.12 334 ALA A O 1
ATOM 2688 N N . PRO A 1 335 ? -2.061 -22.309 22.873 1.00 90.31 335 PRO A N 1
ATOM 2689 C CA . PRO A 1 335 ? -1.715 -23.725 22.863 1.00 90.31 335 PRO A CA 1
ATOM 2690 C C . PRO A 1 335 ? -0.750 -24.043 21.707 1.00 90.31 335 PRO A C 1
ATOM 2692 O O . PRO A 1 335 ? -0.558 -23.236 20.791 1.00 90.31 335 PRO A O 1
ATOM 2695 N N . SER A 1 336 ? -0.143 -25.234 21.725 1.00 94.88 336 SER A N 1
ATOM 2696 C CA . SER A 1 336 ? 0.686 -25.684 20.603 1.00 94.88 336 SER A CA 1
ATOM 2697 C C . SER A 1 336 ? -0.139 -25.720 19.318 1.00 94.88 336 SER A C 1
ATOM 2699 O O . SER A 1 336 ? -1.320 -26.050 19.337 1.00 94.88 336 SER A O 1
ATOM 2701 N N . TRP A 1 337 ? 0.485 -25.448 18.172 1.00 94.12 337 TRP A N 1
ATOM 2702 C CA . TRP A 1 337 ? -0.231 -25.366 16.892 1.00 94.12 337 TRP A CA 1
ATOM 2703 C C . TRP A 1 337 ? -1.017 -26.640 16.521 1.00 94.12 337 TRP A C 1
ATOM 2705 O O . TRP A 1 337 ? -2.035 -26.546 15.849 1.00 94.12 337 TRP A O 1
ATOM 2715 N N . HIS A 1 338 ? -0.572 -27.819 16.972 1.00 95.69 338 HIS A N 1
ATOM 2716 C CA . HIS A 1 338 ? -1.257 -29.101 16.759 1.00 95.69 338 HIS A CA 1
ATOM 2717 C C . HIS A 1 338 ? -2.402 -29.367 17.748 1.00 95.69 338 HIS A C 1
ATOM 2719 O O . HIS A 1 338 ? -3.203 -30.266 17.510 1.00 95.69 338 HIS A O 1
ATOM 2725 N N . ASP A 1 339 ? -2.483 -28.591 18.829 1.00 95.81 339 ASP A N 1
ATOM 2726 C CA . ASP A 1 339 ? -3.582 -28.631 19.794 1.00 95.81 339 ASP A CA 1
ATOM 2727 C C . ASP A 1 339 ? -4.700 -27.645 19.414 1.00 95.81 339 ASP A C 1
ATOM 2729 O O . ASP A 1 339 ? -5.747 -27.628 20.059 1.00 95.81 339 ASP A O 1
ATOM 2733 N N . LEU A 1 340 ? -4.495 -26.798 18.396 1.00 95.44 340 LEU A N 1
ATOM 2734 C CA . LEU A 1 340 ? -5.488 -25.824 17.953 1.00 95.44 340 LEU A CA 1
ATOM 2735 C C . LEU A 1 340 ? -6.667 -26.510 17.259 1.00 95.44 340 LEU A C 1
ATOM 2737 O O . LEU A 1 340 ? -6.513 -27.235 16.278 1.00 95.44 340 LEU A O 1
ATOM 2741 N N . VAL A 1 341 ? -7.863 -26.185 17.733 1.00 94.94 341 VAL A N 1
ATOM 2742 C CA . VAL A 1 341 ? -9.133 -26.483 17.082 1.00 94.94 341 VAL A CA 1
ATOM 2743 C C . VAL A 1 341 ? -9.809 -25.141 16.840 1.00 94.94 341 VAL A C 1
ATOM 2745 O O . VAL A 1 341 ? -10.329 -24.519 17.770 1.00 94.94 341 VAL A O 1
ATOM 2748 N N . ILE A 1 342 ? -9.716 -24.676 15.595 1.00 95.19 342 ILE A N 1
ATOM 2749 C CA . ILE A 1 342 ? -10.069 -23.316 15.187 1.00 95.19 342 ILE A CA 1
ATOM 2750 C C . ILE A 1 342 ? -11.485 -23.300 14.612 1.00 95.19 342 ILE A C 1
ATOM 2752 O O . ILE A 1 342 ? -11.816 -24.107 13.742 1.00 95.19 342 ILE A O 1
ATOM 2756 N N . MET A 1 343 ? -12.301 -22.355 15.073 1.00 96.06 343 MET A N 1
ATOM 2757 C CA . MET A 1 343 ? -13.568 -21.996 14.441 1.00 96.06 343 MET A CA 1
ATOM 2758 C C . MET A 1 343 ? -13.415 -20.659 13.723 1.00 96.06 343 MET A C 1
ATOM 2760 O O . MET A 1 343 ? -13.322 -19.621 14.377 1.00 96.06 343 MET A O 1
ATOM 2764 N N . GLU A 1 344 ? -13.403 -20.681 12.393 1.00 97.62 344 GLU A N 1
ATOM 2765 C CA . GLU A 1 344 ? -13.526 -19.454 11.608 1.00 97.62 344 GLU A CA 1
ATOM 2766 C C . GLU A 1 344 ? -14.958 -18.916 11.717 1.00 97.62 344 GLU A C 1
ATOM 2768 O O . GLU A 1 344 ? -15.929 -19.678 11.648 1.00 97.62 344 GLU A O 1
ATOM 2773 N N . GLY A 1 345 ? -15.104 -17.602 11.857 1.00 96.56 345 GLY A N 1
ATOM 2774 C CA . GLY A 1 345 ? -16.386 -16.969 11.608 1.00 96.56 345 GLY A CA 1
ATOM 2775 C C . GLY A 1 345 ? -16.356 -15.454 11.612 1.00 96.56 345 GLY A C 1
ATOM 2776 O O . GLY A 1 345 ? -15.355 -14.796 11.893 1.00 96.56 345 GLY A O 1
ATOM 2777 N N . HIS A 1 346 ? -17.505 -14.901 11.260 1.00 97.75 346 HIS A N 1
ATOM 2778 C CA . HIS A 1 346 ? -17.701 -13.478 11.075 1.00 97.75 346 HIS A CA 1
ATOM 2779 C C . HIS A 1 346 ? -18.376 -12.859 12.306 1.00 97.75 346 HIS A C 1
ATOM 2781 O O . HIS A 1 346 ? -19.298 -13.450 12.874 1.00 97.75 346 HIS A O 1
ATOM 2787 N N . VAL A 1 347 ? -17.950 -11.655 12.713 1.00 97.25 347 VAL A N 1
ATOM 2788 C CA . VAL A 1 347 ? -18.460 -10.973 13.923 1.00 97.25 347 VAL A CA 1
ATOM 2789 C C . VAL A 1 347 ? -19.984 -10.846 13.886 1.00 97.25 347 VAL A C 1
ATOM 2791 O O . VAL A 1 347 ? -20.668 -11.247 14.832 1.00 97.25 347 VAL A O 1
ATOM 2794 N N . ARG A 1 348 ? -20.525 -10.350 12.767 1.00 95.62 348 ARG A N 1
ATOM 2795 C CA . ARG A 1 348 ? -21.972 -10.177 12.582 1.00 95.62 348 ARG A CA 1
ATOM 2796 C C . ARG A 1 348 ? -22.705 -11.514 12.524 1.00 95.62 348 ARG A C 1
ATOM 2798 O O . ARG A 1 348 ? -23.807 -11.606 13.047 1.00 95.62 348 ARG A O 1
ATOM 2805 N N . ASP A 1 349 ? -22.102 -12.558 11.965 1.00 96.81 349 ASP A N 1
ATOM 2806 C CA . ASP A 1 349 ? -22.764 -13.861 11.805 1.00 96.81 349 ASP A CA 1
ATOM 2807 C C . ASP A 1 349 ? -22.894 -14.573 13.150 1.00 96.81 349 ASP A C 1
ATOM 2809 O O . ASP A 1 349 ? -23.943 -15.140 13.464 1.00 96.81 349 ASP A O 1
ATOM 2813 N N . PHE A 1 350 ? -21.858 -14.479 13.987 1.00 96.31 350 PHE A N 1
ATOM 2814 C CA . PHE A 1 350 ? -21.903 -14.990 15.351 1.00 96.31 350 PHE A CA 1
ATOM 2815 C C . PHE A 1 350 ? -22.928 -14.259 16.224 1.00 96.31 350 PHE A C 1
ATOM 2817 O O . PHE A 1 350 ? -23.567 -14.893 17.065 1.00 96.31 350 PHE A O 1
ATOM 2824 N N . ALA A 1 351 ? -23.095 -12.946 16.043 1.00 96.06 351 ALA A N 1
ATOM 2825 C CA . ALA A 1 351 ? -23.982 -12.134 16.873 1.00 96.06 351 ALA A CA 1
ATOM 2826 C C . ALA A 1 351 ? -25.447 -12.117 16.387 1.00 96.06 351 ALA A C 1
ATOM 2828 O O . ALA A 1 351 ? -26.366 -12.105 17.212 1.00 96.06 351 ALA A O 1
ATOM 2829 N N . ALA A 1 352 ? -25.691 -12.152 15.071 1.00 95.88 352 ALA A N 1
ATOM 2830 C CA . ALA A 1 352 ? -26.996 -11.869 14.464 1.00 95.88 352 ALA A CA 1
ATOM 2831 C C . ALA A 1 352 ? -28.128 -12.747 15.005 1.00 95.88 352 ALA A C 1
ATOM 2833 O O . ALA A 1 352 ? -29.215 -12.250 15.313 1.00 95.88 352 ALA A O 1
ATOM 2834 N N . HIS A 1 353 ? -27.868 -14.041 15.178 1.00 95.38 353 HIS A N 1
ATOM 2835 C CA . HIS A 1 353 ? -28.853 -15.023 15.637 1.00 95.38 353 HIS A CA 1
ATOM 2836 C C . HIS A 1 353 ? -28.478 -15.675 16.967 1.00 95.38 353 HIS A C 1
ATOM 2838 O O . HIS A 1 353 ? -29.004 -16.737 17.299 1.00 95.38 353 HIS A O 1
ATOM 2844 N N . ALA A 1 354 ? -27.608 -15.035 17.756 1.00 95.56 354 ALA A N 1
ATOM 2845 C CA . ALA A 1 354 ? -27.301 -15.510 19.097 1.00 95.56 354 ALA A CA 1
ATOM 2846 C C . ALA A 1 354 ? -28.611 -15.630 19.918 1.00 95.56 354 ALA A C 1
ATOM 2848 O O . ALA A 1 354 ? -29.384 -14.659 19.962 1.00 95.56 354 ALA A O 1
ATOM 2849 N N . PRO A 1 355 ? -28.889 -16.794 20.545 1.00 95.56 355 PRO A N 1
ATOM 2850 C CA . PRO A 1 355 ? -30.112 -17.081 21.301 1.00 95.56 355 PRO A CA 1
ATOM 2851 C C . PRO A 1 355 ? -30.089 -16.448 22.703 1.00 95.56 355 PRO A C 1
ATOM 2853 O O . PRO A 1 355 ? -30.435 -17.075 23.701 1.00 95.56 355 PRO A O 1
ATOM 2856 N N . ILE A 1 356 ? -29.658 -15.193 22.776 1.00 96.31 356 ILE A N 1
ATOM 2857 C CA . ILE A 1 356 ? -29.637 -14.362 23.977 1.00 96.31 356 ILE A CA 1
ATOM 2858 C C . ILE A 1 356 ? -30.282 -13.010 23.671 1.00 96.31 356 ILE A C 1
ATOM 2860 O O . ILE A 1 356 ? -30.449 -12.632 22.506 1.00 96.31 356 ILE A O 1
ATOM 2864 N N . ASP A 1 357 ? -30.658 -12.289 24.723 1.00 96.50 357 ASP A N 1
ATOM 2865 C CA . ASP A 1 357 ? -31.223 -10.951 24.586 1.00 96.50 357 ASP A CA 1
ATOM 2866 C C . ASP A 1 357 ? -30.129 -9.954 24.172 1.00 96.50 357 ASP A C 1
ATOM 2868 O O . ASP A 1 357 ? -29.163 -9.724 24.905 1.00 96.50 357 ASP A O 1
ATOM 2872 N N . LEU A 1 358 ? -30.273 -9.415 22.961 1.00 96.94 358 LEU A N 1
ATOM 2873 C CA . LEU A 1 358 ? -29.375 -8.454 22.325 1.00 96.94 358 LEU A CA 1
ATOM 2874 C C . LEU A 1 358 ? -30.226 -7.412 21.613 1.00 96.94 358 LEU A C 1
ATOM 2876 O O . LEU A 1 358 ? -31.175 -7.766 20.903 1.00 96.94 358 LEU A O 1
ATOM 2880 N N . ASN A 1 359 ? -29.848 -6.143 21.752 1.00 96.00 359 ASN A N 1
ATOM 2881 C CA . ASN A 1 359 ? -30.457 -5.085 20.953 1.00 96.00 359 ASN A CA 1
ATOM 2882 C C . ASN A 1 359 ? -30.009 -5.168 19.477 1.00 96.00 359 ASN A C 1
ATOM 2884 O O . ASN A 1 359 ? -29.134 -5.958 19.113 1.00 96.00 359 ASN A O 1
ATOM 2888 N N . GLU A 1 360 ? -30.622 -4.354 18.616 1.00 93.75 360 GLU A N 1
ATOM 2889 C CA . GLU A 1 360 ? -30.363 -4.389 17.172 1.00 93.75 360 GLU A CA 1
ATOM 2890 C C . GLU A 1 360 ? -28.887 -4.148 16.817 1.00 93.75 360 GLU A C 1
ATOM 2892 O O . GLU A 1 360 ? -28.349 -4.845 15.957 1.00 93.75 360 GLU A O 1
ATOM 2897 N N . GLN A 1 361 ? -28.220 -3.212 17.497 1.00 92.75 361 GLN A N 1
ATOM 2898 C CA . GLN A 1 361 ? -26.818 -2.890 17.234 1.00 92.75 361 GLN A CA 1
ATOM 2899 C C . GLN A 1 361 ? -25.878 -3.974 17.770 1.00 92.75 361 GLN A C 1
ATOM 2901 O O . GLN A 1 361 ? -24.920 -4.359 17.107 1.00 92.75 361 GLN A O 1
ATOM 2906 N N . GLU A 1 362 ? -26.182 -4.548 18.935 1.00 96.44 362 GLU A N 1
ATOM 2907 C CA . GLU A 1 362 ? -25.409 -5.658 19.494 1.00 96.44 362 GLU A CA 1
ATOM 2908 C C . GLU A 1 362 ? -25.425 -6.880 18.573 1.00 96.44 362 GLU A C 1
ATOM 2910 O O . GLU A 1 362 ? -24.409 -7.555 18.440 1.00 96.44 362 GLU A O 1
ATOM 2915 N N . ARG A 1 363 ? -26.526 -7.131 17.856 1.00 96.50 363 ARG A N 1
ATOM 2916 C CA . ARG A 1 363 ? -26.602 -8.203 16.848 1.00 96.50 363 ARG A CA 1
ATOM 2917 C C . ARG A 1 363 ? -25.689 -7.991 15.636 1.00 96.50 363 ARG A C 1
ATOM 2919 O O . ARG A 1 363 ? -25.562 -8.906 14.826 1.00 96.50 363 ARG A O 1
ATOM 2926 N N . LYS A 1 364 ? -25.067 -6.819 15.493 1.00 94.81 364 LYS A N 1
ATOM 2927 C CA . LYS A 1 364 ? -24.217 -6.470 14.350 1.00 94.81 364 LYS A CA 1
ATOM 2928 C C . LYS A 1 364 ? -22.723 -6.439 14.681 1.00 94.81 364 LYS A C 1
ATOM 2930 O O . LYS A 1 364 ? -21.937 -6.313 13.751 1.00 94.81 364 LYS A O 1
ATOM 2935 N N . GLY A 1 365 ? -22.321 -6.571 15.950 1.00 96.00 365 GLY A N 1
ATOM 2936 C CA . GLY A 1 365 ? -20.993 -6.111 16.356 1.00 96.00 365 GLY A CA 1
ATOM 2937 C C . GLY A 1 365 ? -20.342 -6.776 17.569 1.00 96.00 365 GLY A C 1
ATOM 2938 O O . GLY A 1 365 ? -20.775 -7.818 18.074 1.00 96.00 365 GLY A O 1
ATOM 2939 N N . TYR A 1 366 ? -19.268 -6.140 18.038 1.00 97.19 366 TYR A N 1
ATOM 2940 C CA . TYR A 1 366 ? -18.345 -6.665 19.045 1.00 97.19 366 TYR A CA 1
ATOM 2941 C C . TYR A 1 366 ? -19.023 -6.947 20.386 1.00 97.19 366 TYR A C 1
ATOM 2943 O O . TYR A 1 366 ? -18.861 -8.035 20.947 1.00 97.19 366 TYR A O 1
ATOM 2951 N N . SER A 1 367 ? -19.837 -6.012 20.891 1.00 96.62 367 SER A N 1
ATOM 2952 C CA . SER A 1 367 ? -20.554 -6.194 22.159 1.00 96.62 367 SER A CA 1
ATOM 2953 C C . SER A 1 367 ? -21.449 -7.445 22.166 1.00 96.62 367 SER A C 1
ATOM 2955 O O . SER A 1 367 ? -21.428 -8.215 23.134 1.00 96.62 367 SER A O 1
ATOM 2957 N N . GLY A 1 368 ? -22.191 -7.712 21.083 1.00 97.12 368 GLY A N 1
ATOM 2958 C CA . GLY A 1 368 ? -23.042 -8.902 20.994 1.00 97.12 368 GLY A CA 1
ATOM 2959 C C . GLY A 1 368 ? -22.245 -10.194 20.898 1.00 97.12 368 GLY A C 1
ATOM 2960 O O . GLY A 1 368 ? -22.552 -11.141 21.625 1.00 97.12 368 GLY A O 1
ATOM 2961 N N . LEU A 1 369 ? -21.170 -10.217 20.103 1.00 96.88 369 LEU A N 1
ATOM 2962 C CA . LEU A 1 369 ? -20.242 -11.350 20.066 1.00 96.88 369 LEU A CA 1
ATOM 2963 C C . LEU A 1 369 ? -19.650 -11.625 21.458 1.00 96.88 369 LEU A C 1
ATOM 2965 O O . LEU A 1 369 ? -19.664 -12.760 21.933 1.00 96.88 369 LEU A O 1
ATOM 2969 N N . ARG A 1 370 ? -19.197 -10.588 22.169 1.00 94.75 370 ARG A N 1
ATOM 2970 C CA . ARG A 1 370 ? -18.647 -10.703 23.527 1.00 94.75 370 ARG A CA 1
ATOM 2971 C C . ARG A 1 370 ? -19.663 -11.258 24.523 1.00 94.75 370 ARG A C 1
ATOM 2973 O O . ARG A 1 370 ? -19.295 -12.074 25.373 1.00 94.75 370 ARG A O 1
ATOM 2980 N N . LYS A 1 371 ? -20.926 -10.822 24.454 1.00 96.19 371 LYS A N 1
ATOM 2981 C CA . LYS A 1 371 ? -22.015 -11.380 25.272 1.00 96.19 371 LYS A CA 1
ATOM 2982 C C . LYS A 1 371 ? -22.273 -12.841 24.911 1.00 96.19 371 LYS A C 1
ATOM 2984 O O . LYS A 1 371 ? -22.359 -13.671 25.814 1.00 96.19 371 LYS A O 1
ATOM 2989 N N . TRP A 1 372 ? -22.316 -13.166 23.620 1.00 95.81 372 TRP A N 1
ATOM 2990 C CA . TRP A 1 372 ? -22.562 -14.524 23.145 1.00 95.81 372 TRP A CA 1
ATOM 2991 C C . TRP A 1 372 ? -21.461 -15.506 23.552 1.00 95.81 372 TRP A C 1
ATOM 2993 O O . TRP A 1 372 ? -21.752 -16.589 24.053 1.00 95.81 372 TRP A O 1
ATOM 3003 N N . LEU A 1 373 ? -20.193 -15.101 23.459 1.00 92.62 373 LEU A N 1
ATOM 3004 C CA . LEU A 1 373 ? -19.058 -15.887 23.947 1.00 92.62 373 LEU A CA 1
ATOM 3005 C C . LEU A 1 373 ? -19.107 -16.110 25.464 1.00 92.62 373 LEU A C 1
ATOM 3007 O O . LEU A 1 373 ? -18.515 -17.061 25.968 1.00 92.62 373 LEU A O 1
ATOM 3011 N N . LYS A 1 374 ? -19.781 -15.249 26.235 1.00 92.06 374 LYS A N 1
ATOM 3012 C CA . LYS A 1 374 ? -19.881 -15.359 27.700 1.00 92.06 374 LYS A CA 1
ATOM 3013 C C . LYS A 1 374 ? -21.126 -16.095 28.188 1.00 92.06 374 LYS A C 1
ATOM 3015 O O . LYS A 1 374 ? -21.089 -16.575 29.317 1.00 92.06 374 LYS A O 1
ATOM 3020 N N . ALA A 1 375 ? -22.164 -16.199 27.366 1.00 94.94 375 ALA A N 1
ATOM 3021 C CA . ALA A 1 375 ? -23.430 -16.820 27.728 1.00 94.94 375 ALA A CA 1
ATOM 3022 C C . ALA A 1 375 ? -23.295 -18.324 28.032 1.00 94.94 375 ALA A C 1
ATOM 3024 O O . ALA A 1 375 ? -22.479 -19.027 27.428 1.00 94.94 375 ALA A O 1
ATOM 3025 N N . GLU A 1 376 ? -24.126 -18.817 28.955 1.00 92.00 376 GLU A N 1
ATOM 3026 C CA . GLU A 1 376 ? -24.445 -20.247 29.029 1.00 92.00 376 GLU A CA 1
ATOM 3027 C C . GLU A 1 376 ? -25.174 -20.672 27.747 1.00 92.00 376 GLU A C 1
ATOM 3029 O O . GLU A 1 376 ? -25.941 -19.891 27.182 1.00 92.00 376 GLU A O 1
ATOM 3034 N N . GLY A 1 377 ? -24.918 -21.890 27.263 1.00 91.50 377 GLY A N 1
ATOM 3035 C CA . GLY A 1 377 ? -25.489 -22.369 25.999 1.00 91.50 377 GLY A CA 1
ATOM 3036 C C . GLY A 1 377 ? -24.756 -21.893 24.741 1.00 91.50 377 GLY A C 1
ATOM 3037 O O . GLY A 1 377 ? -25.236 -22.117 23.631 1.00 91.50 377 GLY A O 1
ATOM 3038 N N . SER A 1 378 ? -23.615 -21.204 24.877 1.00 93.81 378 SER A N 1
ATOM 3039 C CA . SER A 1 378 ? -22.821 -20.771 23.724 1.00 93.81 378 SER A CA 1
ATOM 3040 C C . SER A 1 378 ? -22.250 -21.969 22.969 1.00 93.81 378 SER A C 1
ATOM 3042 O O . SER A 1 378 ? -21.328 -22.619 23.465 1.00 93.81 378 SER A O 1
ATOM 3044 N N . TYR A 1 379 ? -22.730 -22.229 21.746 1.00 92.06 379 TYR A N 1
ATOM 3045 C CA . TYR A 1 379 ? -22.239 -23.357 20.938 1.00 92.06 379 TYR A CA 1
ATOM 3046 C C . TYR A 1 379 ? -20.730 -23.272 20.674 1.00 92.06 379 TYR A C 1
ATOM 3048 O O . TYR A 1 379 ? -20.074 -24.300 20.549 1.00 92.06 379 TYR A O 1
ATOM 3056 N N . ILE A 1 380 ? -20.163 -22.058 20.638 1.00 90.75 380 ILE A N 1
ATOM 3057 C CA . ILE A 1 380 ? -18.722 -21.842 20.452 1.00 90.75 380 ILE A CA 1
ATOM 3058 C C . ILE A 1 380 ? -17.957 -22.465 21.629 1.00 90.75 380 ILE A C 1
ATOM 3060 O O . ILE A 1 380 ? -16.936 -23.113 21.439 1.00 90.75 380 ILE A O 1
ATOM 3064 N N . LYS A 1 381 ? -18.478 -22.339 22.855 1.00 88.12 381 LYS A N 1
ATOM 3065 C CA . LYS A 1 381 ? -17.893 -22.986 24.036 1.00 88.12 381 LYS A CA 1
ATOM 3066 C C . LYS A 1 381 ? -18.204 -24.477 24.103 1.00 88.12 381 LYS A C 1
ATOM 3068 O O . LYS A 1 381 ? -17.319 -25.266 24.413 1.00 88.12 381 LYS A O 1
ATOM 3073 N N . GLU A 1 382 ? -19.449 -24.863 23.837 1.00 93.69 382 GLU A N 1
ATOM 3074 C CA . GLU A 1 382 ? -19.900 -26.253 23.983 1.00 93.69 382 GLU A CA 1
ATOM 3075 C C . GLU A 1 382 ? -19.266 -27.200 22.961 1.00 93.69 382 GLU A C 1
ATOM 3077 O O . GLU A 1 382 ? -19.026 -28.364 23.273 1.00 93.69 382 GLU A O 1
ATOM 3082 N N . MET A 1 383 ? -18.934 -26.702 21.767 1.00 94.25 383 MET A N 1
ATOM 3083 C CA . MET A 1 383 ? -18.258 -27.480 20.726 1.00 94.25 383 MET A CA 1
ATOM 3084 C C . MET A 1 383 ? -16.817 -27.863 21.103 1.00 94.25 383 MET A C 1
ATOM 3086 O O . MET A 1 383 ? -16.245 -28.763 20.493 1.00 94.25 383 MET A O 1
ATOM 3090 N N . GLY A 1 384 ? -16.229 -27.206 22.109 1.00 91.50 384 GLY A N 1
ATOM 3091 C CA . GLY A 1 384 ? -14.876 -27.498 22.584 1.00 91.50 384 GLY A CA 1
ATOM 3092 C C . GLY A 1 384 ? -13.760 -26.910 21.718 1.00 91.50 384 GLY A C 1
ATOM 3093 O O . GLY A 1 384 ? -12.615 -27.344 21.841 1.00 91.50 384 GLY A O 1
ATOM 3094 N N . VAL A 1 385 ? -14.064 -25.931 20.856 1.00 93.69 385 VAL A N 1
ATOM 3095 C CA . VAL A 1 385 ? -13.021 -25.182 20.138 1.00 93.69 385 VAL A CA 1
ATOM 3096 C C . VAL A 1 385 ? -12.220 -24.327 21.112 1.00 93.69 385 VAL A C 1
ATOM 3098 O O . VAL A 1 385 ? -12.755 -23.807 22.092 1.00 93.69 385 VAL A O 1
ATOM 3101 N N . ASN A 1 386 ? -10.922 -24.186 20.855 1.00 92.12 386 ASN A N 1
ATOM 3102 C CA . ASN A 1 386 ? -10.011 -23.428 21.718 1.00 92.12 386 ASN A CA 1
ATOM 3103 C C . ASN A 1 386 ? -9.443 -22.170 21.047 1.00 92.12 386 ASN A C 1
ATOM 3105 O O . ASN A 1 386 ? -8.726 -21.408 21.695 1.00 92.12 386 ASN A O 1
ATOM 3109 N N . ALA A 1 387 ? -9.806 -21.924 19.787 1.00 93.12 387 ALA A N 1
ATOM 3110 C CA . ALA A 1 387 ? -9.510 -20.698 19.067 1.00 93.12 387 ALA A CA 1
ATOM 3111 C C . ALA A 1 387 ? -10.692 -20.301 18.173 1.00 93.12 387 ALA A C 1
ATOM 3113 O O . ALA A 1 387 ? -11.332 -21.150 17.550 1.00 93.12 387 ALA A O 1
ATOM 3114 N N . VAL A 1 388 ? -10.955 -18.998 18.098 1.00 93.56 388 VAL A N 1
ATOM 3115 C CA . VAL A 1 388 ? -11.876 -18.401 17.127 1.00 93.56 388 VAL A CA 1
ATOM 3116 C C . VAL A 1 388 ? -11.042 -17.548 16.185 1.00 93.56 388 VAL A C 1
ATOM 3118 O O . VAL A 1 388 ? -10.341 -16.642 16.635 1.00 93.56 388 VAL A O 1
ATOM 3121 N N . GLU A 1 389 ? -11.106 -17.850 14.89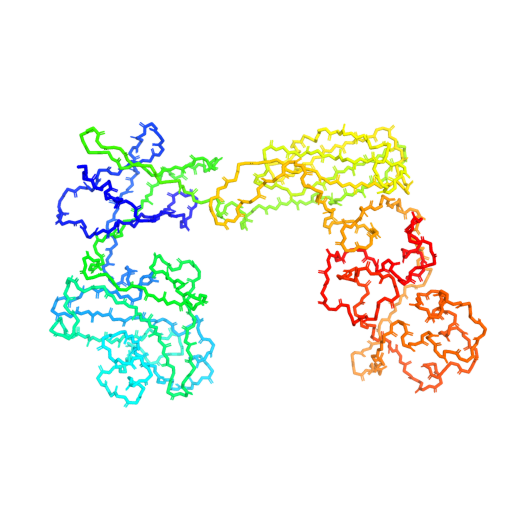5 1.00 96.50 389 GLU A N 1
ATOM 3122 C CA . GLU A 1 389 ? -10.503 -17.036 13.846 1.00 96.50 389 GLU A CA 1
ATOM 3123 C C . GLU A 1 389 ? -11.574 -16.092 13.312 1.00 96.50 389 GLU A C 1
ATOM 3125 O O . GLU A 1 389 ? -12.540 -16.515 12.678 1.00 96.50 389 GLU A O 1
ATOM 3130 N N . LEU A 1 390 ? -11.443 -14.808 13.633 1.00 97.69 390 LEU A N 1
ATOM 3131 C CA . LEU A 1 390 ? -12.353 -13.806 13.104 1.00 97.69 390 LEU A CA 1
ATOM 3132 C C . LEU A 1 390 ? -11.936 -13.446 11.681 1.00 97.69 390 LEU A C 1
ATOM 3134 O O . LEU A 1 390 ? -10.773 -13.123 11.432 1.00 97.69 390 LEU A O 1
ATOM 3138 N N . GLN A 1 391 ? -12.913 -13.435 10.776 1.00 98.00 391 GLN A N 1
ATOM 3139 C CA . GLN A 1 391 ? -12.801 -12.722 9.501 1.00 98.00 391 GLN A CA 1
ATOM 3140 C C . GLN A 1 391 ? -12.420 -11.244 9.732 1.00 98.00 391 GLN A C 1
ATOM 3142 O O . GLN A 1 391 ? -12.560 -10.769 10.862 1.00 98.00 391 GLN A O 1
ATOM 3147 N N . PRO A 1 392 ? -11.913 -10.517 8.711 1.00 97.69 392 PRO A N 1
ATOM 3148 C CA . PRO A 1 392 ? -11.308 -9.195 8.878 1.00 97.69 392 PRO A CA 1
ATOM 3149 C C . PRO A 1 392 ? -12.034 -8.267 9.859 1.00 97.69 392 PRO A C 1
ATOM 3151 O O . PRO A 1 392 ? -13.221 -7.972 9.721 1.00 97.69 392 PRO A O 1
ATOM 3154 N N . ILE A 1 393 ? -11.277 -7.815 10.861 1.00 97.19 393 ILE A N 1
ATOM 3155 C CA . ILE A 1 393 ? -11.729 -6.886 11.906 1.00 97.19 393 ILE A CA 1
ATOM 3156 C C . ILE A 1 393 ? -11.038 -5.528 11.819 1.00 97.19 393 ILE A C 1
ATOM 3158 O O . ILE A 1 393 ? -11.350 -4.657 12.619 1.00 97.19 393 ILE A O 1
ATOM 3162 N N . GLN A 1 394 ? -10.098 -5.354 10.888 1.00 97.88 394 GLN A N 1
ATOM 3163 C CA . GLN A 1 394 ? -9.569 -4.044 10.516 1.00 97.88 394 GLN A CA 1
ATOM 3164 C C . GLN A 1 394 ? -10.628 -3.258 9.737 1.00 97.88 394 GLN A C 1
ATOM 3166 O O . GLN A 1 394 ? -11.386 -3.878 8.996 1.00 97.88 394 GLN A O 1
ATOM 3171 N N . GLU A 1 395 ? -10.637 -1.927 9.840 1.00 97.88 395 GLU A N 1
ATOM 3172 C CA . GLU A 1 395 ? -11.561 -1.080 9.072 1.00 97.88 395 GLU A CA 1
ATOM 3173 C C . GLU A 1 395 ? -11.502 -1.409 7.573 1.00 97.88 395 GLU A C 1
ATOM 3175 O O . GLU A 1 395 ? -10.409 -1.510 6.992 1.00 97.88 395 GLU A O 1
ATOM 3180 N N . PHE A 1 396 ? -12.664 -1.534 6.932 1.00 96.62 396 PHE A N 1
ATOM 3181 C CA . PHE A 1 396 ? -12.790 -1.867 5.512 1.00 96.62 396 PHE A CA 1
ATOM 3182 C C . PHE A 1 396 ? -13.707 -0.906 4.739 1.00 96.62 396 PHE A C 1
ATOM 3184 O O . PHE A 1 396 ? -14.150 0.120 5.237 1.00 96.62 396 PHE A O 1
ATOM 3191 N N . ASP A 1 397 ? -13.922 -1.180 3.453 1.00 94.38 397 ASP A N 1
ATOM 3192 C CA . ASP A 1 397 ? -14.527 -0.262 2.481 1.00 94.38 397 ASP A CA 1
ATOM 3193 C C . ASP A 1 397 ? -16.065 -0.157 2.513 1.00 94.38 397 ASP A C 1
ATOM 3195 O O . ASP A 1 397 ? -16.677 0.265 1.521 1.00 94.38 397 ASP A O 1
ATOM 3199 N N . ASN A 1 398 ? -16.704 -0.517 3.631 1.00 90.44 398 ASN A N 1
ATOM 3200 C CA . ASN A 1 398 ? -18.153 -0.383 3.756 1.00 90.44 398 ASN A CA 1
ATOM 3201 C C . ASN A 1 398 ? -18.577 1.087 3.647 1.00 90.44 398 ASN A C 1
ATOM 3203 O O . ASN A 1 398 ? -17.882 2.016 4.057 1.00 90.44 398 ASN A O 1
ATOM 3207 N N . ARG A 1 399 ? -19.745 1.322 3.047 1.00 88.00 399 ARG A N 1
ATOM 3208 C CA . ARG A 1 399 ? -20.271 2.686 2.885 1.00 88.00 399 ARG A CA 1
ATOM 3209 C C . ARG A 1 399 ? -21.283 3.025 3.958 1.00 88.00 399 ARG A C 1
ATOM 3211 O O . ARG A 1 399 ? -21.361 4.180 4.374 1.00 88.00 399 ARG A O 1
ATOM 3218 N N . HIS A 1 400 ? -22.051 2.028 4.382 1.00 87.94 400 HIS A N 1
ATOM 3219 C CA . HIS A 1 400 ? -23.040 2.151 5.434 1.00 87.94 400 HIS A CA 1
ATOM 3220 C C . HIS A 1 400 ? -22.837 1.056 6.487 1.00 87.94 400 HIS A C 1
ATOM 3222 O O . HIS A 1 400 ? -22.538 -0.080 6.122 1.00 87.94 400 HIS A O 1
ATOM 3228 N N . PRO A 1 401 ? -23.068 1.349 7.782 1.00 84.62 401 PRO A N 1
ATOM 3229 C CA . PRO A 1 401 ? -22.924 0.355 8.850 1.00 84.62 401 PRO A CA 1
ATOM 3230 C C . PRO A 1 401 ? -23.808 -0.889 8.681 1.00 84.62 401 PRO A C 1
ATOM 3232 O O . PRO A 1 401 ? -23.498 -1.959 9.196 1.00 84.62 401 PRO A O 1
ATOM 3235 N N . ASP A 1 402 ? -24.926 -0.757 7.962 1.00 88.00 402 ASP A N 1
ATOM 3236 C CA . ASP A 1 402 ? -25.842 -1.866 7.707 1.00 88.00 402 ASP A CA 1
ATOM 3237 C C . ASP A 1 402 ? -25.400 -2.775 6.557 1.00 88.00 402 ASP A C 1
ATOM 3239 O O . ASP A 1 402 ? -25.880 -3.916 6.487 1.00 88.00 402 ASP A O 1
ATOM 3243 N N . ASP A 1 403 ? -24.473 -2.323 5.705 1.00 90.12 403 ASP A N 1
ATOM 3244 C CA . ASP A 1 403 ? -23.953 -3.108 4.589 1.00 90.12 403 ASP A CA 1
ATOM 3245 C C . ASP A 1 403 ? -23.277 -4.377 5.123 1.00 90.12 403 ASP A C 1
ATOM 3247 O O . ASP A 1 403 ? -22.520 -4.356 6.095 1.00 90.12 403 ASP A O 1
ATOM 3251 N N . TYR A 1 404 ? -23.568 -5.518 4.502 1.00 92.25 404 TYR A N 1
ATOM 3252 C CA . TYR A 1 404 ? -22.910 -6.771 4.849 1.00 92.25 404 TYR A CA 1
ATOM 3253 C C . TYR A 1 404 ? -21.692 -6.977 3.947 1.00 92.25 404 TYR A C 1
ATOM 3255 O O . TYR A 1 404 ? -21.836 -7.104 2.731 1.00 92.25 404 TYR A O 1
ATOM 3263 N N . HIS A 1 405 ? -20.505 -7.044 4.546 1.00 91.50 405 HIS A N 1
ATOM 3264 C CA . HIS A 1 405 ? -19.233 -7.285 3.870 1.00 91.50 405 HIS A CA 1
ATOM 3265 C C . HIS A 1 405 ? -18.401 -8.278 4.676 1.00 91.50 405 HIS A C 1
ATOM 3267 O O . HIS A 1 405 ? -18.422 -8.239 5.898 1.00 91.50 405 HIS A O 1
ATOM 3273 N N . TRP A 1 406 ? -17.613 -9.112 3.995 1.00 94.31 406 TRP A N 1
ATOM 3274 C CA . TRP A 1 406 ? -16.617 -9.962 4.663 1.00 94.31 406 TRP A CA 1
ATOM 3275 C C . TRP A 1 406 ? -15.383 -9.186 5.154 1.00 94.31 406 TRP A C 1
ATOM 3277 O O . TRP A 1 406 ? -14.608 -9.712 5.940 1.00 94.31 406 TRP A O 1
ATOM 3287 N N . GLY A 1 407 ? -15.163 -7.961 4.661 1.00 95.75 407 GLY A N 1
ATOM 3288 C CA . GLY A 1 407 ? -14.131 -7.051 5.174 1.00 95.75 407 GLY A CA 1
ATOM 3289 C C . GLY A 1 407 ? -12.725 -7.166 4.564 1.00 95.75 407 GLY A C 1
ATOM 3290 O O . GLY A 1 407 ? -11.803 -6.493 5.011 1.00 95.75 407 GLY A O 1
ATOM 3291 N N . TYR A 1 408 ? -12.523 -7.961 3.506 1.00 96.62 408 TYR A N 1
ATOM 3292 C CA . TYR A 1 408 ? -11.193 -8.154 2.888 1.00 96.62 408 TYR A CA 1
ATOM 3293 C C . TYR A 1 408 ? -10.646 -6.947 2.099 1.00 96.62 408 TYR A C 1
ATOM 3295 O O . TYR A 1 408 ? -9.528 -7.002 1.587 1.00 96.62 408 TYR A O 1
ATOM 3303 N N . MET A 1 409 ? -11.405 -5.855 1.994 1.00 95.62 409 MET A N 1
ATOM 3304 C CA . MET A 1 409 ? -10.974 -4.603 1.365 1.00 95.62 409 MET A CA 1
ATOM 3305 C C . MET A 1 409 ? -10.572 -3.597 2.449 1.00 95.62 409 MET A C 1
ATOM 3307 O O . MET A 1 409 ? -11.242 -2.591 2.670 1.00 95.62 409 MET A O 1
ATOM 3311 N N . THR A 1 410 ? -9.488 -3.907 3.162 1.00 96.75 410 THR A N 1
ATOM 3312 C CA . THR A 1 410 ? -9.001 -3.121 4.304 1.00 96.75 410 THR A CA 1
ATOM 3313 C C . THR A 1 410 ? -8.592 -1.705 3.898 1.00 96.75 410 THR A C 1
ATOM 3315 O O . THR A 1 410 ? -7.849 -1.509 2.934 1.00 96.75 410 THR A O 1
ATOM 3318 N N . VAL A 1 411 ? -9.017 -0.718 4.687 1.00 96.19 411 VAL A N 1
ATOM 3319 C CA . VAL A 1 411 ? -8.694 0.706 4.502 1.00 96.19 411 VAL A CA 1
ATOM 3320 C C . VAL A 1 411 ? -7.869 1.286 5.652 1.00 96.19 411 VAL A C 1
ATOM 3322 O O . VAL A 1 411 ? -7.114 2.233 5.429 1.00 96.19 411 VAL A O 1
ATOM 3325 N N . ASN A 1 412 ? -7.931 0.701 6.854 1.00 97.88 412 ASN A N 1
ATOM 3326 C CA . ASN A 1 412 ? -7.038 1.045 7.961 1.00 97.88 412 ASN A CA 1
ATOM 3327 C C . ASN A 1 412 ? -6.621 -0.201 8.750 1.00 97.88 412 ASN A C 1
ATOM 3329 O O . ASN A 1 412 ? -7.458 -0.890 9.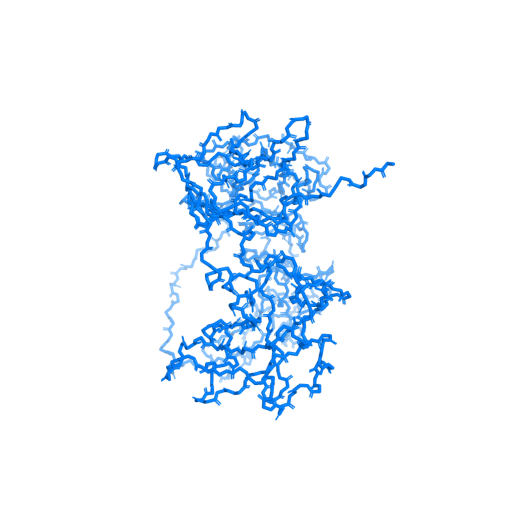313 1.00 97.88 412 ASN A O 1
ATOM 3333 N N . TYR A 1 413 ? -5.318 -0.474 8.832 1.00 97.38 413 TYR A N 1
ATOM 3334 C CA . TYR A 1 413 ? -4.803 -1.699 9.457 1.00 97.38 413 TYR A CA 1
ATOM 3335 C C . TYR A 1 413 ? -4.745 -1.662 10.991 1.00 97.38 413 TYR A C 1
ATOM 3337 O O . TYR A 1 413 ? -4.566 -2.711 11.608 1.00 97.38 413 TYR A O 1
ATOM 3345 N N . PHE A 1 414 ? -4.847 -0.478 11.603 1.00 96.69 414 PHE A N 1
ATOM 3346 C CA . PHE A 1 414 ? -4.679 -0.280 13.049 1.00 96.69 414 PHE A CA 1
ATOM 3347 C C . PHE A 1 414 ? -5.975 0.116 13.763 1.00 96.69 414 PHE A C 1
ATOM 3349 O O . PHE A 1 414 ? -5.989 0.188 14.991 1.00 96.69 414 PHE A O 1
ATOM 3356 N N . SER A 1 415 ? -7.049 0.345 13.009 1.00 97.56 415 SER A N 1
ATOM 3357 C CA . SER A 1 415 ? -8.380 0.636 13.536 1.00 97.56 415 SER A CA 1
ATOM 3358 C C . SER A 1 415 ? -9.255 -0.614 13.454 1.00 97.56 415 SER A C 1
ATOM 3360 O O . SER A 1 415 ? -9.382 -1.167 12.359 1.00 97.56 415 SER A O 1
ATOM 3362 N N . PRO A 1 416 ? -9.859 -1.072 14.567 1.00 97.06 416 PRO A N 1
ATOM 3363 C CA . PRO A 1 416 ? -10.942 -2.042 14.500 1.00 97.06 416 PRO A CA 1
ATOM 3364 C C . PRO A 1 416 ? -12.133 -1.460 13.724 1.00 97.06 416 PRO A C 1
ATOM 3366 O O . PRO A 1 416 ? -12.376 -0.255 13.796 1.00 97.06 416 PRO A O 1
ATOM 3369 N N . GLU A 1 417 ? -12.863 -2.308 13.007 1.00 97.56 417 GLU A N 1
ATOM 3370 C CA . GLU A 1 417 ? -13.993 -1.932 12.158 1.00 97.56 417 GLU A CA 1
ATOM 3371 C C . GLU A 1 417 ? -15.079 -1.171 12.933 1.00 97.56 417 GLU A C 1
ATOM 3373 O O . GLU A 1 417 ? -15.711 -1.680 13.866 1.00 97.56 417 GLU A O 1
ATOM 3378 N N . SER A 1 418 ? -15.318 0.065 12.505 1.00 96.44 418 SER A N 1
ATOM 3379 C CA . SER A 1 418 ? -16.212 1.003 13.170 1.00 96.44 418 SER A CA 1
ATOM 3380 C C . SER A 1 418 ? -17.689 0.595 13.118 1.00 96.44 418 SER A C 1
ATOM 3382 O O . SER A 1 418 ? -18.419 0.846 14.081 1.00 96.44 418 SER A O 1
ATOM 3384 N N . SER A 1 419 ? -18.152 -0.094 12.066 1.00 95.44 419 SER A N 1
ATOM 3385 C CA . SER A 1 419 ? -19.554 -0.542 11.963 1.00 95.44 419 SER A CA 1
ATOM 3386 C C . SER A 1 419 ? -19.948 -1.613 12.986 1.00 95.44 419 SER A C 1
ATOM 3388 O O . SER A 1 419 ? -21.134 -1.771 13.286 1.00 95.44 419 SER A O 1
ATOM 3390 N N . TYR A 1 420 ? -18.971 -2.312 13.570 1.00 96.56 420 TYR A N 1
ATOM 3391 C CA . TYR A 1 420 ? -19.192 -3.300 14.629 1.00 96.56 420 TYR A CA 1
ATOM 3392 C C . TYR A 1 420 ? -19.267 -2.684 16.033 1.00 96.56 420 TYR A C 1
ATOM 3394 O O . TYR A 1 420 ? -19.510 -3.409 16.999 1.00 96.56 420 TYR A O 1
ATOM 3402 N N . ALA A 1 421 ? -19.072 -1.373 16.171 1.00 95.88 421 ALA A N 1
ATOM 3403 C CA . ALA A 1 421 ? -19.120 -0.670 17.449 1.00 95.88 421 ALA A CA 1
ATOM 3404 C C . ALA A 1 421 ? -20.545 -0.233 17.828 1.00 95.88 421 ALA A C 1
ATOM 3406 O O . ALA A 1 421 ? -21.402 -0.022 16.965 1.00 95.88 421 ALA A O 1
ATOM 3407 N N . LEU A 1 422 ? -20.802 -0.027 19.123 1.00 95.88 422 LEU A N 1
ATOM 3408 C CA . LEU A 1 422 ? -22.045 0.592 19.597 1.00 95.88 422 LEU A CA 1
ATOM 3409 C C . LEU A 1 422 ? -22.035 2.113 19.414 1.00 95.88 422 LEU A C 1
ATOM 3411 O O . LEU A 1 422 ? -23.052 2.705 19.063 1.00 95.88 422 LEU A O 1
ATOM 3415 N N . GLU A 1 423 ? -20.891 2.748 19.669 1.00 95.56 423 GLU A N 1
ATOM 3416 C CA . GLU A 1 423 ? -20.713 4.202 19.619 1.00 95.56 423 GLU A CA 1
ATOM 3417 C C . GLU A 1 423 ? -19.407 4.548 18.874 1.00 95.56 423 GLU A C 1
ATOM 3419 O O . GLU A 1 423 ? -18.419 4.933 19.516 1.00 95.56 423 GLU A O 1
ATOM 3424 N N . PRO A 1 424 ? -19.334 4.364 17.541 1.00 94.81 424 PRO A N 1
ATOM 3425 C CA . PRO A 1 424 ? -18.097 4.570 16.779 1.00 94.81 424 PRO A CA 1
ATOM 3426 C C . PRO A 1 424 ? -17.578 6.009 16.878 1.00 94.81 424 PRO A C 1
ATOM 3428 O O . PRO A 1 424 ? -16.374 6.222 16.973 1.00 94.81 424 PRO A O 1
ATOM 3431 N N . GLU A 1 425 ? -18.477 6.994 16.986 1.00 95.19 425 GLU A N 1
ATOM 3432 C CA . GLU A 1 425 ? -18.146 8.411 17.225 1.00 95.19 425 GLU A CA 1
ATOM 3433 C C . GLU A 1 425 ? -17.316 8.626 18.500 1.00 95.19 425 GLU A C 1
ATOM 3435 O O . GLU A 1 425 ? -16.527 9.556 18.600 1.00 95.19 425 GLU A O 1
ATOM 3440 N N . LYS A 1 426 ? -17.449 7.735 19.487 1.00 95.19 426 LYS A N 1
ATOM 3441 C CA . LYS A 1 426 ? -16.648 7.772 20.714 1.00 95.19 426 LYS A CA 1
ATOM 3442 C C . LYS A 1 426 ? -15.409 6.885 20.634 1.00 95.19 426 LYS A C 1
ATOM 3444 O O . LYS A 1 426 ? -14.740 6.722 21.646 1.00 95.19 426 LYS A O 1
ATOM 3449 N N . ALA A 1 427 ? -15.093 6.298 19.483 1.00 96.50 427 ALA A N 1
ATOM 3450 C CA . ALA A 1 427 ? -14.081 5.256 19.310 1.00 96.50 427 ALA A CA 1
ATOM 3451 C C . ALA A 1 427 ? -14.297 4.008 20.200 1.00 96.50 427 ALA A C 1
ATOM 3453 O O . ALA A 1 427 ? -13.335 3.403 20.677 1.00 96.50 427 ALA A O 1
ATOM 3454 N N . SER A 1 428 ? -15.555 3.631 20.469 1.00 95.75 428 SER A N 1
ATOM 3455 C CA . SER A 1 428 ? -15.878 2.463 21.315 1.00 95.75 428 SER A CA 1
ATOM 3456 C C . SER A 1 428 ? -15.382 1.128 20.745 1.00 95.75 428 SER A C 1
ATOM 3458 O O . SER A 1 428 ? -15.131 0.208 21.520 1.00 95.75 428 SER A O 1
ATOM 3460 N N . GLN A 1 429 ? -15.122 1.032 19.435 1.00 95.25 429 GLN A N 1
ATOM 3461 C CA . GLN A 1 429 ? -14.545 -0.163 18.807 1.00 95.25 429 GLN A CA 1
ATOM 3462 C C . GLN A 1 429 ? -13.233 -0.620 19.459 1.00 95.25 429 GLN A C 1
ATOM 3464 O O . GLN A 1 429 ? -12.943 -1.808 19.464 1.00 95.25 429 GLN A O 1
ATOM 3469 N N . VAL A 1 430 ? -12.457 0.300 20.042 1.00 95.06 430 VAL A N 1
ATOM 3470 C CA . VAL A 1 430 ? -11.179 -0.012 20.706 1.00 95.06 430 VAL A CA 1
ATOM 3471 C C . VAL A 1 430 ? -11.381 -0.708 22.054 1.00 95.06 430 VAL A C 1
ATOM 3473 O O . VAL A 1 430 ? -10.508 -1.432 22.519 1.00 95.06 430 VAL A O 1
ATOM 3476 N N . GLU A 1 431 ? -12.501 -0.439 22.719 1.00 92.75 431 GLU A N 1
ATOM 3477 C CA . GLU A 1 431 ? -12.820 -0.979 24.043 1.00 92.75 431 GLU A CA 1
ATOM 3478 C C . GLU A 1 431 ? -13.695 -2.234 23.950 1.00 92.75 431 GLU A C 1
ATOM 3480 O O . GLU A 1 431 ? -13.675 -3.084 24.847 1.00 92.75 431 GLU A O 1
ATOM 3485 N N . GLU A 1 432 ? -14.507 -2.321 22.894 1.00 93.50 432 GLU A N 1
ATOM 3486 C CA . GLU A 1 432 ? -15.402 -3.446 22.649 1.00 93.50 432 GLU A CA 1
ATOM 3487 C C . GLU A 1 432 ? -14.697 -4.670 22.057 1.00 93.50 432 GLU A C 1
ATOM 3489 O O . GLU A 1 432 ? -15.063 -5.791 22.432 1.00 93.50 432 GLU A O 1
ATOM 3494 N N . PHE A 1 433 ? -13.729 -4.453 21.158 1.00 91.94 433 PHE A N 1
ATOM 3495 C CA . PHE A 1 433 ? -12.833 -5.480 20.621 1.00 91.94 433 PHE A CA 1
ATOM 3496 C C . PHE A 1 433 ? -11.734 -5.812 21.638 1.00 91.94 433 PHE A C 1
ATOM 3498 O O . PHE A 1 433 ? -11.596 -7.011 21.984 1.00 91.94 433 PHE A O 1
#

pLDDT: mean 89.83, std 10.44, range [31.86, 98.81]

Radius of gyration: 29.24 Å; Cα contacts (8 Å, |Δi|>4): 896; chains: 1; bounding box: 65×55×77 Å

Secondary structure (DSSP, 8-state):
------SEEEEEEEETTEEEEEESS----SSSPPSEEETTTTBPPSEEEEPPHHHHHHHHSEEEETTEEEEEEEGGG-HHHHSSSS--EEEEETTTTGGGGTT-GGGB-EESSSSTTPEEEEEEEGGGS-TT-EEEEEEEETTSPEEPPPTT-TTEE-GGG--EEEEETT-SS-SEEEEE--TT----S--EEEEEETTEEEEEEPP-HHHHHH----SPPEEEEETTEEEEEEE-TT-SEEEEEEESSTTSTT-EEEE-EEEETTEEEEEESS--TT-EEEEEEE----TTT----TTS-B--TT-SSBSSTT--EE---GGGSPP-SS---PPPGGG--EEEE-HHHHHHT-SS---TTGGGSHHHHHHHHHSTT-HHHHTT-SEEEES--EEE--SSTT------SEEEEEEEPGGG-S-GGGTTHHHH-

Solvent-accessible surface area (backbone atoms only — not comparable to full-atom values): 24362 Å² total; per-residue (Å²): 133,79,80,84,74,70,58,68,67,47,52,39,72,76,48,78,40,30,29,42,39,30,37,61,42,44,58,82,57,90,86,57,78,74,56,64,23,40,32,95,90,52,42,80,58,72,40,77,42,72,45,54,29,75,61,36,16,77,52,56,33,35,18,48,56,92,74,21,39,36,38,42,53,58,25,80,83,35,68,83,39,56,78,38,99,77,63,52,40,19,53,24,21,71,83,52,63,30,77,68,20,55,89,39,74,92,30,41,41,41,65,79,48,101,52,76,73,20,44,31,40,32,79,42,50,38,92,72,56,52,56,86,41,73,41,49,32,48,40,31,34,74,87,68,53,71,56,84,60,58,91,84,30,84,35,56,45,56,70,96,78,48,65,28,37,48,47,49,36,55,44,43,18,52,20,37,31,38,40,30,45,54,94,86,50,74,81,85,58,84,47,27,41,27,39,56,60,88,92,48,73,49,79,44,65,38,63,64,64,71,57,62,81,70,62,77,80,88,70,83,69,19,63,45,55,57,86,58,24,27,37,42,29,47,84,49,61,78,49,76,41,44,30,46,35,36,22,83,41,83,86,49,84,62,54,43,81,44,78,42,44,74,80,46,91,37,32,34,34,45,77,42,92,40,58,49,63,59,22,26,32,33,35,25,45,28,41,79,63,43,91,93,86,40,84,50,45,59,83,47,79,37,54,53,75,51,22,57,22,34,45,60,53,73,35,45,19,34,33,62,38,73,85,61,53,76,80,76,88,66,81,85,78,80,74,58,82,89,71,63,38,71,44,77,46,45,58,37,70,61,13,57,73,43,97,61,97,64,57,80,64,29,24,43,6,36,60,24,32,56,49,43,76,67,41,87,87,27,61,68,63,73,72,65,47,80,40,74,46,68,49,56,53,35,20,22,68,59,89,48,70,84,61,89,73,73,31,86,54,65,66,31,85,50,11,45,31,27,58,30,27,91,43,34,88,68,46,36,25,60,63,51,101

Mean predicted aligned error: 13.23 Å

Sequence (433 aa):
MGENSTQISHAFWKSKNTGLIILSKDWESAKGRPPLFFGRQGSLFATLDRLDPSEAGRYCRYFRRKNSWVFTIQSKRYTQLTSVERPKVYLAGDFNGWADAIGKPAWQLKPIEDEIDTTFELRVPLKKIPADQRAQFKFVTEGGEWLDVPDSAPNRVSPQGVNNFEFHGEQSGKHIFRFTLAPDFEPVGNECIVWRRGDSVEIRDLPHTQFLLSAQTKLPMGATVEGDQTTFRLFAPRADGVRVCYGKNSDSSDVTYRRMHKVEPSTWEITIDQNLDGWYYTYRVEGHTLEGTSHFDGMFEVMDPYAKACLGFRGPGVVVAPGRMPRISKPFEAPSWHDLVIMEGHVRDFAAHAPIDLNEQERKGYSGLRKWLKAEGSYIKEMGVNAVELQPIQEFDNRHPDDYHWGYMTVNYFSPESSYALEPEKASQVEEF

Foldseek 3Di:
DDPPPFQWLDKADPDQFKIKTFTPFFDPDPPDDFQKAKDPVGHHFPDKAQDDQVVLCAQQQWADDDQWIKGKDWQVLFPQQLVDQDWWKFKAKPLQPGVNRQPPPLGIWDFPDNDSGTMTIHIGGCVSPPLQDKMWIFMATNVGRTGDDDPRRSQWDQVVHNTTGIDHSRPNSNRMIMTGHDPPDGDPQAMWMWRDDPPDIDIGGYGPPNCVVVDDDPDDAAWEFDDFKIKHKDFALQFPWKWKWKDLDFVSPGIDIDTWDDPDNGMTMDMDRGGQALIWIWMFTHHDADPDPDDHDRVDTHDGLQALAADALRGGGGRHYPVLADDDPDDDDDDDPVPADEAEDEALVLQLPQPDDDDPLLSRALNSNVVLVVDDVNCCVVVPGPYYHYQDQAHAHDPDLPDDDSRPRHRHPNHGHLSRAPCSSRSRSNVSD

Nearest PDB structures (foldseek):
  2wan-assembly1_A  TM=5.148E-01  e=3.717E-20  Bacillus acidopullulyticus
  6jfj-assembly1_A  TM=8.101E-01  e=4.582E-13  Paenibacillus barengoltzii
  6jhi-assembly1_A  TM=7.947E-01  e=5.132E-13  Paenibacillus barengoltzii
  6jhf-assembly1_A  TM=8.116E-01  e=2.510E-12  Paenibacillus barengoltzii
  6jhh-assembly1_A  TM=7.911E-01  e=1.507E-12  Paenibacillus barengoltzii